Protein AF-A0A1E7FBY0-F1 (afdb_monomer)

Radius of gyration: 27.23 Å; Cα contacts (8 Å, |Δi|>4): 1113; chains: 1; bounding box: 69×57×82 Å

Organism: NCBI:txid635003

Structure (mmCIF, N/CA/C/O backbone):
data_AF-A0A1E7FBY0-F1
#
_entry.id   AF-A0A1E7FBY0-F1
#
loop_
_atom_site.group_PDB
_atom_site.id
_atom_site.type_symbol
_atom_site.label_atom_id
_atom_site.label_alt_id
_atom_site.label_comp_id
_atom_site.label_asym_id
_atom_site.label_entity_id
_atom_site.label_seq_id
_atom_site.pdbx_PDB_ins_code
_atom_site.Cartn_x
_atom_site.Cartn_y
_atom_site.Cartn_z
_atom_site.occupancy
_atom_site.B_iso_or_equiv
_atom_site.auth_seq_id
_atom_site.auth_comp_id
_atom_site.auth_asym_id
_atom_site.auth_atom_id
_atom_site.pdbx_PDB_model_num
ATOM 1 N N . MET A 1 1 ? 18.277 -23.303 -40.771 1.00 68.00 1 MET A N 1
ATOM 2 C CA . MET A 1 1 ? 18.518 -21.872 -40.485 1.00 68.00 1 MET A CA 1
ATOM 3 C C . MET A 1 1 ? 17.589 -21.496 -39.351 1.00 68.00 1 MET A C 1
ATOM 5 O O . MET A 1 1 ? 16.384 -21.648 -39.502 1.00 68.00 1 MET A O 1
ATOM 9 N N . MET A 1 2 ? 18.149 -21.139 -38.202 1.00 76.75 2 MET A N 1
ATOM 10 C CA . MET A 1 2 ? 17.393 -20.658 -37.049 1.00 76.75 2 MET A CA 1
ATOM 11 C C . MET A 1 2 ? 17.204 -19.148 -37.177 1.00 76.75 2 MET A C 1
ATOM 13 O O . MET A 1 2 ? 18.049 -18.468 -37.759 1.00 76.75 2 MET A O 1
ATOM 17 N N . GLN A 1 3 ? 16.096 -18.635 -36.656 1.00 84.62 3 GLN A N 1
ATOM 18 C CA . GLN A 1 3 ? 15.785 -17.212 -36.656 1.00 84.62 3 GLN A CA 1
ATOM 19 C C . GLN A 1 3 ? 15.184 -16.835 -35.306 1.00 84.62 3 GLN A C 1
ATOM 21 O O . GLN A 1 3 ? 14.419 -17.610 -34.732 1.00 84.62 3 GLN A O 1
ATOM 26 N N . VAL A 1 4 ? 15.517 -15.642 -34.819 1.00 88.88 4 VAL A N 1
ATOM 27 C CA . VAL A 1 4 ? 14.882 -15.046 -33.646 1.00 88.88 4 VAL A CA 1
ATOM 28 C C . VAL A 1 4 ? 14.447 -13.623 -33.942 1.00 88.88 4 VAL A C 1
ATOM 30 O O . VAL A 1 4 ? 15.115 -12.881 -34.668 1.00 88.88 4 VAL A O 1
ATOM 33 N N . VAL A 1 5 ? 13.324 -13.255 -33.344 1.00 92.56 5 VAL A N 1
ATOM 34 C CA . VAL A 1 5 ? 12.799 -11.899 -33.328 1.00 92.56 5 VAL A CA 1
ATOM 35 C C . VAL A 1 5 ? 13.314 -11.158 -32.094 1.00 92.56 5 VAL A C 1
ATOM 37 O O . VAL A 1 5 ? 13.128 -11.615 -30.966 1.00 92.56 5 VAL A O 1
ATOM 40 N N . VAL A 1 6 ? 13.935 -10.001 -32.315 1.00 93.38 6 VAL A N 1
ATOM 41 C CA . VAL A 1 6 ? 14.406 -9.077 -31.272 1.00 93.38 6 VAL A CA 1
ATOM 42 C C . VAL A 1 6 ? 13.765 -7.703 -31.457 1.00 93.38 6 VAL A C 1
ATOM 44 O O . VAL A 1 6 ? 13.324 -7.356 -32.558 1.00 93.38 6 VAL A O 1
ATOM 47 N N . VAL A 1 7 ? 13.734 -6.896 -30.395 1.00 95.06 7 VAL A N 1
ATOM 48 C CA . VAL A 1 7 ? 13.158 -5.542 -30.440 1.00 95.06 7 VAL A CA 1
ATOM 49 C C . VAL A 1 7 ? 14.224 -4.497 -30.170 1.00 95.06 7 VAL A C 1
ATOM 51 O O . VAL A 1 7 ? 14.852 -4.497 -29.117 1.00 95.06 7 VAL A O 1
ATOM 54 N N . LEU A 1 8 ? 14.392 -3.564 -31.101 1.00 95.00 8 LEU A N 1
ATOM 55 C CA . LEU A 1 8 ? 15.186 -2.360 -30.911 1.00 95.00 8 LEU A CA 1
ATOM 56 C C . LEU A 1 8 ? 14.310 -1.262 -30.306 1.00 95.00 8 LEU A C 1
ATOM 58 O O . LEU A 1 8 ? 13.244 -0.930 -30.835 1.00 95.00 8 LEU A O 1
ATOM 62 N N . ILE A 1 9 ? 14.793 -0.678 -29.215 1.00 95.00 9 ILE A N 1
ATOM 63 C CA . ILE A 1 9 ? 14.247 0.497 -28.546 1.00 95.00 9 ILE A CA 1
ATOM 64 C C . ILE A 1 9 ? 15.180 1.675 -28.851 1.00 95.00 9 ILE A C 1
ATOM 66 O O . ILE A 1 9 ? 16.194 1.835 -28.164 1.00 95.00 9 ILE A O 1
ATOM 70 N N . PRO A 1 10 ? 14.856 2.530 -29.837 1.00 92.00 10 PRO A N 1
ATOM 71 C CA . PRO A 1 10 ? 15.676 3.698 -30.127 1.00 92.00 10 PRO A CA 1
ATOM 72 C C . PRO A 1 10 ? 15.662 4.694 -28.963 1.00 92.00 10 PRO A C 1
ATOM 74 O O . PRO A 1 10 ? 14.613 4.909 -28.339 1.00 92.00 10 PRO A O 1
ATOM 77 N N . SER A 1 11 ? 16.798 5.338 -28.705 1.00 89.94 11 SER A N 1
ATOM 78 C CA . SER A 1 11 ? 16.910 6.448 -27.748 1.00 89.94 11 SER A CA 1
ATOM 79 C C . SER A 1 11 ? 16.122 7.686 -28.181 1.00 89.94 11 SER A C 1
ATOM 81 O O . SER A 1 11 ? 15.582 8.408 -27.343 1.00 89.94 11 SER A O 1
ATOM 83 N N . ASP A 1 12 ? 15.996 7.895 -29.491 1.00 88.31 12 ASP A N 1
ATOM 84 C CA . ASP A 1 12 ? 15.176 8.949 -30.080 1.00 88.31 12 ASP A CA 1
ATOM 85 C C . ASP A 1 12 ? 13.685 8.613 -29.930 1.00 88.31 12 ASP A C 1
ATOM 87 O O . ASP A 1 12 ? 13.162 7.684 -30.555 1.00 88.31 12 ASP A O 1
ATOM 91 N N . LEU A 1 13 ? 12.994 9.391 -29.093 1.00 84.31 13 LEU A N 1
ATOM 92 C CA . LEU A 1 13 ? 11.571 9.219 -28.805 1.00 84.31 13 LEU A CA 1
ATOM 93 C C . LEU A 1 13 ? 10.668 9.437 -30.027 1.00 84.31 13 LEU A C 1
ATOM 95 O O . LEU A 1 13 ? 9.531 8.971 -30.001 1.00 84.31 13 LEU A O 1
ATOM 99 N N . SER A 1 14 ? 11.148 10.109 -31.079 1.00 85.31 14 SER A N 1
ATOM 100 C CA . SER A 1 14 ? 10.395 10.282 -32.326 1.00 85.31 14 SER A CA 1
ATOM 101 C C . SER A 1 14 ? 10.368 9.014 -33.188 1.00 85.31 14 SER A C 1
ATOM 103 O O . SER A 1 14 ? 9.459 8.836 -33.999 1.00 85.31 14 SER A O 1
ATOM 105 N N . LYS A 1 15 ? 11.327 8.097 -32.998 1.00 88.62 15 LYS A N 1
ATOM 106 C CA . LYS A 1 15 ? 11.403 6.833 -33.742 1.00 88.62 15 LYS A CA 1
ATOM 107 C C . LYS A 1 15 ? 10.571 5.753 -33.037 1.00 88.62 15 LYS A C 1
ATOM 109 O O . LYS A 1 15 ? 10.692 5.611 -31.817 1.00 88.62 15 LYS A O 1
ATOM 114 N N . PRO A 1 16 ? 9.759 4.950 -33.745 1.00 90.44 16 PRO A N 1
ATOM 115 C CA . PRO A 1 16 ? 9.016 3.846 -33.135 1.00 90.44 16 PRO A CA 1
ATOM 116 C C . PRO A 1 16 ? 9.949 2.707 -32.693 1.00 90.44 16 PRO A C 1
ATOM 118 O O . PRO A 1 16 ? 11.108 2.641 -33.107 1.00 90.44 16 PRO A O 1
ATOM 121 N N . LEU A 1 17 ? 9.431 1.799 -31.860 1.00 91.19 17 LEU A N 1
ATOM 122 C CA . LEU A 1 17 ? 10.088 0.513 -31.601 1.00 91.19 17 LEU A CA 1
ATOM 123 C C . LEU A 1 17 ? 10.200 -0.267 -32.919 1.00 91.19 17 LEU A C 1
ATOM 125 O O . LEU A 1 17 ? 9.294 -0.189 -33.750 1.00 91.19 17 LEU A O 1
ATOM 129 N N . LYS A 1 18 ? 11.296 -1.004 -33.121 1.00 93.62 18 LYS A N 1
ATOM 130 C CA . LYS A 1 18 ? 11.523 -1.765 -34.359 1.00 93.62 18 LYS A CA 1
ATOM 131 C C . LYS A 1 18 ? 11.737 -3.239 -34.071 1.00 93.62 18 LYS A C 1
ATOM 133 O O . LYS A 1 18 ? 12.527 -3.602 -33.205 1.00 93.62 18 LYS A O 1
ATOM 138 N N . THR A 1 19 ? 11.074 -4.079 -34.847 1.00 94.25 19 THR A N 1
ATOM 139 C CA . THR A 1 19 ? 11.307 -5.520 -34.859 1.00 94.25 19 THR A CA 1
ATOM 140 C C . THR A 1 19 ? 12.441 -5.847 -35.823 1.00 94.25 19 THR A C 1
ATOM 142 O O . THR A 1 19 ? 12.429 -5.390 -36.964 1.00 94.25 19 THR A O 1
ATOM 145 N N . HIS A 1 20 ? 13.398 -6.659 -35.381 1.00 92.88 20 HIS A N 1
ATOM 146 C CA . HIS A 1 20 ? 14.480 -7.170 -36.216 1.00 92.88 20 HIS A CA 1
ATOM 147 C C . HIS A 1 20 ? 14.535 -8.695 -36.151 1.00 92.88 20 HIS A C 1
ATOM 149 O O . HIS A 1 20 ? 14.199 -9.303 -35.136 1.00 92.88 20 HIS A O 1
ATOM 155 N N . TYR A 1 21 ? 14.990 -9.299 -37.245 1.00 90.81 21 TYR A N 1
ATOM 156 C CA . TYR A 1 21 ? 15.163 -10.738 -37.368 1.00 90.81 21 TYR A CA 1
ATOM 157 C C . TYR A 1 21 ? 16.650 -11.049 -37.461 1.00 90.81 21 TYR A C 1
ATOM 159 O O . TYR A 1 21 ? 17.318 -10.595 -38.389 1.00 90.81 21 TYR A O 1
ATOM 167 N N . ILE A 1 22 ? 17.164 -11.839 -36.524 1.00 86.81 22 ILE A N 1
ATOM 168 C CA . ILE A 1 22 ? 18.542 -12.329 -36.572 1.00 86.81 22 ILE A CA 1
ATOM 169 C C . ILE A 1 22 ? 18.488 -13.798 -36.971 1.00 86.81 22 ILE A C 1
ATOM 171 O O . ILE A 1 22 ? 17.788 -14.581 -36.332 1.00 86.81 22 ILE A O 1
ATOM 175 N N . SER A 1 23 ? 19.192 -14.165 -38.044 1.00 83.31 23 SER A N 1
ATOM 176 C CA . SER A 1 23 ? 19.196 -15.530 -38.589 1.00 83.31 23 SER A CA 1
ATOM 177 C C . SER A 1 23 ? 20.597 -16.137 -38.516 1.00 83.31 23 SER A C 1
ATOM 179 O O . SER A 1 23 ? 21.577 -15.446 -38.786 1.00 83.31 23 SER A O 1
ATOM 181 N N . TRP A 1 24 ? 20.704 -17.422 -38.169 1.00 78.69 24 TRP A N 1
ATOM 182 C CA . TRP A 1 24 ? 21.981 -18.143 -38.072 1.00 78.69 24 TRP A CA 1
ATOM 183 C C . TRP A 1 24 ? 21.859 -19.625 -38.477 1.00 78.69 24 TRP A C 1
ATOM 185 O O . TRP A 1 24 ? 20.762 -20.173 -38.629 1.00 78.69 24 TRP A O 1
ATOM 195 N N . ASP A 1 25 ? 22.996 -20.282 -38.713 1.00 70.88 25 ASP A N 1
ATOM 196 C CA . ASP A 1 25 ? 23.092 -21.721 -38.988 1.00 70.88 25 ASP A CA 1
ATOM 197 C C . ASP A 1 25 ? 23.389 -22.525 -37.709 1.00 70.88 25 ASP A C 1
ATOM 199 O O . ASP A 1 25 ? 23.883 -21.990 -36.721 1.00 70.88 25 ASP A O 1
ATOM 203 N N . GLU A 1 26 ? 23.073 -23.826 -37.706 1.00 60.53 26 GLU A N 1
ATOM 204 C CA . GLU A 1 26 ? 23.160 -24.702 -36.516 1.00 60.53 26 GLU A CA 1
ATOM 205 C C . GLU A 1 26 ? 24.579 -24.824 -35.922 1.00 60.53 26 GLU A C 1
ATOM 207 O O . GLU A 1 26 ? 24.754 -25.331 -34.816 1.00 60.53 26 GLU A O 1
ATOM 212 N N . THR A 1 27 ? 25.595 -24.331 -36.631 1.00 58.91 27 THR A N 1
ATOM 213 C CA . THR A 1 27 ? 27.014 -24.475 -36.303 1.00 58.91 27 THR A CA 1
ATOM 214 C C . THR A 1 27 ? 27.627 -23.335 -35.478 1.00 58.91 27 THR A C 1
ATOM 216 O O . THR A 1 27 ? 28.800 -23.452 -35.135 1.00 58.91 27 THR A O 1
ATOM 219 N N . GLY A 1 28 ? 26.918 -22.250 -35.122 1.00 54.56 28 GLY A N 1
ATOM 220 C CA . GLY A 1 28 ? 27.578 -21.138 -34.411 1.00 54.56 28 GLY A CA 1
ATOM 221 C C . GLY A 1 28 ? 26.699 -20.237 -33.541 1.00 54.56 28 GLY A C 1
ATOM 222 O O . GLY A 1 28 ? 25.905 -19.453 -34.052 1.00 54.56 28 GLY A O 1
ATOM 223 N N . SER A 1 29 ? 26.948 -20.246 -32.225 1.00 54.53 29 SER A N 1
ATOM 224 C CA . SER A 1 29 ? 26.500 -19.199 -31.291 1.00 54.53 29 SER A CA 1
ATOM 225 C C . SER A 1 29 ? 27.133 -17.834 -31.571 1.00 54.53 29 SER A C 1
ATOM 227 O O . SER A 1 29 ? 26.513 -16.820 -31.292 1.00 54.53 29 SER A O 1
ATOM 229 N N . ALA A 1 30 ? 28.314 -17.795 -32.195 1.00 55.22 30 ALA A N 1
ATOM 230 C CA . ALA A 1 30 ? 29.021 -16.555 -32.519 1.00 55.22 30 ALA A CA 1
ATOM 231 C C . ALA A 1 30 ? 28.233 -15.615 -33.463 1.00 55.22 30 ALA A C 1
ATOM 233 O O . ALA A 1 30 ? 28.427 -14.407 -33.436 1.00 55.22 30 ALA A O 1
ATOM 234 N N . LYS A 1 31 ? 27.288 -16.120 -34.274 1.00 68.44 31 LYS A N 1
ATOM 235 C CA . LYS A 1 31 ? 26.586 -15.301 -35.286 1.00 68.44 31 LYS A CA 1
ATOM 236 C C . LYS A 1 31 ? 25.440 -14.439 -34.745 1.00 68.44 31 LYS A C 1
ATOM 238 O O . LYS A 1 31 ? 25.159 -13.396 -35.331 1.00 68.44 31 LYS A O 1
ATOM 243 N N . ILE A 1 32 ? 24.779 -14.831 -33.652 1.00 73.06 32 ILE A N 1
ATOM 244 C CA . ILE A 1 32 ? 23.711 -14.000 -33.070 1.00 73.06 32 ILE A CA 1
ATOM 245 C C . ILE A 1 32 ? 24.280 -12.798 -32.322 1.00 73.06 32 ILE A C 1
ATOM 247 O O . ILE A 1 32 ? 23.740 -11.704 -32.450 1.00 73.06 32 ILE A O 1
ATOM 251 N N . ASP A 1 33 ? 25.407 -12.975 -31.630 1.00 76.62 33 ASP A N 1
ATOM 252 C CA . ASP A 1 33 ? 26.128 -11.884 -30.978 1.00 76.62 33 ASP A CA 1
ATOM 253 C C . ASP A 1 33 ? 26.602 -10.848 -32.004 1.00 76.62 33 ASP A C 1
ATOM 255 O O . ASP A 1 33 ? 26.377 -9.655 -31.806 1.00 76.62 33 ASP A O 1
ATOM 259 N N . HIS A 1 34 ? 27.114 -11.288 -33.162 1.00 77.88 34 HIS A N 1
ATOM 260 C CA . HIS A 1 34 ? 27.390 -10.391 -34.291 1.00 77.88 34 HIS A CA 1
ATOM 261 C C . HIS A 1 34 ? 26.134 -9.679 -34.807 1.00 77.88 34 HIS A C 1
ATOM 263 O O . HIS A 1 34 ? 26.184 -8.487 -35.099 1.00 77.88 34 HIS A O 1
ATOM 269 N N . GLY A 1 35 ? 24.997 -10.376 -34.900 1.00 81.75 35 GLY A N 1
ATOM 270 C CA . GLY A 1 35 ? 23.722 -9.760 -35.277 1.00 81.75 35 GLY A CA 1
ATOM 271 C C . GLY A 1 35 ? 23.287 -8.670 -34.293 1.00 81.75 35 GLY A C 1
ATOM 272 O O . GLY A 1 35 ? 22.881 -7.589 -34.712 1.00 81.75 35 GLY A O 1
ATOM 273 N N . ILE A 1 36 ? 23.428 -8.919 -32.989 1.00 84.81 36 ILE A N 1
ATOM 274 C CA . ILE A 1 36 ? 23.151 -7.936 -31.935 1.00 84.81 36 ILE A CA 1
ATOM 275 C C . ILE A 1 36 ? 24.104 -6.741 -32.057 1.00 84.81 36 ILE A C 1
ATOM 277 O O . ILE A 1 36 ? 23.649 -5.599 -32.057 1.00 84.81 36 ILE A O 1
ATOM 281 N N . LEU A 1 37 ? 25.408 -6.987 -32.201 1.00 83.38 37 LEU A N 1
ATOM 282 C CA . LEU A 1 37 ? 26.419 -5.938 -32.339 1.00 83.38 37 LEU A CA 1
ATOM 283 C C . LEU A 1 37 ? 26.190 -5.078 -33.582 1.00 83.38 37 LEU A C 1
ATOM 285 O O . LEU A 1 37 ? 26.212 -3.854 -33.477 1.00 83.38 37 LEU A O 1
ATOM 289 N N . SER A 1 38 ? 25.899 -5.693 -34.729 1.00 83.56 38 SER A N 1
ATOM 290 C CA . SER A 1 38 ? 25.576 -4.987 -35.972 1.00 83.56 38 SER A CA 1
ATOM 291 C C . SER A 1 38 ? 24.349 -4.086 -35.808 1.00 83.56 38 SER A C 1
ATOM 293 O O . SER A 1 38 ? 24.368 -2.931 -36.228 1.00 83.56 38 SER A O 1
ATOM 295 N N . LEU A 1 39 ? 23.305 -4.564 -35.122 1.00 87.19 39 LEU A N 1
ATOM 296 C CA . LEU A 1 39 ? 22.112 -3.761 -34.846 1.00 87.19 39 LEU A CA 1
ATOM 297 C C . LEU A 1 39 ? 22.362 -2.608 -33.867 1.00 87.19 39 LEU A C 1
ATOM 299 O O . LEU A 1 39 ? 21.642 -1.615 -33.933 1.00 87.19 39 LEU A O 1
ATOM 303 N N . LEU A 1 40 ? 23.340 -2.718 -32.969 1.00 85.56 40 LEU A N 1
ATOM 304 C CA . LEU A 1 40 ? 23.722 -1.637 -32.054 1.00 85.56 40 LEU A CA 1
ATOM 305 C C . LEU A 1 40 ? 24.647 -0.595 -32.713 1.00 85.56 40 LEU A C 1
ATOM 307 O O . LEU A 1 40 ? 24.696 0.547 -32.257 1.00 85.56 40 LEU A O 1
ATOM 311 N N . HIS A 1 41 ? 25.347 -0.971 -33.786 1.00 79.56 41 HIS A N 1
ATOM 312 C CA . HIS A 1 41 ? 26.302 -0.135 -34.522 1.00 79.56 41 HIS A CA 1
ATOM 313 C C . HIS A 1 41 ? 25.753 0.390 -35.861 1.00 79.56 41 HIS A C 1
ATOM 315 O O . HIS A 1 41 ? 26.543 0.756 -36.718 1.00 79.56 41 HIS A O 1
ATOM 321 N N . GLN A 1 42 ? 24.425 0.458 -36.050 1.00 67.75 42 GLN A N 1
ATOM 322 C CA . GLN A 1 42 ? 23.734 0.788 -37.320 1.00 67.75 42 GLN A CA 1
ATOM 323 C C . GLN A 1 42 ? 24.247 2.015 -38.114 1.00 67.75 42 GLN A C 1
ATOM 325 O O . GLN A 1 42 ? 23.898 2.134 -39.285 1.00 67.75 42 GLN A O 1
ATOM 330 N N . ASP A 1 43 ? 25.056 2.893 -37.512 1.00 54.34 43 ASP A N 1
ATOM 331 C CA . ASP A 1 43 ? 25.627 4.107 -38.115 1.00 54.34 43 ASP A CA 1
ATOM 332 C C . ASP A 1 43 ? 27.146 4.017 -38.425 1.00 54.34 43 ASP A C 1
ATOM 334 O O . ASP A 1 43 ? 27.735 4.991 -38.892 1.00 54.34 43 ASP A O 1
ATOM 338 N N . GLU A 1 44 ? 27.804 2.880 -38.172 1.00 56.09 44 GLU A N 1
ATOM 339 C CA . GLU A 1 44 ? 29.239 2.668 -38.413 1.00 56.09 44 GLU A CA 1
ATOM 340 C C . GLU A 1 44 ? 29.437 1.500 -39.403 1.00 56.09 44 GLU A C 1
ATOM 342 O O . GLU A 1 44 ? 29.031 0.369 -39.130 1.00 56.09 44 GLU A O 1
ATOM 347 N N . ASP A 1 45 ? 30.067 1.755 -40.559 1.00 48.53 45 ASP A N 1
ATOM 348 C CA . ASP A 1 45 ? 30.475 0.716 -41.521 1.00 48.53 45 ASP A CA 1
ATOM 349 C C . ASP A 1 45 ? 31.596 -0.147 -40.907 1.00 48.53 45 ASP A C 1
ATOM 351 O O . ASP A 1 45 ? 32.786 0.085 -41.128 1.00 48.53 45 ASP A O 1
ATOM 355 N N . ILE A 1 46 ? 31.229 -1.123 -40.074 1.00 54.38 46 ILE A N 1
ATOM 356 C CA . ILE A 1 46 ? 32.178 -2.018 -39.400 1.00 54.38 46 ILE A CA 1
ATOM 357 C C . ILE A 1 46 ? 32.333 -3.306 -40.215 1.00 54.38 46 ILE A C 1
ATOM 359 O O . ILE A 1 46 ? 31.388 -4.080 -40.382 1.00 54.38 46 ILE A O 1
ATOM 363 N N . GLU A 1 47 ? 33.549 -3.564 -40.705 1.00 55.66 47 GLU A N 1
ATOM 364 C CA . GLU A 1 47 ? 33.900 -4.834 -41.347 1.00 55.66 47 GLU A CA 1
ATOM 365 C C . GLU A 1 47 ? 33.785 -6.013 -40.363 1.00 55.66 47 GLU A C 1
ATOM 367 O O . GLU A 1 47 ? 34.264 -5.957 -39.227 1.00 55.66 47 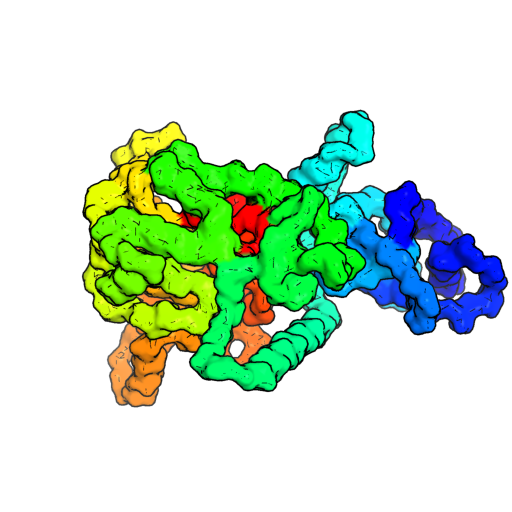GLU A O 1
ATOM 372 N N . ILE A 1 48 ? 33.195 -7.123 -40.830 1.00 54.31 48 ILE A N 1
ATOM 373 C CA . ILE A 1 48 ? 32.857 -8.317 -40.030 1.00 54.31 48 ILE A CA 1
ATOM 374 C C . ILE A 1 48 ? 34.070 -8.909 -39.279 1.00 54.31 48 ILE A C 1
ATOM 376 O O . ILE A 1 48 ? 33.911 -9.506 -38.217 1.00 54.31 48 ILE A O 1
ATOM 380 N N . SER A 1 49 ? 35.291 -8.707 -39.781 1.00 54.34 49 SER A N 1
ATOM 381 C CA . SER A 1 49 ? 36.535 -9.203 -39.179 1.00 54.34 49 SER A CA 1
ATOM 382 C C . SER A 1 49 ? 36.984 -8.478 -37.901 1.00 54.34 49 SER A C 1
ATOM 384 O O . SER A 1 49 ? 37.922 -8.951 -37.266 1.00 54.34 49 SER A O 1
ATOM 386 N N . ASN A 1 50 ? 36.341 -7.370 -37.503 1.00 57.25 50 ASN A N 1
ATOM 387 C CA . ASN A 1 50 ? 36.745 -6.559 -36.341 1.00 57.25 50 ASN A CA 1
ATOM 388 C C . ASN A 1 50 ? 35.807 -6.660 -35.118 1.00 57.25 50 ASN A C 1
ATOM 390 O O . ASN A 1 50 ? 36.117 -6.075 -34.081 1.00 57.25 50 ASN A O 1
ATOM 394 N N . PHE A 1 51 ? 34.688 -7.396 -35.195 1.00 60.09 51 PHE A N 1
ATOM 395 C CA . PHE A 1 51 ? 33.670 -7.408 -34.127 1.00 60.09 51 PHE A CA 1
ATOM 396 C C . PHE A 1 51 ? 34.160 -7.983 -32.789 1.00 60.09 51 PHE A C 1
ATOM 398 O O . PHE A 1 51 ? 33.858 -7.403 -31.750 1.00 60.09 51 PHE A O 1
ATOM 405 N N . ASP A 1 52 ? 34.955 -9.058 -32.786 1.00 57.47 52 ASP A N 1
ATOM 406 C CA . ASP A 1 52 ? 35.437 -9.678 -31.536 1.00 57.47 52 ASP A CA 1
ATOM 407 C C . ASP A 1 52 ? 36.421 -8.778 -30.763 1.00 57.47 52 ASP A C 1
ATOM 409 O O . ASP A 1 52 ? 36.548 -8.884 -29.545 1.00 57.47 52 ASP A O 1
ATOM 413 N N . ALA A 1 53 ? 37.102 -7.858 -31.454 1.00 59.09 53 ALA A N 1
ATOM 414 C CA . ALA A 1 53 ? 37.992 -6.870 -30.842 1.00 59.09 53 ALA A CA 1
ATOM 415 C C . ALA A 1 53 ? 37.254 -5.595 -30.374 1.00 59.09 53 ALA A C 1
ATOM 417 O O . ALA A 1 53 ? 37.854 -4.762 -29.693 1.00 59.09 53 ALA A O 1
ATOM 418 N N . MET A 1 54 ? 35.974 -5.439 -30.741 1.00 64.38 54 MET A N 1
ATOM 419 C CA . MET A 1 54 ? 35.144 -4.245 -30.528 1.00 64.38 54 MET A CA 1
ATOM 420 C C . MET A 1 54 ? 33.835 -4.523 -29.768 1.00 64.38 54 MET A C 1
ATOM 422 O O . MET A 1 54 ? 32.969 -3.651 -29.758 1.00 64.38 54 MET A O 1
ATOM 426 N N . ASP A 1 55 ? 33.663 -5.687 -29.125 1.00 72.94 55 ASP A N 1
ATOM 427 C CA . ASP A 1 55 ? 32.463 -5.972 -28.318 1.00 72.94 55 ASP A CA 1
ATOM 428 C C . ASP A 1 55 ? 32.401 -5.042 -27.085 1.00 72.94 55 ASP A C 1
ATOM 430 O O . ASP A 1 55 ? 32.895 -5.343 -25.997 1.00 72.94 55 ASP A O 1
ATOM 434 N N . ASP A 1 56 ? 31.815 -3.859 -27.286 1.00 79.06 56 ASP A N 1
ATOM 435 C CA . ASP A 1 56 ? 31.529 -2.839 -26.280 1.00 79.06 56 ASP A CA 1
ATOM 436 C C . ASP A 1 56 ? 30.155 -3.045 -25.628 1.00 79.06 56 ASP A C 1
ATOM 438 O O . ASP A 1 56 ? 29.699 -2.209 -24.842 1.00 79.06 56 ASP A O 1
ATOM 442 N N . ARG A 1 57 ? 29.469 -4.143 -25.949 1.00 86.38 57 ARG A N 1
ATOM 443 C CA . ARG A 1 57 ? 28.104 -4.402 -25.517 1.00 86.38 57 ARG A CA 1
ATOM 444 C C . ARG A 1 57 ? 28.061 -4.687 -24.027 1.00 86.38 57 ARG A C 1
ATOM 446 O O . ARG A 1 57 ? 28.800 -5.499 -23.476 1.00 86.38 57 ARG A O 1
ATOM 453 N N . ILE A 1 58 ? 27.092 -4.072 -23.376 1.00 86.81 58 ILE A N 1
ATOM 454 C CA . ILE A 1 58 ? 26.702 -4.390 -22.015 1.00 86.81 58 ILE A CA 1
ATOM 455 C C . ILE A 1 58 ? 25.400 -5.173 -22.081 1.00 86.81 58 ILE A C 1
ATOM 457 O O . ILE A 1 58 ? 24.405 -4.709 -22.639 1.00 86.81 58 ILE A O 1
ATOM 461 N N . GLU A 1 59 ? 25.413 -6.355 -21.477 1.00 88.81 59 GLU A N 1
ATOM 462 C CA . GLU A 1 59 ? 24.232 -7.181 -21.263 1.00 88.81 59 GLU A CA 1
ATOM 463 C C . GLU A 1 59 ? 23.679 -6.944 -19.856 1.00 88.81 59 GLU A C 1
ATOM 465 O O . GLU A 1 59 ? 24.390 -7.053 -18.850 1.00 88.81 59 GLU A O 1
ATOM 470 N N . VAL A 1 60 ? 22.384 -6.641 -19.771 1.00 89.50 60 VAL A N 1
ATOM 471 C CA . VAL A 1 60 ? 21.680 -6.493 -18.499 1.00 89.50 60 VAL A CA 1
ATOM 472 C C . VAL A 1 60 ? 20.467 -7.414 -18.460 1.00 89.50 60 VAL A C 1
ATOM 474 O O . VAL A 1 60 ? 19.553 -7.241 -19.269 1.00 89.50 60 VAL A O 1
ATOM 477 N N . PRO A 1 61 ? 20.402 -8.362 -17.508 1.00 89.19 61 PRO A N 1
ATOM 478 C CA . PRO A 1 61 ? 19.208 -9.172 -17.324 1.00 89.19 61 PRO A CA 1
ATOM 479 C C . PRO A 1 61 ? 18.069 -8.291 -16.800 1.00 89.19 61 PRO A C 1
ATOM 481 O O . PRO A 1 61 ? 18.171 -7.716 -15.717 1.00 89.19 61 PRO A O 1
ATOM 484 N N . LEU A 1 62 ? 16.987 -8.199 -17.571 1.00 90.56 62 LEU A N 1
ATOM 485 C CA . LEU A 1 62 ? 15.712 -7.606 -17.154 1.00 90.56 62 LEU A CA 1
ATOM 486 C C . LEU A 1 62 ? 14.837 -8.631 -16.429 1.00 90.56 62 LEU A C 1
ATOM 488 O O . LEU A 1 62 ? 14.135 -8.302 -15.476 1.00 90.56 62 LEU A O 1
ATOM 492 N N . LEU A 1 63 ? 14.901 -9.881 -16.882 1.00 88.75 63 LEU A N 1
ATOM 493 C CA . LEU A 1 63 ? 14.300 -11.041 -16.243 1.00 88.75 63 LEU A CA 1
ATOM 494 C C . LEU A 1 63 ? 15.311 -12.175 -16.327 1.00 88.75 63 LEU A C 1
ATOM 496 O O . LEU A 1 63 ? 15.662 -12.604 -17.425 1.00 88.75 63 LEU A O 1
ATOM 500 N N . ARG A 1 64 ? 15.775 -12.684 -15.190 1.00 82.88 64 ARG A N 1
ATOM 501 C CA . ARG A 1 64 ? 16.640 -13.862 -15.210 1.00 82.88 64 ARG A CA 1
ATOM 502 C C . ARG A 1 64 ? 15.832 -15.132 -15.515 1.00 82.88 64 ARG A C 1
ATOM 504 O O . ARG A 1 64 ? 14.661 -15.220 -15.131 1.00 82.88 64 ARG A O 1
ATOM 511 N N . PRO A 1 65 ? 16.443 -16.109 -16.200 1.00 75.56 65 PRO A N 1
ATOM 512 C CA . PRO A 1 65 ? 15.853 -17.431 -16.384 1.00 75.56 65 PRO A CA 1
ATOM 513 C C . PRO A 1 65 ? 15.567 -18.070 -15.018 1.00 75.56 65 PRO A C 1
ATOM 515 O O . PRO A 1 65 ? 16.322 -17.875 -14.066 1.00 75.56 65 PRO A O 1
ATOM 518 N N . GLY A 1 66 ? 14.450 -18.792 -14.906 1.00 67.00 66 GLY A N 1
ATOM 519 C CA . GLY A 1 66 ? 14.096 -19.497 -13.670 1.00 67.00 66 GLY A CA 1
ATOM 520 C C . GLY A 1 66 ? 14.996 -20.710 -13.409 1.00 67.00 66 GLY A C 1
ATOM 521 O O . GLY A 1 66 ? 15.784 -21.104 -14.264 1.00 67.00 66 GLY A O 1
ATOM 522 N N . ASN A 1 67 ? 14.819 -21.356 -12.252 1.00 60.94 67 ASN A N 1
ATOM 523 C CA . ASN A 1 67 ? 15.539 -22.592 -11.903 1.00 60.94 67 ASN A CA 1
ATOM 524 C C . ASN A 1 67 ? 15.240 -23.759 -12.871 1.00 60.94 67 ASN A C 1
ATOM 526 O O . ASN A 1 67 ? 16.009 -24.713 -12.947 1.00 60.94 67 ASN A O 1
ATOM 530 N N . SER A 1 68 ? 14.138 -23.689 -13.628 1.00 60.31 68 SER A N 1
ATOM 531 C CA . SER A 1 68 ? 13.846 -24.604 -14.734 1.00 60.31 68 SER A CA 1
ATOM 532 C C . SER A 1 68 ? 14.667 -24.239 -15.975 1.00 60.31 68 SER A C 1
ATOM 534 O O . SER A 1 68 ? 14.602 -23.101 -16.445 1.00 60.31 68 SER A O 1
ATOM 536 N N . THR A 1 69 ? 15.334 -25.217 -16.585 1.00 55.38 69 THR A N 1
ATOM 537 C CA . THR A 1 69 ? 16.183 -25.043 -17.781 1.00 55.38 69 THR A CA 1
ATOM 538 C C . THR A 1 69 ? 15.457 -24.501 -19.025 1.00 55.38 69 THR A C 1
ATOM 540 O O . THR A 1 69 ? 16.110 -24.030 -19.958 1.00 55.38 69 THR A O 1
ATOM 543 N N . ASP A 1 70 ? 14.120 -24.514 -19.036 1.00 61.25 70 ASP A N 1
ATOM 544 C CA . ASP A 1 70 ? 13.291 -24.162 -20.197 1.00 61.25 70 ASP A CA 1
ATOM 545 C C . ASP A 1 70 ? 12.676 -22.752 -20.173 1.00 61.25 70 ASP A C 1
ATOM 547 O O . ASP A 1 70 ? 12.017 -22.369 -21.135 1.00 61.25 70 ASP A O 1
ATOM 551 N N . SER A 1 71 ? 12.911 -21.933 -19.142 1.00 71.06 71 SER A N 1
ATOM 552 C CA . SER A 1 71 ? 12.429 -20.540 -19.139 1.00 71.06 71 SER A CA 1
ATOM 553 C C . SER A 1 71 ? 13.522 -19.574 -19.615 1.00 71.06 71 SER A C 1
ATOM 555 O O . SER A 1 71 ? 14.461 -19.337 -18.852 1.00 71.06 71 SER A O 1
ATOM 557 N N . PRO A 1 72 ? 13.430 -18.980 -20.821 1.00 79.88 72 PRO A N 1
ATOM 558 C CA . PRO A 1 72 ? 14.403 -17.992 -21.279 1.00 79.88 72 PRO A CA 1
ATOM 559 C C . PRO A 1 72 ? 14.371 -16.737 -20.401 1.00 79.88 72 PRO A C 1
ATOM 561 O O . PRO A 1 72 ? 13.301 -16.227 -20.055 1.00 79.88 72 PRO A O 1
ATOM 564 N N . GLY A 1 73 ? 15.550 -16.201 -20.092 1.00 86.31 73 GLY A N 1
ATOM 565 C CA . GLY A 1 73 ? 15.676 -14.857 -19.545 1.00 86.31 73 GLY A CA 1
ATOM 566 C C . GLY A 1 73 ? 15.392 -13.799 -20.609 1.00 86.31 73 GLY A C 1
ATOM 567 O O . GLY A 1 73 ? 15.389 -14.087 -21.805 1.00 86.31 73 GLY A O 1
ATOM 568 N N . LEU A 1 74 ? 15.167 -12.565 -20.172 1.00 90.19 74 LEU A N 1
ATOM 569 C CA . LEU A 1 74 ? 15.073 -11.391 -21.029 1.00 90.19 74 LEU A CA 1
ATOM 570 C C . LEU A 1 74 ? 16.218 -10.442 -20.710 1.00 90.19 74 LEU A C 1
ATOM 572 O O . LEU A 1 74 ? 16.438 -10.097 -19.547 1.00 90.19 74 LEU A O 1
ATOM 576 N N . TYR A 1 75 ? 16.894 -9.985 -21.751 1.00 91.88 75 TYR A N 1
ATOM 577 C CA . TYR A 1 75 ? 18.113 -9.208 -21.639 1.00 91.88 75 TYR A CA 1
ATOM 578 C C . TYR A 1 75 ? 18.011 -7.939 -22.471 1.00 91.88 75 TYR A C 1
ATOM 580 O O . TYR A 1 75 ? 17.466 -7.941 -23.576 1.00 91.88 75 TYR A O 1
ATOM 588 N N . ALA A 1 76 ? 18.541 -6.858 -21.909 1.00 94.12 76 ALA A N 1
ATOM 589 C CA . ALA A 1 76 ? 18.791 -5.614 -22.606 1.00 94.12 76 ALA A CA 1
ATOM 590 C C . ALA A 1 76 ? 20.270 -5.537 -22.981 1.00 94.12 76 ALA A C 1
ATOM 592 O O . ALA A 1 76 ? 21.138 -5.670 -22.118 1.00 94.12 76 ALA A O 1
ATOM 593 N N . TYR A 1 77 ? 20.534 -5.284 -24.254 1.00 92.88 77 TYR A N 1
ATOM 594 C CA . TYR A 1 77 ? 21.858 -5.100 -24.824 1.00 92.88 77 TYR A CA 1
ATOM 595 C C . TYR A 1 77 ? 22.003 -3.655 -25.286 1.00 92.88 77 TYR A C 1
ATOM 597 O O . TYR A 1 77 ? 21.121 -3.130 -25.965 1.00 92.88 77 TYR A O 1
ATOM 605 N N . TYR A 1 78 ? 23.098 -3.001 -24.917 1.00 91.50 78 TYR A N 1
ATOM 606 C CA . TYR A 1 78 ? 23.390 -1.626 -25.326 1.00 91.50 78 TYR A CA 1
ATOM 607 C C . TYR A 1 78 ? 24.899 -1.382 -25.351 1.00 91.50 78 TYR A C 1
ATOM 609 O O . TYR A 1 78 ? 25.654 -2.155 -24.768 1.00 91.50 78 TYR A O 1
ATOM 617 N N . ARG A 1 79 ? 25.350 -0.315 -26.015 1.00 87.44 79 ARG A N 1
ATOM 618 C CA . ARG A 1 79 ? 26.782 0.001 -26.141 1.00 87.44 79 ARG A CA 1
ATOM 619 C C . ARG A 1 79 ? 27.353 0.652 -24.882 1.00 87.44 79 ARG A C 1
ATOM 621 O O . ARG A 1 79 ? 26.725 1.512 -24.256 1.00 87.44 79 ARG A O 1
ATOM 628 N N . SER A 1 80 ? 28.583 0.291 -24.538 1.00 80.81 80 SER A N 1
ATOM 629 C CA . SER A 1 80 ? 29.385 0.980 -23.533 1.00 80.81 80 SER A CA 1
ATOM 630 C C . SER A 1 80 ? 30.019 2.224 -24.142 1.00 80.81 80 SER A C 1
ATOM 632 O O . SER A 1 80 ? 31.037 2.173 -24.821 1.00 80.81 80 SER A O 1
ATOM 634 N N . TYR A 1 81 ? 29.456 3.388 -23.839 1.00 69.88 81 TYR A N 1
ATOM 635 C CA . TYR A 1 81 ? 29.940 4.660 -24.384 1.00 69.88 81 TYR A CA 1
ATOM 636 C C . TYR A 1 81 ? 31.214 5.217 -23.706 1.00 69.88 81 TYR A C 1
ATOM 638 O O . TYR A 1 81 ? 31.595 6.357 -23.964 1.00 69.88 81 TYR A O 1
ATOM 646 N N . GLY A 1 82 ? 31.900 4.451 -22.845 1.00 61.66 82 GLY A N 1
ATOM 647 C CA . GLY A 1 82 ? 33.170 4.853 -22.216 1.00 61.66 82 GLY A CA 1
ATOM 648 C C . GLY A 1 82 ? 33.192 6.289 -21.647 1.00 61.66 82 GLY A C 1
ATOM 649 O O . GLY A 1 82 ? 32.178 6.823 -21.203 1.00 61.66 82 GLY A O 1
ATOM 650 N N . ARG A 1 83 ? 34.363 6.948 -21.663 1.00 50.28 83 ARG A N 1
ATOM 651 C CA . ARG A 1 83 ? 34.495 8.407 -21.437 1.00 50.28 83 ARG A CA 1
ATOM 652 C C . ARG A 1 83 ? 34.422 9.176 -22.767 1.00 50.28 83 ARG A C 1
ATOM 654 O O . ARG A 1 83 ? 35.335 9.938 -23.086 1.00 50.28 83 ARG A O 1
ATOM 661 N N . LEU A 1 84 ? 33.394 8.950 -23.585 1.00 55.81 84 LEU A N 1
ATOM 662 C CA . LEU A 1 84 ? 33.191 9.758 -24.793 1.00 55.81 84 LEU A CA 1
ATOM 663 C C . LEU A 1 84 ? 32.904 11.230 -24.432 1.00 55.81 84 LEU A C 1
ATOM 665 O O . LEU A 1 84 ? 32.318 11.535 -23.393 1.00 55.81 84 LEU A O 1
ATOM 669 N N . LYS A 1 85 ? 33.346 12.163 -25.292 1.00 48.59 85 LYS A N 1
ATOM 670 C CA . LYS A 1 85 ? 33.197 13.621 -25.086 1.00 48.59 85 LYS A CA 1
ATOM 671 C C . LYS A 1 85 ? 31.741 14.103 -25.166 1.00 48.59 85 LYS A C 1
ATOM 673 O O . LYS A 1 85 ? 31.425 15.138 -24.588 1.00 48.59 85 LYS A O 1
ATOM 678 N N . SER A 1 86 ? 30.870 13.375 -25.864 1.00 59.28 86 SER A N 1
ATOM 679 C CA . SER A 1 86 ? 29.426 13.620 -25.921 1.00 59.28 86 SER A CA 1
ATOM 680 C C . SER A 1 86 ? 28.701 12.572 -25.085 1.00 59.28 86 SER A C 1
ATOM 682 O O . SER A 1 86 ? 28.871 11.377 -25.325 1.00 59.28 86 SER A O 1
ATOM 684 N N . GLN A 1 87 ? 27.891 13.001 -24.114 1.00 60.19 87 GLN A N 1
ATOM 685 C CA . GLN A 1 87 ? 27.046 12.063 -23.379 1.00 60.19 87 GLN A CA 1
ATOM 686 C C . GLN A 1 87 ? 26.015 11.444 -24.339 1.00 60.19 87 GLN A C 1
ATOM 688 O O . GLN A 1 87 ? 25.345 12.195 -25.053 1.00 60.19 87 GLN A O 1
ATOM 693 N N . PRO A 1 88 ? 25.888 10.107 -24.385 1.00 72.62 88 PRO A N 1
ATOM 694 C CA . PRO A 1 88 ? 24.894 9.442 -25.221 1.00 72.62 88 PRO A CA 1
ATOM 695 C C . PRO A 1 88 ? 23.474 9.840 -24.800 1.00 72.62 88 PRO A C 1
ATOM 697 O O . PRO A 1 88 ? 23.200 10.067 -23.619 1.00 72.62 88 PRO A O 1
ATOM 700 N N . THR A 1 89 ? 22.559 9.913 -25.767 1.00 85.44 89 THR A N 1
ATOM 701 C CA . THR A 1 89 ? 21.162 10.296 -25.531 1.00 85.44 89 THR A CA 1
ATOM 702 C C . THR A 1 89 ? 20.490 9.321 -24.553 1.00 85.44 89 THR A C 1
ATOM 704 O O . THR A 1 89 ? 20.544 8.110 -24.780 1.00 85.44 89 THR A O 1
ATOM 707 N N . PRO A 1 90 ? 19.842 9.796 -23.472 1.00 88.25 90 PRO A N 1
ATOM 708 C CA . PRO A 1 90 ? 19.122 8.925 -22.547 1.00 88.25 90 PRO A CA 1
ATOM 709 C C . PRO A 1 90 ? 17.995 8.152 -23.236 1.00 88.25 90 PRO A C 1
ATOM 711 O O . PRO A 1 90 ? 17.186 8.728 -23.962 1.00 88.25 90 PRO A O 1
ATOM 714 N N . ASN A 1 91 ? 17.883 6.855 -22.954 1.00 91.69 91 ASN A N 1
ATOM 715 C CA . ASN A 1 91 ? 16.811 6.016 -23.479 1.00 91.69 91 ASN A CA 1
ATOM 716 C C . ASN A 1 91 ? 15.688 5.872 -22.444 1.00 91.69 91 ASN A C 1
ATOM 718 O O . ASN A 1 91 ? 15.698 4.984 -21.584 1.00 91.69 91 ASN A O 1
ATOM 722 N N . ILE A 1 92 ? 14.707 6.775 -22.517 1.00 90.25 92 ILE A N 1
ATOM 723 C CA . ILE A 1 92 ? 13.581 6.824 -21.572 1.00 90.25 92 ILE A CA 1
ATOM 724 C C . ILE A 1 92 ? 12.727 5.551 -21.646 1.00 90.25 92 ILE A C 1
ATOM 726 O O . ILE A 1 92 ? 12.333 5.027 -20.608 1.00 90.25 92 ILE A O 1
ATOM 730 N N . ARG A 1 93 ? 12.462 5.020 -22.847 1.00 91.88 93 ARG A N 1
ATOM 731 C CA . ARG A 1 93 ? 11.596 3.841 -23.037 1.00 91.88 93 ARG A CA 1
ATOM 732 C C . ARG A 1 93 ? 12.205 2.570 -22.453 1.00 91.88 93 ARG A C 1
ATOM 734 O O . ARG A 1 93 ? 11.517 1.852 -21.733 1.00 91.88 93 ARG A O 1
ATOM 741 N N . ALA A 1 94 ? 13.488 2.322 -22.710 1.00 93.81 94 ALA A N 1
ATOM 742 C CA . ALA A 1 94 ? 14.192 1.180 -22.130 1.00 93.81 94 ALA A CA 1
ATOM 743 C C . ALA A 1 94 ? 14.335 1.325 -20.606 1.00 93.81 94 ALA A C 1
ATOM 745 O O . ALA A 1 94 ? 14.239 0.350 -19.865 1.00 93.81 94 ALA A O 1
ATOM 746 N N . THR A 1 95 ? 14.513 2.555 -20.115 1.00 93.06 95 THR A N 1
ATOM 747 C CA . THR A 1 95 ? 14.591 2.822 -18.671 1.00 93.06 95 THR A CA 1
ATOM 748 C C . THR A 1 95 ? 13.249 2.585 -17.978 1.00 93.06 95 THR A C 1
ATOM 750 O O . THR A 1 95 ? 13.220 1.965 -16.919 1.00 93.06 95 THR A O 1
ATOM 753 N N . ARG A 1 96 ? 12.127 2.994 -18.586 1.00 92.19 96 ARG A N 1
ATOM 754 C CA . ARG A 1 96 ? 10.782 2.658 -18.087 1.00 92.19 96 ARG A CA 1
ATOM 755 C C . ARG A 1 96 ? 10.546 1.150 -18.051 1.00 92.19 96 ARG A C 1
ATOM 757 O O . ARG A 1 96 ? 10.049 0.659 -17.044 1.00 92.19 96 ARG A O 1
ATOM 764 N N . LEU A 1 97 ? 10.986 0.425 -19.083 1.00 92.94 97 LEU A N 1
ATOM 765 C CA . LEU A 1 97 ? 10.934 -1.038 -19.106 1.00 92.94 97 LEU A CA 1
ATOM 766 C C . LEU A 1 97 ? 11.702 -1.651 -17.925 1.00 92.94 97 LEU A C 1
ATOM 768 O O . LEU A 1 97 ? 11.158 -2.505 -17.232 1.00 92.94 97 LEU A O 1
ATOM 772 N N . ALA A 1 98 ? 12.925 -1.189 -17.648 1.00 92.50 98 ALA A N 1
ATOM 773 C CA . ALA A 1 98 ? 13.685 -1.632 -16.477 1.00 92.50 98 ALA A CA 1
ATOM 774 C C . ALA A 1 98 ? 12.966 -1.343 -15.153 1.00 92.50 98 ALA A C 1
ATOM 776 O O . ALA A 1 98 ? 12.895 -2.206 -14.279 1.00 92.50 98 ALA A O 1
ATOM 777 N N . MET A 1 99 ? 12.400 -0.148 -15.004 1.00 90.31 99 MET A N 1
ATOM 778 C CA . MET A 1 99 ? 11.640 0.211 -13.808 1.00 90.31 99 MET A CA 1
ATOM 779 C C . MET A 1 99 ? 10.397 -0.673 -13.630 1.00 90.31 99 MET A C 1
ATOM 781 O O . MET A 1 99 ? 10.141 -1.139 -12.524 1.00 90.31 99 MET A O 1
ATOM 785 N N . ALA A 1 100 ? 9.675 -0.974 -14.713 1.00 90.12 100 ALA A N 1
ATOM 786 C CA . ALA A 1 100 ? 8.482 -1.824 -14.693 1.00 90.12 100 ALA A CA 1
ATOM 787 C C . ALA A 1 100 ? 8.754 -3.263 -14.214 1.00 90.12 100 ALA A C 1
ATOM 789 O O . ALA A 1 100 ? 7.850 -3.929 -13.694 1.00 90.12 100 ALA A O 1
ATOM 790 N N . VAL A 1 101 ? 9.998 -3.729 -14.375 1.00 90.88 101 VAL A N 1
ATOM 791 C CA . VAL A 1 101 ? 10.490 -5.029 -13.895 1.00 90.88 101 VAL A CA 1
ATOM 792 C C . VAL A 1 101 ? 11.242 -4.929 -12.560 1.00 90.88 101 VAL A C 1
ATOM 794 O O . VAL A 1 101 ? 11.954 -5.853 -12.185 1.00 90.88 101 VAL A O 1
ATOM 797 N N . GLY A 1 102 ? 11.111 -3.822 -11.823 1.00 87.06 102 GLY A N 1
ATOM 798 C CA . GLY A 1 102 ? 11.696 -3.653 -10.487 1.00 87.06 102 GLY A CA 1
ATOM 799 C C . GLY A 1 102 ? 13.158 -3.187 -10.461 1.00 87.06 102 GLY A C 1
ATOM 800 O O . GLY A 1 102 ? 13.735 -3.043 -9.386 1.00 87.06 102 GLY A O 1
ATOM 801 N N . LEU A 1 103 ? 13.776 -2.890 -11.609 1.00 87.50 103 LEU A N 1
ATOM 802 C CA . LEU A 1 103 ? 15.162 -2.410 -11.702 1.00 87.50 103 LEU A CA 1
ATOM 803 C C . LEU A 1 103 ? 15.219 -0.873 -11.647 1.00 87.50 103 LEU A C 1
ATOM 805 O O . LEU A 1 103 ? 15.662 -0.202 -12.579 1.00 87.50 103 LEU A O 1
ATOM 809 N N . MET A 1 104 ? 14.768 -0.301 -10.525 1.00 81.75 104 MET A N 1
ATOM 810 C CA . MET A 1 104 ? 14.512 1.142 -10.356 1.00 81.75 104 MET A CA 1
ATOM 811 C C . MET A 1 104 ? 15.735 2.057 -10.506 1.00 81.75 104 MET A C 1
ATOM 813 O O . MET A 1 104 ? 15.585 3.247 -10.800 1.00 81.75 104 MET A O 1
ATOM 817 N N . SER A 1 105 ? 16.947 1.533 -10.319 1.00 81.38 105 SER A N 1
ATOM 818 C CA . SER A 1 105 ? 18.211 2.272 -10.457 1.00 81.38 105 SER A CA 1
ATOM 819 C C . SER A 1 105 ? 18.857 2.122 -11.835 1.00 81.38 105 SER A C 1
ATOM 821 O O . SER A 1 105 ? 19.786 2.862 -12.154 1.00 81.38 105 SER A O 1
ATOM 823 N N . LEU A 1 106 ? 18.373 1.191 -12.665 1.00 86.50 106 LEU A N 1
ATOM 824 C CA . LEU A 1 106 ? 18.957 0.915 -13.970 1.00 86.50 106 LEU A CA 1
ATOM 825 C C . LEU A 1 106 ? 18.594 2.010 -14.970 1.00 86.50 106 LEU A C 1
ATOM 827 O O . LEU A 1 106 ? 17.493 2.560 -14.958 1.00 86.50 106 LEU A O 1
ATOM 831 N N . ARG A 1 107 ? 19.561 2.358 -15.810 1.00 87.81 107 ARG A N 1
ATOM 832 C CA . ARG A 1 107 ? 19.580 3.570 -16.615 1.00 87.81 107 ARG A CA 1
ATOM 833 C C . ARG A 1 107 ? 20.237 3.264 -17.954 1.00 87.81 107 ARG A C 1
ATOM 835 O O . ARG A 1 107 ? 21.412 2.906 -17.982 1.00 87.81 107 ARG A O 1
ATOM 842 N N . PHE A 1 108 ? 19.492 3.413 -19.046 1.00 90.69 108 PHE A N 1
ATOM 843 C CA . PHE A 1 108 ? 19.986 3.119 -20.393 1.00 90.69 108 PHE A CA 1
ATOM 844 C C . PHE A 1 108 ? 20.264 4.376 -21.216 1.00 90.69 108 PHE A C 1
ATOM 846 O O . PHE A 1 108 ? 19.504 5.339 -21.172 1.00 90.69 108 PHE A O 1
ATOM 853 N N . HIS A 1 109 ? 21.314 4.337 -22.028 1.00 89.25 109 HIS A N 1
ATOM 854 C CA . HIS A 1 109 ? 21.638 5.391 -22.985 1.00 89.25 109 HIS A CA 1
ATOM 855 C C . HIS A 1 109 ? 21.870 4.781 -24.361 1.00 89.25 109 HIS A C 1
ATOM 857 O O . HIS A 1 109 ? 22.278 3.624 -24.454 1.00 89.25 109 HIS A O 1
ATOM 863 N N . GLY A 1 110 ? 21.633 5.571 -25.405 1.00 89.81 110 GLY A N 1
ATOM 864 C CA . GLY A 1 110 ? 21.684 5.096 -26.779 1.00 89.81 110 GLY A CA 1
ATOM 865 C C . GLY A 1 110 ? 20.594 4.072 -27.081 1.00 89.81 110 GLY A C 1
ATOM 866 O O . GLY A 1 110 ? 19.644 3.882 -26.313 1.00 89.81 110 GLY A O 1
ATOM 867 N N . ASP A 1 111 ? 20.702 3.443 -28.239 1.00 92.25 111 ASP A N 1
ATOM 868 C CA . ASP A 1 111 ? 19.748 2.428 -28.660 1.00 92.25 111 ASP A CA 1
ATOM 869 C C . ASP A 1 111 ? 19.938 1.147 -27.840 1.00 92.25 111 ASP A C 1
ATOM 871 O O . ASP A 1 111 ? 21.056 0.747 -27.514 1.00 92.25 111 ASP A O 1
ATOM 875 N N . VAL A 1 112 ? 18.820 0.529 -27.459 1.00 95.00 112 VAL A N 1
ATOM 876 C CA . VAL A 1 112 ? 18.803 -0.669 -26.613 1.00 95.00 112 VAL A CA 1
ATOM 877 C C . VAL A 1 112 ? 18.099 -1.782 -27.364 1.00 95.00 112 VAL A C 1
ATOM 879 O O . VAL A 1 112 ? 16.966 -1.609 -27.805 1.00 95.00 112 VAL A O 1
ATOM 882 N N . LEU A 1 113 ? 18.744 -2.934 -27.480 1.00 95.31 113 LEU A N 1
ATOM 883 C CA . LEU A 1 113 ? 18.166 -4.126 -28.080 1.00 95.31 113 LEU A CA 1
ATOM 884 C C . LEU A 1 113 ? 17.677 -5.077 -26.987 1.00 95.31 113 LEU A C 1
ATOM 886 O O . LEU A 1 113 ? 18.406 -5.374 -26.045 1.00 95.31 113 LEU A O 1
ATOM 890 N N . ILE A 1 114 ? 16.453 -5.572 -27.116 1.00 94.62 114 ILE A N 1
ATOM 891 C CA . ILE A 1 114 ? 15.852 -6.537 -26.200 1.00 94.62 114 ILE A CA 1
ATOM 892 C C . ILE A 1 114 ? 15.762 -7.899 -26.882 1.00 94.62 114 ILE A C 1
ATOM 894 O O . ILE A 1 114 ? 15.208 -8.014 -27.979 1.00 94.62 114 ILE A O 1
ATOM 898 N N . ALA A 1 115 ? 16.268 -8.933 -26.212 1.00 91.44 115 ALA A N 1
ATOM 899 C CA . ALA A 1 115 ? 16.215 -10.307 -26.699 1.00 91.44 115 ALA A CA 1
ATOM 900 C C . ALA A 1 115 ? 16.037 -11.312 -25.553 1.00 91.44 115 ALA A C 1
ATOM 902 O O . ALA A 1 115 ? 16.389 -11.036 -24.401 1.00 91.44 115 ALA A O 1
ATOM 903 N N . ARG A 1 116 ? 15.485 -12.491 -25.868 1.00 88.12 116 ARG A N 1
ATOM 904 C CA . ARG A 1 116 ? 15.349 -13.599 -24.915 1.00 88.12 116 ARG A CA 1
ATOM 905 C C . ARG A 1 116 ? 16.389 -14.680 -25.154 1.00 88.12 116 ARG A C 1
ATOM 907 O O . ARG A 1 116 ? 16.451 -15.224 -26.254 1.00 88.12 116 ARG A O 1
ATOM 914 N N . SER A 1 117 ? 17.112 -15.050 -24.101 1.00 82.56 117 SER A N 1
ATOM 915 C CA . SER A 1 117 ? 18.201 -16.032 -24.147 1.00 82.56 117 SER A CA 1
ATOM 916 C C . SER A 1 117 ? 18.133 -17.016 -22.974 1.00 82.56 117 SER A C 1
ATOM 918 O O . SER A 1 117 ? 17.686 -16.661 -21.880 1.00 82.56 117 SER A O 1
ATOM 920 N N . HIS A 1 118 ? 18.557 -18.264 -23.187 1.00 75.38 118 HIS A N 1
ATOM 921 C CA . HIS A 1 118 ? 18.698 -19.271 -22.130 1.00 75.38 118 HIS A CA 1
ATOM 922 C C . HIS A 1 118 ? 20.131 -19.290 -21.563 1.00 75.38 118 HIS A C 1
ATOM 924 O O . HIS A 1 118 ? 21.096 -19.174 -22.315 1.00 75.38 118 HIS A O 1
ATOM 930 N N . PRO A 1 119 ? 20.303 -19.540 -20.254 1.00 58.91 119 PRO A N 1
ATOM 931 C CA . PRO A 1 119 ? 21.611 -19.509 -19.593 1.00 58.91 119 PRO A CA 1
ATOM 932 C C . PRO A 1 119 ? 22.488 -20.741 -19.896 1.00 58.91 119 PRO A C 1
ATOM 934 O O . PRO A 1 119 ? 23.665 -20.770 -19.544 1.00 58.91 119 PRO A O 1
ATOM 937 N N . SER A 1 120 ? 21.942 -21.792 -20.517 1.00 54.78 120 SER A N 1
ATOM 938 C CA . SER A 1 120 ? 22.563 -23.119 -20.569 1.00 54.78 120 SER A CA 1
ATOM 939 C C . SER A 1 120 ? 23.532 -23.315 -21.742 1.00 54.78 120 SER A C 1
ATOM 941 O O . SER A 1 120 ? 23.268 -24.174 -22.576 1.00 54.78 120 SER A O 1
ATOM 943 N N . GLY A 1 121 ? 24.625 -22.544 -21.838 1.00 50.50 121 GLY A N 1
ATOM 944 C CA . GLY A 1 121 ? 25.838 -22.852 -22.639 1.00 50.50 121 GLY A CA 1
ATOM 945 C C . GLY A 1 121 ? 25.678 -23.195 -24.138 1.00 50.50 121 GLY A C 1
ATOM 946 O O . GLY A 1 121 ? 26.654 -23.515 -24.811 1.00 50.50 121 GLY A O 1
ATOM 947 N N . ARG A 1 122 ? 24.456 -23.148 -24.669 1.00 56.06 122 ARG A N 1
ATOM 948 C CA . ARG A 1 122 ? 24.044 -23.321 -26.056 1.00 56.06 122 ARG A CA 1
ATOM 949 C C . ARG A 1 122 ? 22.928 -22.301 -26.302 1.00 56.06 122 ARG A C 1
ATOM 951 O O . ARG A 1 122 ? 21.994 -22.240 -25.501 1.00 56.06 122 ARG A O 1
ATOM 958 N N . PRO A 1 123 ? 23.002 -21.518 -27.385 1.00 56.06 123 PRO A N 1
ATOM 959 C CA . PRO A 1 123 ? 22.085 -20.419 -27.671 1.00 56.06 123 PRO A CA 1
ATOM 960 C C . PRO A 1 123 ? 20.684 -20.950 -28.008 1.00 56.06 123 PRO A C 1
ATOM 962 O O . PRO A 1 123 ? 20.359 -21.178 -29.171 1.00 56.06 123 PRO A O 1
ATOM 965 N N . ARG A 1 124 ? 19.833 -21.161 -27.000 1.00 72.38 124 ARG A N 1
ATOM 966 C CA . ARG A 1 124 ? 18.384 -21.187 -27.217 1.00 72.38 124 ARG A CA 1
ATOM 967 C C . ARG A 1 124 ? 17.902 -19.753 -27.074 1.00 72.38 124 ARG A C 1
ATOM 969 O O . ARG A 1 124 ? 18.094 -19.138 -26.028 1.00 72.38 124 ARG A O 1
ATOM 976 N N . TRP A 1 125 ? 17.320 -19.230 -28.140 1.00 81.00 125 TRP A N 1
ATOM 977 C CA . TRP A 1 125 ? 16.734 -17.899 -28.174 1.00 81.00 125 TRP A CA 1
ATOM 978 C C . TRP A 1 125 ? 15.243 -18.026 -28.431 1.00 81.00 125 TRP A C 1
ATOM 980 O O . TRP A 1 125 ? 14.797 -18.978 -29.071 1.00 81.00 125 TRP A O 1
ATOM 990 N N . SER A 1 126 ? 14.474 -17.072 -27.924 1.00 86.75 126 SER A N 1
ATOM 991 C CA . SER A 1 126 ? 13.037 -16.996 -28.189 1.00 86.75 126 SER A CA 1
ATOM 992 C C . SER A 1 126 ? 12.649 -15.597 -28.635 1.00 86.75 126 SER A C 1
ATOM 994 O O . SER A 1 126 ? 13.362 -14.622 -28.396 1.00 86.75 126 SER A O 1
ATOM 996 N N . ASN A 1 127 ? 11.527 -15.519 -29.339 1.00 90.50 127 ASN A N 1
ATOM 997 C CA . ASN A 1 127 ? 11.055 -14.275 -29.919 1.00 90.50 127 ASN A CA 1
ATOM 998 C C . ASN A 1 127 ? 10.638 -13.283 -28.826 1.00 90.50 127 ASN A C 1
ATOM 1000 O O . ASN A 1 127 ? 10.015 -13.656 -27.831 1.00 90.50 127 ASN A O 1
ATOM 1004 N N . VAL A 1 128 ? 10.966 -12.012 -29.048 1.00 90.56 128 VAL A N 1
ATOM 1005 C CA . VAL A 1 128 ? 10.404 -10.867 -28.329 1.00 90.56 128 VAL A CA 1
ATOM 1006 C C . VAL A 1 128 ? 9.667 -10.012 -29.339 1.00 90.56 128 VAL A C 1
ATOM 1008 O O . VAL A 1 128 ? 10.221 -9.648 -30.375 1.00 90.56 128 VAL A O 1
ATOM 1011 N N . THR A 1 129 ? 8.420 -9.686 -29.043 1.00 91.38 129 THR A N 1
ATOM 1012 C CA . THR A 1 129 ? 7.598 -8.814 -29.878 1.00 91.38 129 THR A CA 1
ATOM 1013 C C . THR A 1 129 ? 7.562 -7.400 -29.307 1.00 91.38 129 THR A C 1
ATOM 1015 O O . THR A 1 129 ? 7.884 -7.161 -28.145 1.00 91.38 129 THR A O 1
ATOM 1018 N N . ILE A 1 130 ? 7.173 -6.422 -30.126 1.00 89.62 130 ILE A N 1
ATOM 1019 C CA . ILE A 1 130 ? 6.935 -5.058 -29.633 1.00 89.62 130 ILE A CA 1
ATOM 1020 C C . ILE A 1 130 ? 5.802 -5.054 -28.600 1.00 89.62 130 ILE A C 1
ATOM 1022 O O . ILE A 1 130 ? 5.878 -4.306 -27.625 1.00 89.62 130 ILE A O 1
ATOM 1026 N N . GLU A 1 131 ? 4.792 -5.904 -28.790 1.00 85.50 131 GLU A N 1
ATOM 1027 C CA . GLU A 1 131 ? 3.659 -6.009 -27.872 1.00 85.50 131 GLU A CA 1
ATOM 1028 C C . GLU A 1 131 ? 4.089 -6.484 -26.489 1.00 85.50 131 GLU A C 1
ATOM 1030 O O . GLU A 1 131 ? 3.649 -5.928 -25.485 1.00 85.50 131 GLU A O 1
ATOM 1035 N N . ASP A 1 132 ? 5.086 -7.375 -26.436 1.00 87.25 132 ASP A N 1
ATOM 1036 C CA . ASP A 1 132 ? 5.673 -7.807 -25.173 1.00 87.25 132 ASP A CA 1
ATOM 1037 C C . ASP A 1 132 ? 6.204 -6.647 -24.326 1.00 87.25 132 ASP A C 1
ATOM 1039 O O . ASP A 1 132 ? 6.317 -6.805 -23.119 1.00 87.25 132 ASP A O 1
ATOM 1043 N N . LEU A 1 133 ? 6.582 -5.514 -24.929 1.00 88.94 133 LEU A N 1
ATOM 1044 C CA . LEU A 1 133 ? 7.284 -4.411 -24.261 1.00 88.94 133 LEU A CA 1
ATOM 1045 C C . LEU A 1 133 ? 6.469 -3.115 -24.202 1.00 88.94 133 LEU A C 1
ATOM 1047 O O . LEU A 1 133 ? 6.794 -2.223 -23.411 1.00 88.94 133 LEU A O 1
ATOM 1051 N N . ARG A 1 134 ? 5.431 -2.989 -25.039 1.00 83.19 134 ARG A N 1
ATOM 1052 C CA . ARG A 1 134 ? 4.728 -1.729 -25.314 1.00 83.19 134 ARG A CA 1
ATOM 1053 C C . ARG A 1 134 ? 4.255 -1.043 -24.033 1.00 83.19 134 ARG A C 1
ATOM 1055 O O . ARG A 1 134 ? 4.629 0.107 -23.793 1.00 83.19 134 ARG A O 1
ATOM 1062 N N . GLY A 1 135 ? 3.508 -1.760 -23.190 1.00 79.56 135 GLY A N 1
ATOM 1063 C CA . GLY A 1 135 ? 2.956 -1.225 -21.940 1.00 79.56 135 GLY A CA 1
ATOM 1064 C C . GLY A 1 135 ? 4.029 -0.674 -20.994 1.00 79.56 135 GLY A C 1
ATOM 1065 O O . GLY A 1 135 ? 3.912 0.446 -20.496 1.00 79.56 135 GLY A O 1
ATOM 1066 N N . ALA A 1 136 ? 5.129 -1.411 -20.826 1.00 85.88 136 ALA A N 1
ATOM 1067 C CA . ALA A 1 136 ? 6.236 -1.034 -19.946 1.00 85.88 136 ALA A CA 1
ATOM 1068 C C . ALA A 1 136 ? 7.070 0.147 -20.475 1.00 85.88 136 ALA A C 1
ATOM 1070 O O . ALA A 1 136 ? 7.662 0.897 -19.701 1.00 85.88 136 ALA A O 1
ATOM 1071 N N . CYS A 1 137 ? 7.123 0.348 -21.795 1.00 86.38 137 CYS A N 1
ATOM 1072 C CA . CYS A 1 137 ? 7.793 1.504 -22.395 1.00 86.38 137 CYS A CA 1
ATOM 1073 C C . CYS A 1 137 ? 6.970 2.805 -22.286 1.00 86.38 137 CYS A C 1
ATOM 1075 O O . CYS A 1 137 ? 7.546 3.901 -22.334 1.00 86.38 137 CYS A O 1
ATOM 1077 N N . ILE A 1 138 ? 5.644 2.711 -22.135 1.00 82.12 138 ILE A N 1
ATOM 1078 C CA . ILE A 1 138 ? 4.751 3.865 -21.935 1.00 82.12 138 ILE A CA 1
ATOM 1079 C C . ILE A 1 138 ? 4.843 4.348 -20.491 1.00 82.12 138 ILE A C 1
ATOM 1081 O O . ILE A 1 138 ? 5.109 5.530 -20.250 1.00 82.12 138 ILE A O 1
ATOM 1085 N N . SER A 1 139 ? 4.673 3.428 -19.544 1.00 86.56 139 SER A N 1
ATOM 1086 C CA . SER A 1 139 ? 4.687 3.708 -18.117 1.00 86.56 139 SER A CA 1
ATOM 1087 C C . SER A 1 139 ? 5.418 2.607 -17.352 1.00 86.56 139 SER A C 1
ATOM 1089 O O . SER A 1 139 ? 5.261 1.433 -17.680 1.00 86.56 139 SER A O 1
ATOM 1091 N N . PRO A 1 140 ? 6.187 2.965 -16.306 1.00 85.94 140 PRO A N 1
ATOM 1092 C CA . PRO A 1 140 ? 6.692 1.970 -15.369 1.00 85.94 140 PRO A CA 1
ATOM 1093 C C . PRO A 1 140 ? 5.570 1.313 -14.539 1.00 85.94 140 PRO A C 1
ATOM 1095 O O . PRO A 1 140 ? 5.795 0.253 -13.961 1.00 85.94 140 PRO A O 1
ATOM 1098 N N . ASP A 1 141 ? 4.374 1.914 -14.486 1.00 85.62 141 ASP A N 1
ATOM 1099 C CA . ASP A 1 141 ? 3.176 1.283 -13.938 1.00 85.62 141 ASP A CA 1
ATOM 1100 C C . ASP A 1 141 ? 2.502 0.416 -15.016 1.00 85.62 141 ASP A C 1
ATOM 1102 O O . ASP A 1 141 ? 2.129 0.888 -16.090 1.00 85.62 141 ASP A O 1
ATOM 1106 N N . LEU A 1 142 ? 2.375 -0.875 -14.724 1.00 82.81 142 LEU A N 1
ATOM 1107 C CA . LEU A 1 142 ? 1.763 -1.884 -15.587 1.00 82.81 142 LEU A CA 1
ATOM 1108 C C . LEU A 1 142 ? 0.299 -2.183 -15.266 1.00 82.81 142 LEU A C 1
ATOM 1110 O O . LEU A 1 142 ? -0.231 -3.156 -15.802 1.00 82.81 142 LEU A O 1
ATOM 1114 N N . ARG A 1 143 ? -0.356 -1.412 -14.394 1.00 82.38 143 ARG A N 1
ATOM 1115 C CA . ARG A 1 143 ? -1.800 -1.563 -14.195 1.00 82.38 143 ARG A CA 1
ATOM 1116 C C . ARG A 1 143 ? -2.519 -1.121 -15.454 1.00 82.38 143 ARG A C 1
ATOM 1118 O O . ARG A 1 143 ? -2.357 0.015 -15.906 1.00 82.38 143 ARG A O 1
ATOM 1125 N N . SER A 1 144 ? -3.352 -2.007 -15.989 1.00 75.31 144 SER A N 1
ATOM 1126 C CA . SER A 1 144 ? -4.076 -1.779 -17.241 1.00 75.31 144 SER A CA 1
ATOM 1127 C C . SER A 1 144 ? -4.891 -0.481 -17.209 1.00 75.31 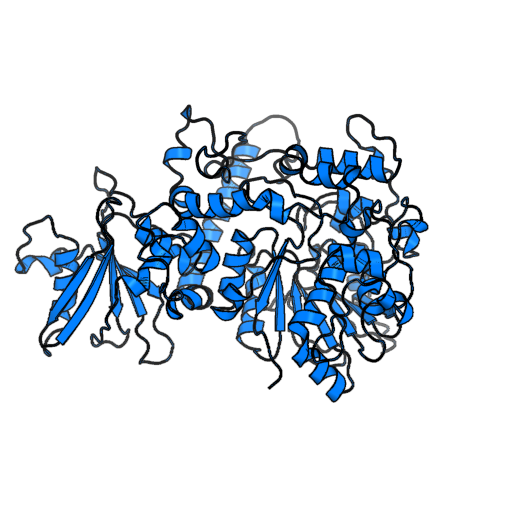144 SER A C 1
ATOM 1129 O O . SER A 1 144 ? -4.867 0.274 -18.176 1.00 75.31 144 SER A O 1
ATOM 1131 N N . LYS A 1 145 ? -5.514 -0.146 -16.067 1.00 75.81 145 LYS A N 1
ATOM 1132 C CA . LYS A 1 145 ? -6.237 1.126 -15.881 1.00 75.81 145 LYS A CA 1
ATOM 1133 C C . LYS A 1 145 ? -5.354 2.349 -16.172 1.00 75.81 145 LYS A C 1
ATOM 1135 O O . LYS A 1 145 ? -5.728 3.198 -16.976 1.00 75.81 145 LYS A O 1
ATOM 1140 N N . ASN A 1 146 ? -4.159 2.403 -15.585 1.00 77.62 146 ASN A N 1
ATOM 1141 C CA . ASN A 1 146 ? -3.237 3.523 -15.768 1.00 77.62 146 ASN A CA 1
ATOM 1142 C C . ASN A 1 146 ? -2.614 3.539 -17.167 1.00 77.62 146 ASN A C 1
ATOM 1144 O O . ASN A 1 146 ? -2.403 4.608 -17.735 1.00 77.62 146 ASN A O 1
ATOM 1148 N N . GLN A 1 147 ? -2.343 2.374 -17.758 1.00 76.00 147 GLN A N 1
ATOM 1149 C CA . GLN A 1 147 ? -1.888 2.298 -19.148 1.00 76.00 147 GLN A CA 1
ATOM 1150 C C . GLN A 1 147 ? -2.930 2.889 -20.106 1.00 76.00 147 GLN A C 1
ATOM 1152 O O . GLN A 1 147 ? -2.572 3.690 -20.968 1.00 76.00 147 GLN A O 1
ATOM 1157 N N . ASN A 1 148 ? -4.211 2.571 -19.905 1.00 73.56 148 ASN A N 1
ATOM 1158 C CA . ASN A 1 148 ? -5.312 3.090 -20.717 1.00 73.56 148 ASN A CA 1
ATOM 1159 C C . ASN A 1 148 ? -5.474 4.613 -20.568 1.00 73.56 148 ASN A C 1
ATOM 1161 O O . ASN A 1 148 ? -5.607 5.325 -21.567 1.00 73.56 148 ASN A O 1
ATOM 1165 N N . GLU A 1 149 ? -5.404 5.134 -19.339 1.00 75.00 149 GLU A N 1
ATOM 1166 C CA . GLU A 1 149 ? -5.473 6.578 -19.063 1.00 75.00 149 GLU A CA 1
ATOM 1167 C C . GLU A 1 149 ? -4.315 7.349 -19.712 1.00 75.00 149 GLU A C 1
ATOM 1169 O O . GLU A 1 149 ? -4.524 8.377 -20.353 1.00 75.00 149 GLU A O 1
ATOM 1174 N N . LEU A 1 150 ? -3.084 6.842 -19.603 1.00 73.94 150 LEU A N 1
ATOM 1175 C CA . LEU A 1 150 ? -1.893 7.514 -20.137 1.00 73.94 150 LEU A CA 1
ATOM 1176 C C . LEU A 1 150 ? -1.811 7.505 -21.668 1.00 73.94 150 LEU A C 1
ATOM 1178 O O . LEU A 1 150 ? -1.041 8.280 -22.244 1.00 73.94 150 LEU A O 1
ATOM 1182 N N . MET A 1 151 ? -2.579 6.631 -22.315 1.00 63.84 151 MET A N 1
ATOM 1183 C CA . MET A 1 151 ? -2.689 6.545 -23.769 1.00 63.84 151 MET A CA 1
ATOM 1184 C C . MET A 1 151 ? -3.813 7.421 -24.332 1.00 63.84 151 MET A C 1
ATOM 1186 O O . MET A 1 151 ? -3.757 7.767 -25.516 1.00 63.84 151 MET A O 1
ATOM 1190 N N . CYS A 1 152 ? -4.770 7.856 -23.497 1.00 50.84 152 CYS A N 1
ATOM 1191 C CA . CYS A 1 152 ? -5.751 8.878 -23.860 1.00 50.84 152 CYS A CA 1
ATOM 1192 C C . CYS A 1 152 ? -5.019 10.201 -24.154 1.00 50.84 152 CYS A C 1
ATOM 1194 O O . CYS A 1 152 ? -4.676 10.965 -23.255 1.00 50.84 152 CYS A O 1
ATOM 1196 N N . GLY A 1 153 ? -4.724 10.439 -25.436 1.00 46.47 153 GLY A N 1
ATOM 1197 C CA . GLY A 1 153 ? -3.986 11.609 -25.925 1.00 46.47 153 GLY A CA 1
ATOM 1198 C C . GLY A 1 153 ? -2.766 11.314 -26.809 1.00 46.47 153 GLY A C 1
ATOM 1199 O O . GLY A 1 153 ? -2.067 12.260 -27.170 1.00 46.47 153 GLY A O 1
ATOM 1200 N N . ILE A 1 154 ? -2.475 10.048 -27.155 1.00 44.91 154 ILE A N 1
ATOM 1201 C CA . ILE A 1 154 ? -1.299 9.672 -27.979 1.00 44.91 154 ILE A CA 1
ATOM 1202 C C . ILE A 1 154 ? -1.656 9.186 -29.404 1.00 44.91 154 ILE A C 1
ATOM 1204 O O . ILE A 1 154 ? -0.762 9.074 -30.238 1.00 44.91 154 ILE A O 1
ATOM 1208 N N . GLY A 1 155 ? -2.925 8.976 -29.761 1.00 44.41 155 GLY A N 1
ATOM 1209 C CA . GLY A 1 155 ? -3.287 8.587 -31.131 1.00 44.41 155 GLY A CA 1
ATOM 1210 C C . GLY A 1 155 ? -4.717 8.077 -31.281 1.00 44.41 155 GLY A C 1
ATOM 1211 O O . GLY A 1 155 ? -5.419 7.945 -30.286 1.00 44.41 155 GLY A O 1
ATOM 1212 N N . ASP A 1 156 ? -5.093 7.848 -32.543 1.00 40.75 156 ASP A N 1
ATOM 1213 C CA . ASP A 1 156 ? -6.433 7.570 -33.082 1.00 40.75 156 ASP A CA 1
ATOM 1214 C C . ASP A 1 156 ? -7.268 6.556 -32.275 1.00 40.75 156 ASP A C 1
ATOM 1216 O O . ASP A 1 156 ? -6.774 5.511 -31.846 1.00 40.75 156 ASP A O 1
ATOM 1220 N N . ASP A 1 157 ? -8.557 6.864 -32.107 1.00 45.66 157 ASP A N 1
ATOM 1221 C CA . ASP A 1 157 ? -9.512 6.144 -31.250 1.00 45.66 157 ASP A CA 1
ATOM 1222 C C . ASP A 1 157 ? -9.789 4.691 -31.705 1.00 45.66 157 ASP A C 1
ATOM 1224 O O . ASP A 1 157 ? -10.452 3.931 -30.999 1.00 45.66 157 ASP A O 1
ATOM 1228 N N . SER A 1 158 ? -9.257 4.284 -32.859 1.00 45.38 158 SER A N 1
ATOM 1229 C CA . SER A 1 158 ? -9.463 2.989 -33.518 1.00 45.38 158 SER A CA 1
ATOM 1230 C C . SER A 1 158 ? -8.626 1.823 -32.959 1.00 45.38 158 SER A C 1
ATOM 1232 O O . SER A 1 158 ? -8.863 0.679 -33.335 1.00 45.38 158 SER A O 1
ATOM 1234 N N . VAL A 1 159 ? -7.677 2.070 -32.042 1.00 48.31 159 VAL A N 1
ATOM 1235 C CA . VAL A 1 159 ? -6.816 1.030 -31.413 1.00 48.31 159 VAL A CA 1
ATOM 1236 C C . VAL A 1 159 ? -7.310 0.638 -30.002 1.00 48.31 159 VAL A C 1
ATOM 1238 O O . VAL A 1 159 ? -6.628 -0.066 -29.263 1.00 48.31 159 VAL A O 1
ATOM 1241 N N . ARG A 1 160 ? -8.485 1.129 -29.585 1.00 50.19 160 ARG A N 1
ATOM 1242 C CA . ARG A 1 160 ? -8.938 1.105 -28.181 1.00 50.19 160 ARG A CA 1
ATOM 1243 C C . ARG A 1 160 ? -9.498 -0.229 -27.679 1.00 50.19 160 ARG A C 1
ATOM 1245 O O . ARG A 1 160 ? -9.463 -0.438 -26.471 1.00 50.19 160 ARG A O 1
ATOM 1252 N N . GLU A 1 161 ? -10.043 -1.084 -28.543 1.00 44.75 161 GLU A N 1
ATOM 1253 C CA . GLU A 1 161 ? -10.913 -2.185 -28.085 1.00 44.75 161 GLU A CA 1
ATOM 1254 C C . GLU A 1 161 ? -10.182 -3.487 -27.710 1.00 44.75 161 GLU A C 1
ATOM 1256 O O . GLU A 1 161 ? -10.700 -4.228 -26.883 1.00 44.75 161 GLU A O 1
ATOM 1261 N N . ASP A 1 162 ? -8.948 -3.715 -28.179 1.00 45.03 162 ASP A N 1
ATOM 1262 C CA . ASP A 1 162 ? -8.255 -5.011 -28.026 1.00 45.03 162 ASP A CA 1
ATOM 1263 C C . ASP A 1 162 ? -6.844 -4.896 -27.415 1.00 45.03 162 ASP A C 1
ATOM 1265 O O . ASP A 1 162 ? -5.910 -5.579 -27.842 1.00 45.03 162 ASP A O 1
ATOM 1269 N N . MET A 1 163 ? -6.619 -4.002 -26.445 1.00 52.47 163 MET A N 1
ATOM 1270 C CA . MET A 1 163 ? -5.280 -3.903 -25.850 1.00 52.47 163 MET A CA 1
ATOM 1271 C C . MET A 1 163 ? -5.056 -4.983 -24.784 1.00 52.47 163 MET A C 1
ATOM 1273 O O . MET A 1 163 ? -5.657 -4.960 -23.707 1.00 52.47 163 MET A O 1
ATOM 1277 N N . GLU A 1 164 ? -4.167 -5.927 -25.106 1.00 55.06 164 GLU A N 1
ATOM 1278 C CA . GLU A 1 164 ? -3.774 -7.031 -24.235 1.00 55.06 164 GLU A CA 1
ATOM 1279 C C . GLU A 1 164 ? -3.154 -6.535 -22.922 1.00 55.06 164 GLU A C 1
ATOM 1281 O O . GLU A 1 164 ? -2.328 -5.620 -22.855 1.00 55.06 164 GLU A O 1
ATOM 1286 N N . VAL A 1 165 ? -3.557 -7.207 -21.847 1.00 64.31 165 VAL A N 1
ATOM 1287 C CA . VAL A 1 165 ? -2.970 -7.114 -20.515 1.00 64.31 165 VAL A CA 1
ATOM 1288 C C . VAL A 1 165 ? -1.449 -7.275 -20.618 1.00 64.31 165 VAL A C 1
ATOM 1290 O O . VAL A 1 165 ? -0.982 -8.233 -21.231 1.00 64.31 165 VAL A O 1
ATOM 1293 N N . ALA A 1 166 ? -0.673 -6.377 -19.986 1.00 74.62 166 ALA A N 1
ATOM 1294 C CA . ALA A 1 166 ? 0.790 -6.474 -19.980 1.00 74.62 166 ALA A CA 1
ATOM 1295 C C . ALA A 1 166 ? 1.233 -7.922 -19.683 1.00 74.62 166 ALA A C 1
ATOM 1297 O O . ALA A 1 166 ? 0.733 -8.504 -18.711 1.00 74.62 166 ALA A O 1
ATOM 1298 N N . PRO A 1 167 ? 2.151 -8.510 -20.475 1.00 82.75 167 PRO A N 1
ATOM 1299 C CA . PRO A 1 167 ? 2.456 -9.925 -20.364 1.00 82.75 167 PRO A CA 1
ATOM 1300 C C . PRO A 1 167 ? 2.811 -10.335 -18.937 1.00 82.75 167 PRO A C 1
ATOM 1302 O O . PRO A 1 167 ? 3.549 -9.634 -18.232 1.00 82.75 167 PRO A O 1
ATOM 1305 N N . LEU A 1 168 ? 2.347 -11.521 -18.535 1.00 85.31 168 LEU A N 1
ATOM 1306 C CA . LEU A 1 168 ? 2.524 -12.047 -17.180 1.00 85.31 168 LEU A CA 1
ATOM 1307 C C . LEU A 1 168 ? 3.994 -12.034 -16.727 1.00 85.31 168 LEU A C 1
ATOM 1309 O O . LEU A 1 168 ? 4.291 -11.819 -15.551 1.00 85.31 168 LEU A O 1
ATOM 1313 N N . TRP A 1 169 ? 4.934 -12.211 -17.660 1.00 86.50 169 TRP A N 1
ATOM 1314 C CA . TRP A 1 169 ? 6.359 -12.161 -17.349 1.00 86.50 169 TRP A CA 1
ATOM 1315 C C . TRP A 1 169 ? 6.809 -10.782 -16.843 1.00 86.50 169 TRP A C 1
ATOM 1317 O O . TRP A 1 169 ? 7.601 -10.754 -15.906 1.00 86.50 169 TRP A O 1
ATOM 1327 N N . ILE A 1 170 ? 6.310 -9.660 -17.391 1.00 87.88 170 ILE A N 1
ATOM 1328 C CA . ILE A 1 170 ? 6.681 -8.314 -16.906 1.00 87.88 170 ILE A CA 1
ATOM 1329 C C . ILE A 1 170 ? 6.096 -8.102 -15.519 1.00 87.88 170 ILE A C 1
ATOM 1331 O O . ILE A 1 170 ? 6.780 -7.635 -14.604 1.00 87.88 170 ILE A O 1
ATOM 1335 N N . LYS A 1 171 ? 4.833 -8.506 -15.352 1.00 86.81 171 LYS A N 1
ATOM 1336 C CA . LYS A 1 171 ? 4.126 -8.396 -14.079 1.00 86.81 171 LYS A CA 1
ATOM 1337 C C . LYS A 1 171 ? 4.840 -9.174 -12.962 1.00 86.81 171 LYS A C 1
ATOM 1339 O O . LYS A 1 171 ? 4.953 -8.660 -11.853 1.00 86.81 171 LYS A O 1
ATOM 1344 N N . ASN A 1 172 ? 5.427 -10.330 -13.275 1.00 89.25 172 ASN A N 1
ATOM 1345 C CA . ASN A 1 172 ? 6.178 -11.161 -12.324 1.00 89.25 172 ASN A CA 1
ATOM 1346 C C . ASN A 1 172 ? 7.680 -10.847 -12.216 1.00 89.25 172 ASN A C 1
ATOM 1348 O O . ASN A 1 172 ? 8.347 -11.356 -11.314 1.00 89.25 172 ASN A O 1
ATOM 1352 N N . ALA A 1 173 ? 8.250 -10.051 -13.123 1.00 89.81 173 ALA A N 1
ATOM 1353 C CA . ALA A 1 173 ? 9.694 -9.825 -13.145 1.00 89.81 173 ALA A CA 1
ATOM 1354 C C . ALA A 1 173 ? 10.197 -9.070 -11.905 1.00 89.81 173 ALA A C 1
ATOM 1356 O O . ALA A 1 173 ? 11.284 -9.371 -11.421 1.00 89.81 173 ALA A O 1
ATOM 1357 N N . ALA A 1 174 ? 9.398 -8.148 -11.358 1.00 88.56 174 ALA A N 1
ATOM 1358 C CA . ALA A 1 174 ? 9.762 -7.376 -10.168 1.00 88.56 174 ALA A CA 1
ATOM 1359 C C . ALA A 1 174 ? 9.969 -8.261 -8.927 1.00 88.56 174 ALA A C 1
ATOM 1361 O O . ALA A 1 174 ? 11.034 -8.196 -8.317 1.00 88.56 174 ALA A O 1
ATOM 1362 N N . GLN A 1 175 ? 9.019 -9.152 -8.620 1.00 88.56 175 GLN A N 1
ATOM 1363 C CA . GLN A 1 175 ? 9.162 -10.156 -7.560 1.00 88.56 175 GLN A CA 1
ATOM 1364 C C . GLN A 1 175 ? 10.426 -11.000 -7.760 1.00 88.56 175 GLN A C 1
ATOM 1366 O O . GLN A 1 175 ? 11.242 -11.132 -6.852 1.00 88.56 175 GLN A O 1
ATOM 1371 N N . LYS A 1 176 ? 10.645 -11.526 -8.972 1.00 87.38 176 LYS A N 1
ATOM 1372 C CA . LYS A 1 176 ? 11.834 -12.343 -9.270 1.00 87.38 176 LYS A CA 1
ATOM 1373 C C . LYS A 1 176 ? 13.139 -11.574 -9.072 1.00 87.38 176 LYS A C 1
ATOM 1375 O O . LYS A 1 176 ? 14.077 -12.109 -8.493 1.00 87.38 176 LYS A O 1
ATOM 1380 N N . ASN A 1 177 ? 13.193 -10.322 -9.519 1.00 86.69 177 ASN A N 1
ATOM 1381 C CA . ASN A 1 177 ? 14.363 -9.468 -9.344 1.00 86.69 177 ASN A CA 1
ATOM 1382 C C . ASN A 1 177 ? 14.590 -9.086 -7.872 1.00 86.69 177 ASN A C 1
ATOM 1384 O O . ASN A 1 177 ? 15.734 -8.862 -7.489 1.00 86.69 177 ASN A O 1
ATOM 1388 N N . TYR A 1 178 ? 13.549 -9.050 -7.035 1.00 82.81 178 TYR A N 1
ATOM 1389 C CA . TYR A 1 178 ? 13.700 -8.835 -5.594 1.00 82.81 178 TYR A CA 1
ATOM 1390 C C . TYR A 1 178 ? 14.325 -10.038 -4.874 1.00 82.81 178 TYR A C 1
ATOM 1392 O O . TYR A 1 178 ? 15.192 -9.852 -4.022 1.00 82.81 178 TYR A O 1
ATOM 1400 N N . HIS A 1 179 ? 13.941 -11.265 -5.244 1.00 77.12 179 HIS A N 1
ATOM 1401 C CA . HIS A 1 179 ? 14.495 -12.499 -4.667 1.00 77.12 179 HIS A CA 1
ATOM 1402 C C . HIS A 1 179 ? 15.836 -12.938 -5.296 1.00 77.12 179 HIS A C 1
ATOM 1404 O O . HIS A 1 179 ? 16.461 -13.887 -4.826 1.00 77.12 179 HIS A O 1
ATOM 1410 N N . ASP A 1 180 ? 16.324 -12.258 -6.338 1.00 75.31 180 ASP A N 1
ATOM 1411 C CA . ASP A 1 180 ? 17.578 -12.611 -7.014 1.00 75.31 180 ASP A CA 1
ATOM 1412 C C . ASP A 1 180 ? 18.823 -12.169 -6.228 1.00 75.31 180 ASP A C 1
ATOM 1414 O O . ASP A 1 180 ? 19.089 -10.977 -6.079 1.00 75.31 180 ASP A O 1
ATOM 1418 N N . ALA A 1 181 ? 19.645 -13.119 -5.774 1.00 64.50 181 ALA A N 1
ATOM 1419 C CA . ALA A 1 181 ? 20.822 -12.848 -4.939 1.00 64.50 181 ALA A CA 1
ATOM 1420 C C . ALA A 1 181 ? 21.806 -11.823 -5.547 1.00 64.50 181 ALA A C 1
ATOM 1422 O O . ALA A 1 181 ? 22.426 -11.039 -4.823 1.00 64.50 181 ALA A O 1
ATOM 1423 N N . VAL A 1 182 ? 21.938 -11.775 -6.878 1.00 65.12 182 VAL A N 1
ATOM 1424 C CA . VAL A 1 182 ? 22.819 -10.813 -7.561 1.00 65.12 182 VAL A CA 1
ATOM 1425 C C . VAL A 1 182 ? 22.194 -9.417 -7.604 1.00 65.12 182 VAL A C 1
ATOM 1427 O O . VAL A 1 182 ? 22.891 -8.425 -7.373 1.00 65.12 182 VAL A O 1
ATOM 1430 N N . ALA A 1 183 ? 20.897 -9.314 -7.894 1.00 63.38 183 ALA A N 1
ATOM 1431 C CA . ALA A 1 183 ? 20.148 -8.064 -7.809 1.00 63.38 183 ALA A CA 1
ATOM 1432 C C . ALA A 1 183 ? 20.156 -7.518 -6.375 1.00 63.38 183 ALA A C 1
ATOM 1434 O O . ALA A 1 183 ? 20.401 -6.331 -6.175 1.00 63.38 183 ALA A O 1
ATOM 1435 N N . ILE A 1 184 ? 20.024 -8.399 -5.386 1.00 62.91 184 ILE A N 1
ATOM 1436 C CA . ILE A 1 184 ? 20.113 -8.099 -3.956 1.00 62.91 184 ILE A CA 1
ATOM 1437 C C . ILE A 1 184 ? 21.487 -7.539 -3.587 1.00 62.91 184 ILE A C 1
ATOM 1439 O O . ILE A 1 184 ? 21.570 -6.473 -2.981 1.00 62.91 184 ILE A O 1
ATOM 1443 N N . ALA A 1 185 ? 22.576 -8.202 -3.987 1.00 63.31 185 ALA A N 1
ATOM 1444 C CA . ALA A 1 185 ? 23.929 -7.716 -3.714 1.00 63.31 185 ALA A CA 1
ATOM 1445 C C . ALA A 1 185 ? 24.176 -6.325 -4.328 1.00 63.31 185 ALA A C 1
ATOM 1447 O O . ALA A 1 185 ? 24.847 -5.475 -3.736 1.00 63.31 185 ALA A O 1
ATOM 1448 N N . ARG A 1 186 ? 23.600 -6.060 -5.510 1.00 63.81 186 ARG A N 1
ATOM 1449 C CA . ARG A 1 186 ? 23.649 -4.739 -6.153 1.00 63.81 186 ARG A CA 1
ATOM 1450 C C . ARG A 1 186 ? 22.805 -3.705 -5.409 1.00 63.81 186 ARG A C 1
ATOM 1452 O O . ARG A 1 186 ? 23.292 -2.595 -5.206 1.00 63.81 186 ARG A O 1
ATOM 1459 N N . LEU A 1 187 ? 21.586 -4.052 -4.997 1.00 55.97 187 LEU A N 1
ATOM 1460 C CA . LEU A 1 187 ? 20.697 -3.169 -4.239 1.00 55.97 187 LEU A CA 1
ATOM 1461 C C . LEU A 1 187 ? 21.334 -2.773 -2.902 1.00 55.97 187 LEU A C 1
ATOM 1463 O O . LEU A 1 187 ? 21.432 -1.582 -2.615 1.00 55.97 187 LEU A O 1
ATOM 1467 N N . ARG A 1 188 ? 21.882 -3.744 -2.160 1.00 56.09 188 ARG A N 1
ATOM 1468 C CA . ARG A 1 188 ? 22.632 -3.513 -0.916 1.00 56.09 188 ARG A CA 1
ATOM 1469 C C . ARG A 1 188 ? 23.761 -2.501 -1.121 1.00 56.09 188 ARG A C 1
ATOM 1471 O O . ARG A 1 188 ? 23.849 -1.517 -0.395 1.00 56.09 188 ARG A O 1
ATOM 1478 N N . LYS A 1 189 ? 24.562 -2.665 -2.180 1.00 60.69 189 LYS A N 1
ATOM 1479 C CA . LYS A 1 189 ? 25.643 -1.725 -2.527 1.00 60.69 189 LYS A CA 1
ATOM 1480 C C . LYS A 1 189 ? 25.134 -0.308 -2.830 1.00 60.69 189 LYS A C 1
ATOM 1482 O O . LYS A 1 189 ? 25.806 0.667 -2.497 1.00 60.69 189 LYS A O 1
ATOM 1487 N N . VAL A 1 190 ? 23.975 -0.171 -3.479 1.00 53.38 190 VAL A N 1
ATOM 1488 C CA . VAL A 1 190 ? 23.351 1.138 -3.745 1.00 53.38 190 VAL A CA 1
ATOM 1489 C C . VAL A 1 190 ? 22.868 1.778 -2.444 1.00 53.38 190 VAL A C 1
ATOM 1491 O O . VAL A 1 190 ? 23.200 2.933 -2.192 1.00 53.38 190 VAL A O 1
ATOM 1494 N N . MET A 1 191 ? 22.173 1.025 -1.590 1.00 50.50 191 MET A N 1
ATOM 1495 C CA . MET A 1 191 ? 21.683 1.513 -0.296 1.00 50.50 191 MET A CA 1
ATOM 1496 C C . MET A 1 191 ? 22.827 1.900 0.651 1.00 50.50 191 MET A C 1
ATOM 1498 O O . MET A 1 191 ? 22.748 2.913 1.341 1.00 50.50 191 MET A O 1
ATOM 1502 N N . GLU A 1 192 ? 23.937 1.158 0.653 1.00 53.53 192 GLU A N 1
ATOM 1503 C CA . GLU A 1 192 ? 25.155 1.531 1.386 1.00 53.53 192 GLU A CA 1
ATOM 1504 C C . GLU A 1 192 ? 25.755 2.850 0.884 1.00 53.53 192 GLU A C 1
ATOM 1506 O O . GLU A 1 192 ? 26.242 3.660 1.676 1.00 53.53 192 GLU A O 1
ATOM 1511 N N . ASN A 1 193 ? 25.721 3.088 -0.429 1.00 49.91 193 ASN A N 1
ATOM 1512 C CA . ASN A 1 193 ? 26.187 4.341 -1.015 1.00 49.91 193 ASN A CA 1
ATOM 1513 C C . ASN A 1 193 ? 25.246 5.508 -0.692 1.00 49.91 193 ASN A C 1
ATOM 1515 O O . ASN A 1 193 ? 25.736 6.605 -0.433 1.00 49.91 193 ASN A O 1
ATOM 1519 N N . GLU A 1 194 ? 23.930 5.285 -0.654 1.00 50.16 194 GLU A N 1
ATOM 1520 C CA . GLU A 1 194 ? 22.959 6.289 -0.207 1.00 50.16 194 GLU A CA 1
ATOM 1521 C C . GLU A 1 194 ? 23.115 6.606 1.280 1.00 50.16 194 GLU A C 1
ATOM 1523 O O . GLU A 1 194 ? 23.174 7.781 1.629 1.00 50.16 194 GLU A O 1
ATOM 1528 N N . LYS A 1 195 ? 23.307 5.603 2.149 1.00 46.66 195 LYS A N 1
ATOM 1529 C CA . LYS A 1 195 ? 23.641 5.821 3.569 1.00 46.66 195 LYS A CA 1
ATOM 1530 C C . LYS A 1 195 ? 24.917 6.647 3.724 1.00 46.66 195 LYS A C 1
ATOM 1532 O O . LYS A 1 195 ? 24.935 7.600 4.494 1.00 46.66 195 LYS A O 1
ATOM 1537 N N . LYS A 1 196 ? 25.971 6.342 2.957 1.00 47.53 196 LYS A N 1
ATOM 1538 C CA . LYS A 1 196 ? 27.211 7.143 2.939 1.00 47.53 196 LYS A CA 1
ATOM 1539 C C . LYS A 1 196 ? 26.976 8.560 2.418 1.00 47.53 196 LYS A C 1
ATOM 1541 O O . LYS A 1 196 ? 27.593 9.499 2.913 1.00 47.53 196 LYS A O 1
ATOM 1546 N N . HIS A 1 197 ? 26.113 8.728 1.418 1.00 42.94 197 HIS A N 1
ATOM 1547 C CA . HIS A 1 197 ? 25.769 10.040 0.881 1.00 42.94 197 HIS A CA 1
ATOM 1548 C C . HIS A 1 197 ? 24.984 10.867 1.901 1.00 42.94 197 HIS A C 1
ATOM 1550 O O . HIS A 1 197 ? 25.353 12.011 2.137 1.00 42.94 197 HIS A O 1
ATOM 1556 N N . GLN A 1 198 ? 23.992 10.270 2.563 1.00 41.12 198 GLN A N 1
ATOM 1557 C CA . GLN A 1 198 ? 23.225 10.891 3.638 1.00 41.12 198 GLN A CA 1
ATOM 1558 C C . GLN A 1 198 ? 24.141 11.278 4.805 1.00 41.12 198 GLN A C 1
ATOM 1560 O O . GLN A 1 198 ? 24.192 12.445 5.161 1.00 41.12 198 GLN A O 1
ATOM 1565 N N . GLN A 1 199 ? 24.997 10.367 5.279 1.00 44.97 199 GLN A N 1
ATOM 1566 C CA . GLN A 1 199 ? 25.994 10.662 6.318 1.00 44.97 199 GLN A CA 1
ATOM 1567 C C . GLN A 1 199 ? 26.967 11.781 5.921 1.00 44.97 199 GLN A C 1
ATOM 1569 O O . GLN A 1 199 ? 27.410 12.555 6.767 1.00 44.97 199 GLN A O 1
ATOM 1574 N N . ASN A 1 200 ? 27.336 11.874 4.642 1.00 41.12 200 ASN A N 1
ATOM 1575 C CA . ASN A 1 200 ? 28.171 12.966 4.149 1.00 41.12 200 ASN A CA 1
ATOM 1576 C C . ASN A 1 200 ? 27.402 14.288 4.079 1.00 41.12 200 ASN A C 1
ATOM 1578 O O . ASN A 1 200 ? 27.977 15.323 4.401 1.00 41.12 200 ASN A O 1
ATOM 1582 N N . VAL A 1 201 ? 26.125 14.272 3.692 1.00 45.97 201 VAL A N 1
ATOM 1583 C CA . VAL A 1 201 ? 25.244 15.445 3.756 1.00 45.97 201 VAL A CA 1
ATOM 1584 C C . VAL A 1 201 ? 25.101 15.908 5.206 1.00 45.97 201 VAL A C 1
ATOM 1586 O O . VAL A 1 201 ? 25.318 17.085 5.480 1.00 45.97 201 VAL A O 1
ATOM 1589 N N . ASP A 1 202 ? 24.874 14.984 6.138 1.00 40.91 202 ASP A N 1
ATOM 1590 C CA . ASP A 1 202 ? 24.762 15.263 7.570 1.00 40.91 202 ASP A CA 1
ATOM 1591 C C . ASP A 1 202 ? 26.079 15.834 8.133 1.00 40.91 202 ASP A C 1
ATOM 1593 O O . ASP A 1 202 ? 26.065 16.807 8.882 1.00 40.91 202 ASP A O 1
ATOM 1597 N N . LYS A 1 203 ? 27.244 15.320 7.705 1.00 42.75 203 LYS A N 1
ATOM 1598 C CA . LYS A 1 203 ? 28.568 15.876 8.060 1.00 42.75 203 LYS A CA 1
ATOM 1599 C C . LYS A 1 203 ? 28.825 17.265 7.475 1.00 42.75 203 LYS A C 1
ATOM 1601 O O . LYS A 1 203 ? 29.444 18.099 8.130 1.00 42.75 203 LYS A O 1
ATOM 1606 N N . ILE A 1 204 ? 28.392 17.521 6.241 1.00 47.34 204 ILE A N 1
ATOM 1607 C CA . ILE A 1 204 ? 28.521 18.840 5.601 1.00 47.34 204 ILE A CA 1
ATOM 1608 C C . ILE A 1 204 ? 27.646 19.865 6.333 1.00 47.34 204 ILE A C 1
ATOM 1610 O O . ILE A 1 204 ? 28.082 20.997 6.528 1.00 47.34 204 ILE A O 1
ATOM 1614 N N . LEU A 1 205 ? 26.454 19.460 6.779 1.00 41.34 205 LEU A N 1
ATOM 1615 C CA . LEU A 1 205 ? 25.545 20.285 7.577 1.00 41.34 205 LEU A CA 1
ATOM 1616 C C . LEU A 1 205 ? 26.052 20.486 9.016 1.00 41.34 205 LEU A C 1
ATOM 1618 O O . LEU A 1 205 ? 25.910 21.575 9.560 1.00 41.34 205 LEU A O 1
ATOM 1622 N N . ALA A 1 206 ? 26.723 19.495 9.607 1.00 40.06 206 ALA A N 1
ATOM 1623 C CA . ALA A 1 206 ? 27.348 19.620 10.928 1.00 40.06 206 ALA A CA 1
ATOM 1624 C C . ALA A 1 206 ? 28.562 20.573 10.948 1.00 40.06 206 ALA A C 1
ATOM 1626 O O . ALA A 1 206 ? 28.882 21.145 11.986 1.00 40.06 206 ALA A O 1
ATOM 1627 N N . ASN A 1 207 ? 29.231 20.771 9.806 1.00 40.69 207 ASN A N 1
ATOM 1628 C CA . ASN A 1 207 ? 30.389 21.663 9.684 1.00 40.69 207 ASN A CA 1
ATOM 1629 C C . ASN A 1 207 ? 30.024 23.130 9.383 1.00 40.69 207 ASN A C 1
ATOM 1631 O O . ASN A 1 207 ? 30.916 23.982 9.380 1.00 40.69 207 ASN A O 1
ATOM 1635 N N . SER A 1 208 ? 28.749 23.464 9.137 1.00 40.09 208 SER A N 1
ATOM 1636 C CA . SER A 1 208 ? 28.307 24.863 9.118 1.00 40.09 208 SER A CA 1
ATOM 1637 C C . SER A 1 208 ? 28.053 25.334 10.548 1.00 40.09 208 SER A C 1
ATOM 1639 O O . SER A 1 208 ? 27.022 25.045 11.144 1.00 40.09 208 SER A O 1
ATOM 1641 N N . SER A 1 209 ? 29.028 26.042 11.111 1.00 38.56 209 SER A N 1
ATOM 1642 C CA . SER A 1 209 ? 28.992 26.594 12.462 1.00 38.56 209 SER A CA 1
ATOM 1643 C C . SER A 1 209 ? 27.923 27.687 12.611 1.00 38.56 209 SER A C 1
ATOM 1645 O O . SER A 1 209 ? 28.183 28.855 12.319 1.00 38.56 209 SER A O 1
ATOM 1647 N N . SER A 1 210 ? 26.744 27.328 13.112 1.00 34.44 210 SER A N 1
ATOM 1648 C CA . SER A 1 210 ? 25.858 28.242 13.841 1.00 34.44 210 SER A CA 1
ATOM 1649 C C . SER A 1 210 ? 24.870 27.435 14.681 1.00 34.44 210 SER A C 1
ATOM 1651 O O . SER A 1 210 ? 24.056 26.728 14.101 1.00 34.44 210 SER A O 1
ATOM 1653 N N . SER A 1 211 ? 24.991 27.568 16.009 1.00 32.03 211 SER A N 1
ATOM 1654 C CA . SER A 1 211 ? 24.044 27.214 17.088 1.00 32.03 211 SER A CA 1
ATOM 1655 C C . SER A 1 211 ? 23.319 25.861 17.021 1.00 32.03 211 SER A C 1
ATOM 1657 O O . SER A 1 211 ? 22.600 25.558 16.080 1.00 32.03 211 SER A O 1
ATOM 1659 N N . GLU A 1 212 ? 23.463 25.097 18.103 1.00 34.34 212 GLU A N 1
ATOM 1660 C CA . GLU 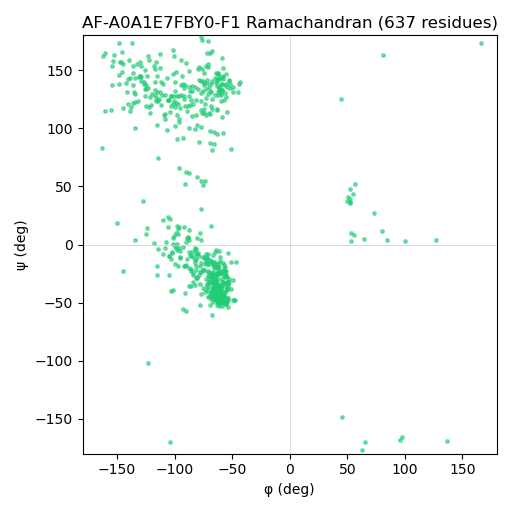A 1 212 ? 22.808 23.821 18.408 1.00 34.34 212 GLU A CA 1
ATOM 1661 C C . GLU A 1 212 ? 21.273 23.849 18.249 1.00 34.34 212 GLU A C 1
ATOM 1663 O O . GLU A 1 212 ? 20.527 23.940 19.216 1.00 34.34 212 GLU A O 1
ATOM 1668 N N . GLU A 1 213 ? 20.783 23.684 17.026 1.00 31.28 213 GLU A N 1
ATOM 1669 C CA . GLU A 1 213 ? 19.495 23.053 16.756 1.00 31.28 213 GLU A CA 1
ATOM 1670 C C . GLU A 1 213 ? 19.802 21.695 16.125 1.00 31.28 213 GLU A C 1
ATOM 1672 O O . GLU A 1 213 ? 20.310 21.608 15.005 1.00 31.28 213 GLU A O 1
ATOM 1677 N N . LYS A 1 214 ? 19.522 20.604 16.850 1.00 29.12 214 LYS A N 1
ATOM 1678 C CA . LYS A 1 214 ? 19.421 19.273 16.242 1.00 29.12 214 LYS A CA 1
ATOM 1679 C C . LYS A 1 214 ? 18.331 19.355 15.168 1.00 29.12 214 LYS A C 1
ATOM 1681 O O . LYS A 1 214 ? 17.151 19.254 15.488 1.00 29.12 214 LYS A O 1
ATOM 1686 N N . PHE A 1 215 ? 18.715 19.573 13.912 1.00 32.56 215 PHE A N 1
ATOM 1687 C CA . PHE A 1 215 ? 17.791 19.535 12.784 1.00 32.56 215 PHE A CA 1
ATOM 1688 C C . PHE A 1 215 ? 17.157 18.144 12.738 1.00 32.56 215 PHE A C 1
ATOM 1690 O O . PHE A 1 215 ? 17.836 17.158 12.444 1.00 32.56 215 PHE A O 1
ATOM 1697 N N . SER A 1 216 ? 15.864 18.052 13.057 1.00 33.47 216 SER A N 1
ATOM 1698 C CA . SER A 1 216 ? 15.109 16.829 12.819 1.00 33.47 216 SER A CA 1
ATOM 1699 C C . SER A 1 216 ? 15.108 16.554 11.312 1.00 33.47 216 SER A C 1
ATOM 1701 O O . SER A 1 216 ? 14.912 17.455 10.494 1.00 33.47 216 SER A O 1
ATOM 1703 N N . LEU A 1 217 ? 15.343 15.298 10.931 1.00 35.84 217 LEU A N 1
ATOM 1704 C CA . LEU A 1 217 ? 15.324 14.827 9.537 1.00 35.84 217 LEU A CA 1
ATOM 1705 C C . LEU A 1 217 ? 13.950 14.993 8.852 1.00 35.84 217 LEU A C 1
ATOM 1707 O O . LEU A 1 217 ? 13.822 14.795 7.645 1.00 35.84 217 LEU A O 1
ATOM 1711 N N . THR A 1 218 ? 12.926 15.412 9.593 1.00 46.94 218 THR A N 1
ATOM 1712 C CA . THR A 1 218 ? 11.632 15.865 9.087 1.00 46.94 218 THR A CA 1
ATOM 1713 C C . THR A 1 218 ? 11.736 17.300 8.577 1.00 46.94 218 THR A C 1
ATOM 1715 O O . THR A 1 218 ? 11.510 18.273 9.295 1.00 46.94 218 THR A O 1
ATOM 1718 N N . ALA A 1 219 ? 12.086 17.459 7.300 1.00 50.84 219 ALA A N 1
ATOM 1719 C CA . ALA A 1 219 ? 12.012 18.761 6.652 1.00 50.84 219 ALA A CA 1
ATOM 1720 C C . ALA A 1 219 ? 10.592 19.336 6.793 1.00 50.84 219 ALA A C 1
ATOM 1722 O O . ALA A 1 219 ? 9.671 18.826 6.179 1.00 50.84 219 ALA A O 1
ATOM 1723 N N . LYS A 1 220 ? 10.397 20.444 7.518 1.00 64.19 220 LYS A N 1
ATOM 1724 C CA . LYS A 1 220 ? 9.088 21.131 7.654 1.00 64.19 220 LYS A CA 1
ATOM 1725 C C . LYS A 1 220 ? 8.592 21.805 6.356 1.00 64.19 220 LYS A C 1
ATOM 1727 O O . LYS A 1 220 ? 7.771 22.715 6.383 1.00 64.19 220 LYS A O 1
ATOM 1732 N N . SER A 1 221 ? 9.169 21.452 5.208 1.00 73.25 221 SER A N 1
ATOM 1733 C CA . SER A 1 221 ? 8.833 22.025 3.906 1.00 73.25 221 SER A CA 1
ATOM 1734 C C . SER A 1 221 ? 9.166 21.048 2.775 1.00 73.25 221 SER A C 1
ATOM 1736 O O . SER A 1 221 ? 10.085 20.238 2.930 1.00 73.25 221 SER A O 1
ATOM 1738 N N . PRO A 1 222 ? 8.479 21.125 1.618 1.00 84.06 222 PRO A N 1
ATOM 1739 C CA . PRO A 1 222 ? 8.778 20.247 0.495 1.00 84.06 222 PRO A CA 1
ATOM 1740 C C . PRO A 1 222 ? 10.199 20.443 -0.035 1.00 84.06 222 PRO A C 1
ATOM 1742 O O . PRO A 1 222 ? 10.745 21.549 -0.044 1.00 84.06 222 PRO A O 1
ATOM 1745 N N . LEU A 1 223 ? 10.795 19.361 -0.523 1.00 86.25 223 LEU A N 1
ATOM 1746 C CA . LEU A 1 223 ? 12.174 19.288 -0.980 1.00 86.25 223 LEU A CA 1
ATOM 1747 C C . LEU A 1 223 ? 12.235 19.005 -2.476 1.00 86.25 223 LEU A C 1
ATOM 1749 O O . LEU A 1 223 ? 11.459 18.228 -3.025 1.00 86.25 223 LEU A O 1
ATOM 1753 N N . CYS A 1 224 ? 13.227 19.591 -3.140 1.00 86.38 224 CYS A N 1
ATOM 1754 C CA . CYS A 1 224 ? 13.585 19.249 -4.508 1.00 86.38 224 CYS A CA 1
ATOM 1755 C C . CYS A 1 224 ? 13.873 17.745 -4.624 1.00 86.38 224 CYS A C 1
ATOM 1757 O O . CYS A 1 224 ? 14.759 17.238 -3.936 1.00 86.38 224 CYS A O 1
ATOM 1759 N N . LEU A 1 225 ? 13.208 17.071 -5.566 1.00 84.62 225 LEU A N 1
ATOM 1760 C CA . LEU A 1 225 ? 13.353 15.638 -5.830 1.00 84.62 225 LEU A CA 1
ATOM 1761 C C . LEU A 1 225 ? 14.814 15.221 -6.066 1.00 84.62 225 LEU A C 1
ATOM 1763 O O . LEU A 1 225 ? 15.213 14.127 -5.687 1.00 84.62 225 LEU A O 1
ATOM 1767 N N . HIS A 1 226 ? 15.613 16.097 -6.683 1.00 82.38 226 HIS A N 1
ATOM 1768 C CA . HIS A 1 226 ? 16.997 15.794 -7.046 1.00 82.38 226 HIS A CA 1
ATOM 1769 C C . HIS A 1 226 ? 18.012 16.216 -5.977 1.00 82.38 226 HIS A C 1
ATOM 1771 O O . HIS A 1 226 ? 18.831 15.418 -5.545 1.00 82.38 226 HIS A O 1
ATOM 1777 N N . CYS A 1 227 ? 18.011 17.490 -5.567 1.00 83.69 227 CYS A N 1
ATOM 1778 C CA . CYS A 1 227 ? 19.051 18.023 -4.674 1.00 83.69 227 CYS A CA 1
ATOM 1779 C C . CYS A 1 227 ? 18.651 18.064 -3.197 1.00 83.69 227 CYS A C 1
ATOM 1781 O O . CYS A 1 227 ? 19.425 18.579 -2.396 1.00 83.69 227 CYS A O 1
ATOM 1783 N N . ARG A 1 228 ? 17.434 17.612 -2.857 1.00 84.44 228 ARG A N 1
ATOM 1784 C CA . ARG A 1 228 ? 16.866 17.573 -1.498 1.00 84.44 228 ARG A CA 1
ATOM 1785 C C . ARG A 1 228 ? 16.839 18.912 -0.746 1.00 84.44 228 ARG A C 1
ATOM 1787 O O . ARG A 1 228 ? 16.486 18.950 0.420 1.00 84.44 228 ARG A O 1
ATOM 1794 N N . ARG A 1 229 ? 17.153 20.036 -1.400 1.00 83.81 229 ARG A N 1
ATOM 1795 C CA . ARG A 1 229 ? 16.998 21.383 -0.825 1.00 83.81 229 ARG A CA 1
ATOM 1796 C C . ARG A 1 229 ? 15.525 21.801 -0.823 1.00 83.81 229 ARG A C 1
ATOM 1798 O O . ARG A 1 229 ? 14.824 21.411 -1.760 1.00 83.81 229 ARG A O 1
ATOM 1805 N N . PRO A 1 230 ? 15.086 22.656 0.118 1.00 86.19 230 PRO A N 1
ATOM 1806 C CA . PRO A 1 230 ? 13.726 23.185 0.132 1.00 86.19 230 PRO A CA 1
ATOM 1807 C C . PRO A 1 230 ? 13.294 23.737 -1.230 1.00 86.19 230 PRO A C 1
ATOM 1809 O O . PRO A 1 230 ? 14.052 24.435 -1.915 1.00 86.19 230 PRO A O 1
ATOM 1812 N N . SER A 1 231 ? 12.076 23.400 -1.642 1.00 84.88 231 SER A N 1
ATOM 1813 C CA . SER A 1 231 ? 11.473 23.865 -2.882 1.00 84.88 231 SER A CA 1
ATOM 1814 C C . SER A 1 231 ? 9.959 24.005 -2.765 1.00 84.88 231 SER A C 1
ATOM 1816 O O . SER A 1 231 ? 9.284 23.207 -2.134 1.00 84.88 231 SER A O 1
ATOM 1818 N N . LYS A 1 232 ? 9.419 25.007 -3.462 1.00 84.69 232 LYS A N 1
ATOM 1819 C CA . LYS A 1 232 ? 7.977 25.206 -3.657 1.00 84.69 232 LYS A CA 1
ATOM 1820 C C . LYS A 1 232 ? 7.553 25.051 -5.121 1.00 84.69 232 LYS A C 1
ATOM 1822 O O . LYS A 1 232 ? 6.370 25.127 -5.428 1.00 84.69 232 LYS A O 1
ATOM 1827 N N . ASN A 1 233 ? 8.505 24.850 -6.037 1.00 86.44 233 ASN A N 1
ATOM 1828 C CA . ASN A 1 233 ? 8.209 24.817 -7.467 1.00 86.44 233 ASN A CA 1
ATOM 1829 C C . ASN A 1 233 ? 7.854 23.400 -7.892 1.00 86.44 233 ASN A C 1
ATOM 1831 O O . ASN A 1 233 ? 8.710 22.514 -7.878 1.00 86.44 233 ASN A O 1
ATOM 1835 N N . LEU A 1 234 ? 6.611 23.210 -8.314 1.00 88.69 234 LEU A N 1
ATOM 1836 C CA . LEU A 1 234 ? 6.166 21.963 -8.911 1.00 88.69 234 LEU A CA 1
ATOM 1837 C C . LEU A 1 234 ? 6.587 21.863 -10.378 1.00 88.69 234 LEU A C 1
ATOM 1839 O O . LEU A 1 234 ? 6.710 22.860 -11.097 1.00 88.69 234 LEU A O 1
ATOM 1843 N N . CYS A 1 235 ? 6.777 20.633 -10.843 1.00 88.94 235 CYS A N 1
ATOM 1844 C CA . CYS A 1 235 ? 6.840 20.353 -12.266 1.00 88.94 235 CYS A CA 1
ATOM 1845 C C . CYS A 1 235 ? 5.556 20.840 -12.943 1.00 88.94 235 CYS A C 1
ATOM 1847 O O . CYS A 1 235 ? 4.467 20.400 -12.590 1.00 88.94 235 CYS A O 1
ATOM 1849 N N . LYS A 1 236 ? 5.693 21.698 -13.960 1.00 87.69 236 LYS A N 1
ATOM 1850 C CA . LYS A 1 236 ? 4.555 22.271 -14.699 1.00 87.69 236 LYS A CA 1
ATOM 1851 C C . LYS A 1 236 ? 3.703 21.236 -15.441 1.00 87.69 236 LYS A C 1
ATOM 1853 O O . LYS A 1 236 ? 2.598 21.563 -15.842 1.00 87.69 236 LYS A O 1
ATOM 1858 N N . SER A 1 237 ? 4.247 20.044 -15.684 1.00 88.44 237 SER A N 1
ATOM 1859 C CA . SER A 1 237 ? 3.568 18.994 -16.445 1.00 88.44 237 SER A CA 1
ATOM 1860 C C . SER A 1 237 ? 2.755 18.086 -15.532 1.00 88.44 237 SER A C 1
ATOM 1862 O O . SER A 1 237 ? 1.555 17.966 -15.713 1.00 88.44 237 SER A O 1
ATOM 1864 N N . CYS A 1 238 ? 3.392 17.466 -14.535 1.00 90.56 238 CYS A N 1
ATOM 1865 C CA . CYS A 1 238 ? 2.715 16.482 -13.692 1.00 90.56 238 CYS A CA 1
ATOM 1866 C C . CYS A 1 238 ? 2.185 17.033 -12.374 1.00 90.56 238 CYS A C 1
ATOM 1868 O O . CYS A 1 238 ? 1.403 16.359 -11.717 1.00 90.56 238 CYS A O 1
ATOM 1870 N N . SER A 1 239 ? 2.683 18.187 -11.921 1.00 91.12 239 SER A N 1
ATOM 1871 C CA . SER A 1 239 ? 2.445 18.710 -10.571 1.00 91.12 239 SER A CA 1
ATOM 1872 C C . SER A 1 239 ? 2.782 17.737 -9.428 1.00 91.12 239 SER A C 1
ATOM 1874 O O . SER A 1 239 ? 2.485 18.043 -8.280 1.00 91.12 239 SER A O 1
ATOM 1876 N N . GLY A 1 240 ? 3.434 16.601 -9.708 1.00 89.94 240 GLY A N 1
ATOM 1877 C CA . GLY A 1 240 ? 3.749 15.528 -8.757 1.00 89.94 240 GLY A CA 1
ATOM 1878 C C . GLY A 1 240 ? 5.174 15.569 -8.200 1.00 89.94 240 GLY A C 1
ATOM 1879 O O . GLY A 1 240 ? 5.524 14.768 -7.344 1.00 89.94 240 GLY A O 1
ATOM 1880 N N . ALA A 1 241 ? 6.013 16.499 -8.657 1.00 89.81 241 ALA A N 1
ATOM 1881 C CA . ALA A 1 241 ? 7.425 16.570 -8.283 1.00 89.81 241 ALA A CA 1
ATOM 1882 C C . ALA A 1 241 ? 7.850 18.000 -7.973 1.00 89.81 241 ALA A C 1
ATOM 1884 O O . ALA A 1 241 ? 7.529 18.910 -8.741 1.00 89.81 241 ALA A O 1
ATOM 1885 N N . TYR A 1 242 ? 8.625 18.190 -6.907 1.00 87.94 242 TYR A N 1
ATOM 1886 C CA . TYR A 1 242 ? 9.224 19.482 -6.585 1.00 87.94 242 TYR A CA 1
ATOM 1887 C C . TYR A 1 242 ? 10.627 19.597 -7.181 1.00 87.94 242 TYR A C 1
ATOM 1889 O O . TYR A 1 242 ? 11.438 18.677 -7.087 1.00 87.94 242 TYR A O 1
ATOM 1897 N N . PHE A 1 243 ? 10.956 20.758 -7.743 1.00 87.38 243 PHE A N 1
ATOM 1898 C CA . PHE A 1 243 ? 12.284 21.052 -8.279 1.00 87.38 243 PHE A CA 1
ATOM 1899 C C . PHE A 1 243 ? 12.822 22.368 -7.749 1.00 87.38 243 PHE A C 1
ATOM 1901 O O . PHE A 1 243 ? 12.087 23.330 -7.562 1.00 87.38 243 PHE A O 1
ATOM 1908 N N . CYS A 1 244 ? 14.129 22.434 -7.522 1.00 84.25 244 CYS A N 1
ATOM 1909 C CA . CYS A 1 244 ? 14.806 23.685 -7.205 1.00 84.25 244 CYS A CA 1
ATOM 1910 C C . CYS A 1 244 ? 14.599 24.722 -8.341 1.00 84.25 244 CYS A C 1
ATOM 1912 O O . CYS A 1 244 ? 14.250 24.343 -9.460 1.00 84.25 244 CYS A O 1
ATOM 1914 N N . SER A 1 245 ? 14.798 26.022 -8.063 1.00 74.75 245 SER A N 1
ATOM 1915 C CA . SER A 1 245 ? 14.652 27.105 -9.062 1.00 74.75 245 SER A CA 1
ATOM 1916 C C . SER A 1 245 ? 15.290 26.736 -10.420 1.00 74.75 245 SER A C 1
ATOM 1918 O O . SER A 1 245 ? 16.393 26.175 -10.416 1.00 74.75 245 SER A O 1
ATOM 1920 N N . PRO A 1 246 ? 14.660 27.075 -11.569 1.00 66.19 246 PRO A N 1
ATOM 1921 C CA . PRO A 1 246 ? 15.177 26.770 -12.909 1.00 66.19 246 PRO A CA 1
ATOM 1922 C C . PRO A 1 246 ? 16.648 27.152 -13.132 1.00 66.19 246 PRO A C 1
ATOM 1924 O O . PRO A 1 246 ? 17.356 26.450 -13.845 1.00 66.19 246 PRO A O 1
ATOM 1927 N N . GLN A 1 247 ? 17.132 28.201 -12.458 1.00 62.84 247 GLN A N 1
ATOM 1928 C CA . GLN A 1 247 ? 18.523 28.679 -12.503 1.00 62.84 247 GLN A CA 1
ATOM 1929 C C . GLN A 1 247 ? 19.567 27.621 -12.106 1.00 62.84 247 GLN A C 1
ATOM 1931 O O . GLN A 1 247 ? 20.738 27.756 -12.438 1.00 62.84 247 GLN A O 1
ATOM 1936 N N . ARG A 1 248 ? 19.168 26.578 -11.370 1.00 63.06 248 ARG A N 1
ATOM 1937 C CA . ARG A 1 248 ? 20.066 25.529 -10.863 1.00 63.06 248 ARG A CA 1
ATOM 1938 C C . ARG A 1 248 ? 20.046 24.248 -11.698 1.00 63.06 248 ARG A C 1
ATOM 1940 O O . ARG A 1 248 ? 20.716 23.291 -11.328 1.00 63.06 248 ARG A O 1
ATOM 1947 N N . GLY A 1 249 ? 19.239 24.179 -12.758 1.00 67.38 249 GLY A N 1
ATOM 1948 C CA . GLY A 1 249 ? 19.216 23.027 -13.664 1.00 67.38 249 GLY A CA 1
ATOM 1949 C C . GLY A 1 249 ? 18.754 21.694 -13.053 1.00 67.38 249 GLY A C 1
ATOM 1950 O O . GLY A 1 249 ? 18.752 20.702 -13.762 1.00 67.38 249 GLY A O 1
ATOM 1951 N N . CYS A 1 250 ? 18.301 21.609 -11.787 1.00 76.06 250 CYS A N 1
ATOM 1952 C CA . CYS A 1 250 ? 17.878 20.316 -11.200 1.00 76.06 250 CYS A CA 1
ATOM 1953 C C . CYS A 1 250 ? 16.807 19.607 -12.051 1.00 76.06 250 CYS A C 1
ATOM 1955 O O . CYS A 1 250 ? 16.760 18.382 -12.107 1.00 76.06 250 CYS A O 1
ATOM 1957 N N . ARG A 1 251 ? 15.943 20.386 -12.717 1.00 67.50 251 ARG A N 1
ATOM 1958 C CA . ARG A 1 251 ? 14.892 19.869 -13.598 1.00 67.50 251 ARG A CA 1
ATOM 1959 C C . ARG A 1 251 ? 15.447 19.178 -14.850 1.00 67.50 251 ARG A C 1
ATOM 1961 O O . ARG A 1 251 ? 14.806 18.258 -15.328 1.00 67.50 251 ARG A O 1
ATOM 1968 N N . SER A 1 252 ? 16.614 19.581 -15.359 1.00 57.62 252 SER A N 1
ATOM 1969 C CA . SER A 1 252 ? 17.240 18.962 -16.539 1.00 57.62 252 SER A CA 1
ATOM 1970 C C . SER A 1 252 ? 18.075 17.720 -16.212 1.00 57.62 252 SER A C 1
ATOM 1972 O O . SER A 1 252 ? 18.554 17.064 -17.125 1.00 57.62 252 SER A O 1
ATOM 1974 N N . VAL A 1 253 ? 18.261 17.396 -14.926 1.00 58.31 253 VAL A N 1
ATOM 1975 C CA . VAL A 1 253 ? 19.031 16.221 -14.466 1.00 58.31 253 VAL A CA 1
ATOM 1976 C C . VAL A 1 253 ? 18.101 15.093 -13.973 1.00 58.31 253 VAL A C 1
ATOM 1978 O O . VAL A 1 253 ? 18.527 13.965 -13.747 1.00 58.31 253 VAL A O 1
ATOM 1981 N N . GLY A 1 254 ? 16.801 15.368 -13.820 1.00 62.41 254 GLY A N 1
ATOM 1982 C CA . GLY A 1 254 ? 15.809 14.485 -13.201 1.00 62.41 254 GLY A CA 1
ATOM 1983 C C . GLY A 1 254 ? 15.318 13.327 -14.074 1.00 62.41 254 GLY A C 1
ATOM 1984 O O . GLY A 1 254 ? 14.115 13.153 -14.223 1.00 62.41 254 GLY A O 1
ATOM 1985 N N . TRP A 1 255 ? 16.213 12.494 -14.596 1.00 71.44 255 TRP A N 1
ATOM 1986 C CA . TRP A 1 255 ? 15.860 11.387 -15.493 1.00 71.44 255 TRP A CA 1
ATOM 1987 C C . TRP A 1 255 ? 14.808 10.415 -14.913 1.00 71.44 255 TRP A C 1
ATOM 1989 O O . TRP A 1 255 ? 13.900 9.975 -15.621 1.00 71.44 255 TRP A O 1
ATOM 1999 N N . SER A 1 256 ? 14.853 10.138 -13.603 1.00 75.56 256 SER A N 1
ATOM 2000 C CA . SER A 1 256 ? 13.817 9.342 -12.918 1.00 75.56 256 SER A CA 1
ATOM 2001 C C . SER A 1 256 ? 12.429 9.982 -13.028 1.00 75.56 256 SER A C 1
ATOM 2003 O O . SER A 1 256 ? 11.442 9.280 -13.233 1.00 75.56 256 SER A O 1
ATOM 2005 N N . HIS A 1 257 ? 12.357 11.312 -12.926 1.00 85.94 257 HIS A N 1
ATOM 2006 C CA . HIS A 1 257 ? 11.114 12.051 -13.100 1.00 85.94 257 HIS A CA 1
ATOM 2007 C C . HIS A 1 257 ? 10.638 11.983 -14.548 1.00 85.94 257 HIS A C 1
ATOM 2009 O O . HIS A 1 257 ? 9.458 11.760 -14.751 1.00 85.94 257 HIS A O 1
ATOM 2015 N N . ASP A 1 258 ? 11.495 12.113 -15.561 1.00 84.06 258 ASP A N 1
ATOM 2016 C CA . ASP A 1 258 ? 11.037 12.077 -16.963 1.00 84.06 258 ASP A CA 1
ATOM 2017 C C . ASP A 1 258 ? 10.416 10.720 -17.336 1.00 84.06 258 ASP A C 1
ATOM 2019 O O . ASP A 1 258 ? 9.429 10.636 -18.079 1.00 84.06 258 ASP A O 1
ATOM 2023 N N . CYS A 1 259 ? 10.928 9.644 -16.733 1.00 87.12 259 CYS A N 1
ATOM 2024 C CA . CYS A 1 259 ? 10.337 8.314 -16.840 1.00 87.12 259 CYS A CA 1
ATOM 2025 C C . CYS A 1 259 ? 8.948 8.235 -16.182 1.00 87.12 259 CYS A C 1
ATOM 2027 O O . CYS A 1 259 ? 8.082 7.537 -16.703 1.00 87.12 259 CYS A O 1
ATOM 2029 N N . GLN A 1 260 ? 8.714 8.968 -15.091 1.00 88.38 260 GLN A N 1
ATOM 2030 C CA . GLN A 1 260 ? 7.504 8.876 -14.261 1.00 88.38 260 GLN A CA 1
ATOM 2031 C C . GLN A 1 260 ? 6.524 10.039 -14.444 1.00 88.38 260 GLN A C 1
ATOM 2033 O O . GLN A 1 260 ? 5.405 9.969 -13.956 1.00 88.38 260 GLN A O 1
ATOM 2038 N N . CYS A 1 261 ? 6.909 11.105 -15.147 1.00 88.12 261 CYS A N 1
ATOM 2039 C CA . CYS A 1 261 ? 6.201 12.384 -15.157 1.00 88.12 261 CYS A CA 1
ATOM 2040 C C . CYS A 1 261 ? 4.740 12.207 -15.576 1.00 88.12 261 CYS A C 1
ATOM 2042 O O . CYS A 1 261 ? 3.836 12.670 -14.889 1.00 88.12 261 CYS A O 1
ATOM 2044 N N . ARG A 1 262 ? 4.504 11.459 -16.659 1.00 86.19 262 ARG A N 1
ATOM 2045 C CA . ARG A 1 262 ? 3.148 11.150 -17.125 1.00 86.19 262 ARG A CA 1
ATOM 2046 C C . ARG A 1 262 ? 2.365 10.317 -16.108 1.00 86.19 262 ARG A C 1
ATOM 2048 O O . ARG A 1 262 ? 1.252 10.683 -15.768 1.00 86.19 262 ARG A O 1
ATOM 2055 N N . THR A 1 263 ? 2.968 9.268 -15.555 1.00 87.94 263 THR A N 1
ATOM 2056 C CA . THR A 1 263 ? 2.348 8.420 -14.522 1.00 87.94 263 THR A CA 1
ATOM 2057 C C . THR A 1 263 ? 1.957 9.216 -13.281 1.00 87.94 263 THR A C 1
ATOM 2059 O O . THR A 1 263 ? 0.837 9.108 -12.795 1.00 87.94 263 THR A O 1
ATOM 2062 N N . TRP A 1 264 ? 2.842 10.092 -12.811 1.00 90.88 264 TRP A N 1
ATOM 2063 C CA . TRP A 1 264 ? 2.560 10.992 -11.699 1.00 90.88 264 TRP A CA 1
ATOM 2064 C C . TRP A 1 264 ? 1.457 11.996 -12.019 1.00 90.88 264 TRP A C 1
ATOM 2066 O O . TRP A 1 264 ? 0.690 12.329 -11.126 1.00 90.88 264 TRP A O 1
ATOM 2076 N N . MET A 1 265 ? 1.335 12.447 -13.270 1.00 90.31 265 MET A N 1
ATOM 2077 C CA . MET A 1 265 ? 0.212 13.286 -13.692 1.00 90.31 265 MET A CA 1
ATOM 2078 C C . MET A 1 265 ? -1.128 12.552 -13.521 1.00 90.31 265 MET A C 1
ATOM 2080 O O . MET A 1 265 ? -2.044 13.139 -12.949 1.00 90.31 265 MET A O 1
ATOM 2084 N N . SER A 1 266 ? -1.218 11.275 -13.930 1.00 88.00 266 SER A N 1
ATOM 2085 C CA . SER A 1 266 ? -2.415 10.433 -13.710 1.00 88.00 266 SER A CA 1
ATOM 2086 C C . SER A 1 266 ? -2.768 10.370 -12.228 1.00 88.00 266 SER A C 1
ATOM 2088 O O . SER A 1 266 ? -3.884 10.705 -11.842 1.00 88.00 266 SER A O 1
ATOM 2090 N N . TYR A 1 267 ? -1.799 10.048 -11.367 1.00 90.56 267 TYR A N 1
ATOM 2091 C CA . TYR A 1 267 ? -2.048 9.985 -9.925 1.00 90.56 267 TYR A CA 1
ATOM 2092 C C . TYR A 1 267 ? -2.499 11.316 -9.338 1.00 90.56 267 TYR A C 1
ATOM 2094 O O . TYR A 1 267 ? -3.456 11.365 -8.572 1.00 90.56 267 TYR A O 1
ATOM 2102 N N . VAL A 1 268 ? -1.831 12.413 -9.701 1.00 90.94 268 VAL A N 1
ATOM 2103 C CA . VAL A 1 268 ? -2.180 13.747 -9.205 1.00 90.94 268 VAL A CA 1
ATOM 2104 C C . VAL A 1 268 ? -3.586 14.154 -9.639 1.00 90.94 268 VAL A C 1
ATOM 2106 O O . VAL A 1 268 ? -4.284 14.789 -8.851 1.00 90.94 268 VAL A O 1
ATOM 2109 N N . SER A 1 269 ? -4.026 13.759 -10.837 1.00 89.69 269 SER A N 1
ATOM 2110 C CA . SER A 1 269 ? -5.370 14.073 -11.338 1.00 89.69 269 SER A CA 1
ATOM 2111 C C . SER A 1 269 ? -6.492 13.454 -10.497 1.00 89.69 269 SER A C 1
ATOM 2113 O O . SER A 1 269 ? -7.567 14.034 -10.393 1.00 89.69 269 SER A O 1
ATOM 2115 N N . ARG A 1 270 ? -6.215 12.340 -9.808 1.00 88.62 270 ARG A N 1
ATOM 2116 C CA . ARG A 1 270 ? -7.172 11.632 -8.942 1.00 88.62 270 ARG A CA 1
ATOM 2117 C C . ARG A 1 270 ? -7.212 12.154 -7.511 1.00 88.62 270 ARG A C 1
ATOM 2119 O O . ARG A 1 270 ? -7.890 11.586 -6.663 1.00 88.62 270 ARG A O 1
ATOM 2126 N N . ARG A 1 271 ? -6.470 13.220 -7.195 1.00 87.38 271 ARG A N 1
ATOM 2127 C CA . ARG A 1 271 ? -6.374 13.740 -5.824 1.00 87.38 271 ARG A CA 1
ATOM 2128 C C . ARG A 1 271 ? -7.745 14.013 -5.211 1.00 87.38 271 ARG A C 1
ATOM 2130 O O . ARG A 1 271 ? -7.957 13.630 -4.067 1.00 87.38 271 ARG A O 1
ATOM 2137 N N . GLU A 1 272 ? -8.639 14.668 -5.945 1.00 85.19 272 GLU A N 1
ATOM 2138 C CA . GLU A 1 272 ? -9.971 15.030 -5.449 1.00 85.19 272 GLU A CA 1
ATOM 2139 C C . GLU A 1 272 ? -10.818 13.791 -5.128 1.00 85.19 272 GLU A C 1
ATOM 2141 O O . GLU A 1 272 ? -11.253 13.643 -3.988 1.00 85.19 272 GLU A O 1
ATOM 2146 N N . GLU A 1 273 ? -10.940 12.851 -6.073 1.00 88.00 273 GLU A N 1
ATOM 2147 C CA . GLU A 1 273 ? -11.580 11.533 -5.882 1.00 88.00 273 GLU A CA 1
ATOM 2148 C C . GLU A 1 273 ? -11.041 10.823 -4.630 1.00 88.00 273 GLU A C 1
ATOM 2150 O O . GLU A 1 273 ? -11.796 10.350 -3.786 1.00 88.00 273 GLU A O 1
ATOM 2155 N N . LEU A 1 274 ? -9.717 10.792 -4.471 1.00 88.62 274 LEU A N 1
ATOM 2156 C CA . LEU A 1 274 ? -9.062 10.083 -3.374 1.00 88.62 274 LEU A CA 1
ATOM 2157 C C . LEU A 1 274 ? -9.183 10.793 -2.021 1.00 88.62 274 LEU A C 1
ATOM 2159 O O . LEU A 1 274 ? -9.039 10.144 -0.986 1.00 88.62 274 LEU A O 1
ATOM 2163 N N . SER A 1 275 ? -9.429 12.100 -2.002 1.00 83.94 275 SER A N 1
ATOM 2164 C CA . SER A 1 275 ? -9.426 12.900 -0.770 1.00 83.94 275 SER A CA 1
ATOM 2165 C C . SER A 1 275 ? -10.836 13.237 -0.277 1.00 83.94 275 SER A C 1
ATOM 2167 O O . SER A 1 275 ? -10.992 13.714 0.846 1.00 83.94 275 SER A O 1
ATOM 2169 N N . THR A 1 276 ? -11.862 13.008 -1.099 1.00 85.12 276 THR A N 1
ATOM 2170 C CA . THR A 1 276 ? -13.249 13.380 -0.802 1.00 85.12 276 THR A CA 1
ATOM 2171 C C . THR A 1 276 ? -14.039 12.238 -0.175 1.00 85.12 276 THR A C 1
ATOM 2173 O O . THR A 1 276 ? -13.951 11.081 -0.579 1.00 85.12 276 THR A O 1
ATOM 2176 N N . PHE A 1 277 ? -14.821 12.586 0.847 1.00 92.19 277 PHE A N 1
ATOM 2177 C CA . PHE A 1 277 ? -15.716 11.676 1.555 1.00 92.19 277 PHE A CA 1
ATOM 2178 C C . PHE A 1 277 ? -17.060 12.380 1.718 1.00 92.19 277 PHE A C 1
ATOM 2180 O O . PHE A 1 277 ? -17.205 13.243 2.579 1.00 92.19 277 PHE A O 1
ATOM 2187 N N . GLY A 1 278 ? -18.029 12.039 0.866 1.00 89.31 278 GLY A N 1
ATOM 2188 C CA . GLY A 1 278 ? -19.289 12.787 0.758 1.00 89.31 278 GLY A CA 1
ATOM 2189 C C . GLY A 1 278 ? -20.190 12.740 1.996 1.00 89.31 278 GLY A C 1
ATOM 2190 O O . GLY A 1 278 ? -21.061 13.591 2.132 1.00 89.31 278 GLY A O 1
ATOM 2191 N N . TYR A 1 279 ? -19.988 11.768 2.891 1.00 93.31 279 TYR A N 1
ATOM 2192 C CA . TYR A 1 279 ? -20.794 11.620 4.104 1.00 93.31 279 TYR A CA 1
ATOM 2193 C C . TYR A 1 279 ? -20.330 12.501 5.266 1.00 93.31 279 TYR A C 1
ATOM 2195 O O . TYR A 1 279 ? -21.130 12.821 6.140 1.00 93.31 279 TYR A O 1
ATOM 2203 N N . PHE A 1 280 ? -19.049 12.875 5.310 1.00 94.69 280 PHE A N 1
ATOM 2204 C CA . PHE A 1 280 ? -18.531 13.694 6.401 1.00 94.69 280 PHE A CA 1
ATOM 2205 C C . PHE A 1 280 ? -19.043 15.123 6.328 1.00 94.69 280 PHE A C 1
ATOM 2207 O O . PHE A 1 280 ? -19.372 15.630 5.256 1.00 94.69 280 PHE A O 1
ATOM 2214 N N . ASP A 1 281 ? -19.073 15.780 7.487 1.00 91.19 281 ASP A N 1
ATOM 2215 C CA . ASP A 1 281 ? -19.419 17.191 7.543 1.00 91.19 281 ASP A CA 1
ATOM 2216 C C . ASP A 1 281 ? -18.418 18.015 6.696 1.00 91.19 281 ASP A C 1
ATOM 2218 O O . ASP A 1 281 ? -17.198 17.944 6.932 1.00 91.19 281 ASP A O 1
ATOM 2222 N N . PRO A 1 282 ? -18.902 18.791 5.704 1.00 88.88 282 PRO A N 1
ATOM 2223 C CA . PRO A 1 282 ? -18.043 19.592 4.839 1.00 88.88 282 PRO A CA 1
ATOM 2224 C C . PRO A 1 282 ? -17.144 20.571 5.604 1.00 88.88 282 PRO A C 1
ATOM 2226 O O . PRO A 1 282 ? -16.044 20.871 5.135 1.00 88.88 282 PRO A O 1
ATOM 2229 N N . ASP A 1 283 ? -17.564 21.039 6.785 1.00 86.19 283 ASP A N 1
ATOM 2230 C CA . ASP A 1 283 ? -16.843 22.049 7.562 1.00 86.19 283 ASP A CA 1
ATOM 2231 C C . ASP A 1 283 ? -15.470 21.571 8.034 1.00 86.19 283 ASP A C 1
ATOM 2233 O O . ASP A 1 283 ? -14.551 22.387 8.198 1.00 86.19 283 ASP A O 1
ATOM 2237 N N . TRP A 1 284 ? -15.307 20.270 8.286 1.00 87.62 284 TRP A N 1
ATOM 2238 C CA . TRP A 1 284 ? -14.017 19.703 8.669 1.00 87.62 284 TRP A CA 1
ATOM 2239 C C . TRP A 1 284 ? -13.336 18.975 7.515 1.00 87.62 284 TRP A C 1
ATOM 2241 O O . TRP A 1 284 ? -12.131 19.149 7.327 1.00 87.62 284 TRP A O 1
ATOM 2251 N N . GLN A 1 285 ? -14.082 18.229 6.697 1.00 88.69 285 GLN A N 1
ATOM 2252 C CA . GLN A 1 285 ? -13.499 17.437 5.615 1.00 88.69 285 GLN A CA 1
ATOM 2253 C C . GLN A 1 285 ? -12.811 18.325 4.565 1.00 88.69 285 GLN A C 1
ATOM 2255 O O . GLN A 1 285 ? -11.688 18.023 4.154 1.00 88.69 285 GLN A O 1
ATOM 2260 N N . ALA A 1 286 ? -13.414 19.463 4.199 1.00 85.12 286 ALA A N 1
ATOM 2261 C CA . ALA A 1 286 ? -12.841 20.367 3.200 1.00 85.12 286 ALA A CA 1
ATOM 2262 C C . ALA A 1 286 ? -11.507 20.988 3.654 1.00 85.12 286 ALA A C 1
ATOM 2264 O O . ALA A 1 286 ? -10.658 21.315 2.824 1.00 85.12 286 ALA A O 1
ATOM 2265 N N . LYS A 1 287 ? -11.290 21.121 4.971 1.00 87.06 287 LYS A N 1
ATOM 2266 C CA . LYS A 1 287 ? -10.032 21.635 5.531 1.00 87.06 287 LYS A CA 1
ATOM 2267 C C . LYS A 1 287 ? -8.907 20.618 5.358 1.00 87.06 287 LYS A C 1
ATOM 2269 O O . LYS A 1 287 ? -7.831 20.974 4.899 1.00 87.06 287 LYS A O 1
ATOM 2274 N N . LEU A 1 288 ? -9.168 19.343 5.644 1.00 87.69 288 LEU A N 1
ATOM 2275 C CA . LEU A 1 288 ? -8.145 18.287 5.661 1.00 87.69 288 LEU A CA 1
ATOM 2276 C C . LEU A 1 288 ? -7.565 17.918 4.290 1.00 87.69 288 LEU A C 1
ATOM 2278 O O . LEU A 1 288 ? -6.544 17.231 4.205 1.00 87.69 288 LEU A O 1
ATOM 2282 N N . VAL A 1 289 ? -8.208 18.371 3.216 1.00 83.88 289 VAL A N 1
ATOM 2283 C CA . VAL A 1 289 ? -7.736 18.196 1.836 1.00 83.88 289 VAL A CA 1
ATOM 2284 C C . VAL A 1 289 ? -6.996 19.430 1.308 1.00 83.88 289 VAL A C 1
ATOM 2286 O O . VAL A 1 289 ? -6.434 19.393 0.208 1.00 83.88 289 VAL A O 1
ATOM 2289 N N . GLY A 1 290 ? -6.971 20.506 2.103 1.00 83.62 290 GLY A N 1
ATOM 2290 C CA . GLY A 1 290 ? -6.350 21.785 1.794 1.00 83.62 290 GLY A CA 1
ATOM 2291 C C . GLY A 1 290 ? -4.862 21.665 1.478 1.00 83.62 290 GLY A C 1
ATOM 2292 O O . GLY A 1 290 ? -4.147 20.766 1.932 1.00 83.62 290 GLY A O 1
ATOM 2293 N N . ARG A 1 291 ? -4.365 22.598 0.663 1.00 82.31 291 ARG A N 1
ATOM 2294 C CA . ARG A 1 291 ? -2.971 22.582 0.207 1.00 82.31 291 ARG A CA 1
ATOM 2295 C C . ARG A 1 291 ? -1.996 22.775 1.366 1.00 82.31 291 ARG A C 1
ATOM 2297 O O . ARG A 1 291 ? -0.896 22.244 1.333 1.00 82.31 291 ARG A O 1
ATOM 2304 N N . GLU A 1 292 ? -2.390 23.525 2.376 1.00 83.31 292 GLU A N 1
ATOM 2305 C CA . GLU A 1 292 ? -1.632 23.801 3.586 1.00 83.31 292 GLU A CA 1
ATOM 2306 C C . GLU A 1 292 ? -1.354 22.533 4.410 1.00 83.31 292 GLU A C 1
ATOM 2308 O O . GLU A 1 292 ? -0.218 22.357 4.848 1.00 83.31 292 GLU A O 1
ATOM 2313 N N . PHE A 1 293 ? -2.313 21.602 4.505 1.00 81.88 293 PHE A N 1
ATOM 2314 C CA . PHE A 1 293 ? -2.140 20.295 5.166 1.00 81.88 293 PHE A CA 1
ATOM 2315 C C . PHE A 1 293 ? -1.145 19.396 4.416 1.00 81.88 293 PHE A C 1
ATOM 2317 O O . PHE A 1 293 ? -0.481 18.548 5.000 1.00 81.88 293 PHE A O 1
ATOM 2324 N N . GLN A 1 294 ? -0.972 19.628 3.112 1.00 78.88 294 GLN A N 1
ATOM 2325 C CA . GLN A 1 294 ? -0.002 18.907 2.281 1.00 78.88 294 GLN A CA 1
ATOM 2326 C C . GLN A 1 294 ? 1.428 19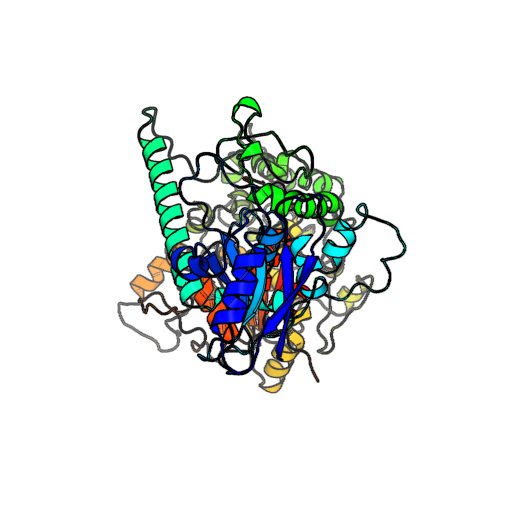.457 2.409 1.00 78.88 294 GLN A C 1
ATOM 2328 O O . GLN A 1 294 ? 2.352 18.884 1.828 1.00 78.88 294 GLN A O 1
ATOM 2333 N N . LEU A 1 295 ? 1.625 20.588 3.090 1.00 77.69 295 LEU A N 1
ATOM 2334 C CA . LEU A 1 295 ? 2.906 21.301 3.140 1.00 77.69 295 LEU A CA 1
ATOM 2335 C C . LEU A 1 295 ? 3.528 21.340 4.540 1.00 77.69 295 LEU A C 1
ATOM 2337 O O . LEU A 1 295 ? 4.747 21.485 4.630 1.00 77.69 295 LEU A O 1
ATOM 2341 N N . SER A 1 296 ? 2.715 21.245 5.593 1.00 76.88 296 SER A N 1
ATOM 2342 C CA . SER A 1 296 ? 3.133 21.261 6.999 1.00 76.88 296 SER A CA 1
ATOM 2343 C C . SER A 1 296 ? 2.114 20.512 7.865 1.00 76.88 296 SER A C 1
ATOM 2345 O O . SER A 1 296 ? 0.946 20.405 7.495 1.00 76.88 296 SER A O 1
ATOM 2347 N N . ASP A 1 297 ? 2.551 20.060 9.040 1.00 75.62 297 ASP A N 1
ATOM 2348 C CA . ASP A 1 297 ? 1.698 19.496 10.092 1.00 75.62 297 ASP A CA 1
ATOM 2349 C C . ASP A 1 297 ? 0.945 20.575 10.899 1.00 75.62 297 ASP A C 1
ATOM 2351 O O . ASP A 1 297 ? -0.052 20.280 11.560 1.00 75.62 297 ASP A O 1
ATOM 2355 N N . ASP A 1 298 ? 1.384 21.840 10.861 1.00 78.81 298 ASP A N 1
ATOM 2356 C CA . ASP A 1 298 ? 0.814 22.909 11.702 1.00 78.81 298 ASP A CA 1
ATOM 2357 C C . ASP A 1 298 ? -0.688 23.162 11.459 1.00 78.81 298 ASP A C 1
ATOM 2359 O O . ASP A 1 298 ? -1.430 23.335 12.434 1.00 78.81 298 ASP A O 1
ATOM 2363 N N . PRO A 1 299 ? -1.194 23.166 10.206 1.00 84.38 299 PRO A N 1
ATOM 2364 C CA . PRO A 1 299 ? -2.628 23.287 9.947 1.00 84.38 299 PRO A CA 1
ATOM 2365 C C . PRO A 1 299 ? -3.431 22.138 10.558 1.00 84.38 299 PRO A C 1
ATOM 2367 O O . PRO A 1 299 ? -4.526 22.365 11.071 1.00 84.38 299 PRO A O 1
ATOM 2370 N N . TYR A 1 300 ? -2.868 20.926 10.570 1.00 84.88 300 TYR A N 1
ATOM 2371 C CA . TYR A 1 300 ? -3.510 19.759 11.167 1.00 84.88 300 TYR A CA 1
ATOM 2372 C C . TYR A 1 300 ? -3.601 19.860 12.688 1.00 84.88 300 TYR A C 1
ATOM 2374 O O . TYR A 1 300 ? -4.664 19.621 13.261 1.00 84.88 300 TYR A O 1
ATOM 2382 N N . LYS A 1 301 ? -2.535 20.332 13.338 1.00 80.69 301 LYS A N 1
ATOM 2383 C CA . LYS A 1 301 ? -2.540 20.638 14.775 1.00 80.69 301 LYS A CA 1
ATOM 2384 C C . LYS A 1 301 ? -3.617 21.668 15.130 1.00 80.69 301 LYS A C 1
ATOM 2386 O O . LYS A 1 301 ? -4.448 21.419 16.003 1.00 80.69 301 LYS A O 1
ATOM 2391 N N . LYS A 1 302 ? -3.670 22.788 14.400 1.00 83.44 302 LYS A N 1
ATOM 2392 C CA . LYS A 1 302 ? -4.692 23.841 14.580 1.00 83.44 302 LYS A CA 1
ATOM 2393 C C . LYS A 1 302 ? -6.108 23.307 14.379 1.00 83.44 302 LYS A C 1
ATOM 2395 O O . LYS A 1 302 ? -7.010 23.616 15.159 1.00 83.44 302 LYS A O 1
ATOM 2400 N N . PHE A 1 303 ? -6.296 22.478 13.356 1.00 87.56 303 PHE A N 1
ATOM 2401 C CA . PHE A 1 303 ? -7.559 21.807 13.091 1.00 87.56 303 PHE A CA 1
ATOM 2402 C C . PHE A 1 303 ? -7.992 20.928 14.269 1.00 87.56 303 PHE A C 1
ATOM 2404 O O . PHE A 1 303 ? -9.094 21.109 14.786 1.00 87.56 303 PHE A O 1
ATOM 2411 N N . LEU A 1 304 ? -7.127 20.029 14.735 1.00 85.56 304 LEU A N 1
ATOM 2412 C CA . LEU A 1 304 ? -7.435 19.127 15.841 1.00 85.56 304 LEU A CA 1
ATOM 2413 C C . LEU A 1 304 ? -7.746 19.890 17.134 1.00 85.56 304 LEU A C 1
ATOM 2415 O O . LEU A 1 304 ? -8.742 19.589 17.791 1.00 85.56 304 LEU A O 1
ATOM 2419 N N . ALA A 1 305 ? -6.971 20.928 17.461 1.00 82.38 305 ALA A N 1
ATOM 2420 C CA . ALA A 1 305 ? -7.255 21.790 18.607 1.00 82.38 305 ALA A CA 1
ATOM 2421 C C . ALA A 1 305 ? -8.662 22.412 18.525 1.00 82.38 305 ALA A C 1
ATOM 2423 O O . ALA A 1 305 ? -9.386 22.419 19.520 1.00 82.38 305 ALA A O 1
ATOM 2424 N N . SER A 1 306 ? -9.088 22.848 17.331 1.00 84.88 306 SER A N 1
ATOM 2425 C CA . SER A 1 306 ? -10.442 23.378 17.119 1.00 84.88 306 SER A CA 1
ATOM 2426 C C . SER A 1 306 ? -11.538 22.328 17.337 1.00 84.88 306 SER A C 1
ATOM 2428 O O . SER A 1 306 ? -12.528 22.626 17.998 1.00 84.88 306 SER A O 1
ATOM 2430 N N . GLN A 1 307 ? -11.343 21.092 16.857 1.00 84.19 307 GLN A N 1
ATOM 2431 C CA . GLN A 1 307 ? -12.299 19.990 17.048 1.00 84.19 307 GLN A CA 1
ATOM 2432 C C . GLN A 1 307 ? -12.440 19.597 18.522 1.00 84.19 307 GLN A C 1
ATOM 2434 O O . GLN A 1 307 ? -13.505 19.189 18.970 1.00 84.19 307 GLN A O 1
ATOM 2439 N N . MET A 1 308 ? -11.363 19.756 19.286 1.00 83.25 308 MET A N 1
ATOM 2440 C CA . MET A 1 308 ? -11.307 19.456 20.714 1.00 83.25 308 MET A CA 1
ATOM 2441 C C . MET A 1 308 ? -11.690 20.645 21.611 1.00 83.25 308 MET A C 1
ATOM 2443 O O . MET A 1 308 ? -11.627 20.523 22.834 1.00 83.25 308 MET A O 1
ATOM 2447 N N . ASN A 1 309 ? -12.067 21.793 21.032 1.00 79.94 309 ASN A N 1
ATOM 2448 C CA . ASN A 1 309 ? -12.328 23.051 21.744 1.00 79.94 309 ASN A CA 1
ATOM 2449 C C . ASN A 1 309 ? -11.168 23.484 22.671 1.00 79.94 309 ASN A C 1
ATOM 2451 O O . ASN A 1 309 ? -11.368 24.018 23.766 1.00 79.94 309 ASN A O 1
ATOM 2455 N N . ILE A 1 310 ? -9.934 23.236 22.230 1.00 75.50 310 ILE A N 1
ATOM 2456 C CA . ILE A 1 310 ? -8.704 23.625 22.919 1.00 75.50 310 ILE A CA 1
ATOM 2457 C C . ILE A 1 310 ? -8.240 24.961 22.342 1.00 75.50 310 ILE A C 1
ATOM 2459 O O . ILE A 1 310 ? -8.105 25.119 21.128 1.00 75.50 310 ILE A O 1
ATOM 2463 N N . LYS A 1 311 ? -7.970 25.942 23.210 1.00 67.75 311 LYS A N 1
ATOM 2464 C CA . LYS A 1 311 ? -7.387 27.220 22.784 1.00 67.75 311 LYS A CA 1
ATOM 2465 C C . LYS A 1 311 ? -5.943 26.986 22.334 1.00 67.75 311 LYS A C 1
ATOM 2467 O O . LYS A 1 311 ? -5.112 26.692 23.179 1.00 67.75 311 LYS A O 1
ATOM 2472 N N . CYS A 1 312 ? -5.650 27.134 21.044 1.00 62.19 312 CYS A N 1
ATOM 2473 C CA . CYS A 1 312 ? -4.271 27.222 20.552 1.00 62.19 312 CYS A CA 1
ATOM 2474 C C . CYS A 1 312 ? -3.764 28.669 20.640 1.00 62.19 312 CYS A C 1
ATOM 2476 O O . CYS A 1 312 ? -4.466 29.601 20.246 1.00 62.19 312 CYS A O 1
ATOM 2478 N N . ASP A 1 313 ? -2.532 28.834 21.103 1.00 61.94 313 ASP A N 1
ATOM 2479 C CA . ASP A 1 313 ? -1.664 29.986 20.849 1.00 61.94 313 ASP A CA 1
ATOM 2480 C C . ASP A 1 313 ? -1.047 29.916 19.432 1.00 61.94 313 ASP A C 1
ATOM 2482 O O . ASP A 1 313 ? -1.341 28.996 18.662 1.00 61.94 313 ASP A O 1
ATOM 2486 N N . GLU A 1 314 ? -0.242 30.914 19.034 1.00 57.94 314 GLU A N 1
ATOM 2487 C CA . GLU A 1 314 ? 0.303 31.026 17.664 1.00 57.94 314 GLU A CA 1
ATOM 2488 C C . GLU A 1 314 ? 1.113 29.785 17.233 1.00 57.94 314 GLU A C 1
ATOM 2490 O O . GLU A 1 314 ? 1.017 29.374 16.065 1.00 57.94 314 GLU A O 1
ATOM 2495 N N . ASP A 1 315 ? 1.787 29.146 18.199 1.00 57.38 315 ASP A N 1
ATOM 2496 C CA . ASP A 1 315 ? 2.638 27.960 18.035 1.00 57.38 315 ASP A CA 1
ATOM 2497 C C . ASP A 1 315 ? 1.919 26.623 18.316 1.00 57.38 315 ASP A C 1
ATOM 2499 O O . ASP A 1 315 ? 2.477 25.553 18.068 1.00 57.38 315 ASP A O 1
ATOM 2503 N N . CYS A 1 316 ? 0.662 26.655 18.780 1.00 57.59 316 CYS A N 1
ATOM 2504 C CA . CYS A 1 316 ? -0.115 25.467 19.154 1.00 57.59 316 CYS A CA 1
ATOM 2505 C C . CYS A 1 316 ? 0.598 24.525 20.148 1.00 57.59 316 CYS A C 1
ATOM 2507 O O . CYS A 1 316 ? 0.403 23.304 20.106 1.00 57.59 316 CYS A O 1
ATOM 2509 N N . GLU A 1 317 ? 1.375 25.069 21.090 1.00 58.62 317 GLU A N 1
ATOM 2510 C CA . GLU A 1 317 ? 2.004 24.264 22.147 1.00 58.62 317 GLU A CA 1
ATOM 2511 C C . GLU A 1 317 ? 0.964 23.663 23.107 1.00 58.62 317 GLU A C 1
ATOM 2513 O O . GLU A 1 317 ? 1.224 22.664 23.778 1.00 58.62 317 GLU A O 1
ATOM 2518 N N . VAL A 1 318 ? -0.262 24.196 23.125 1.00 54.16 318 VAL A N 1
ATOM 2519 C CA . VAL A 1 318 ? -1.354 23.720 23.991 1.00 54.16 318 VAL A CA 1
ATOM 2520 C C . VAL A 1 318 ? -1.781 22.277 23.686 1.00 54.16 318 VAL A C 1
ATOM 2522 O O . VAL A 1 318 ? -2.316 21.599 24.554 1.00 54.16 318 VAL A O 1
ATOM 2525 N N . ILE A 1 319 ? -1.472 21.716 22.513 1.00 57.84 319 ILE A N 1
ATOM 2526 C CA . ILE A 1 319 ? -1.695 20.279 22.265 1.00 57.84 319 ILE A CA 1
ATOM 2527 C C . ILE A 1 319 ? -0.854 19.408 23.215 1.00 57.84 319 ILE A C 1
ATOM 2529 O O . ILE A 1 319 ? -1.316 18.349 23.642 1.00 57.84 319 ILE A O 1
ATOM 2533 N N . TYR A 1 320 ? 0.316 19.877 23.662 1.00 59.97 320 TYR A N 1
ATOM 2534 C CA . TYR A 1 320 ? 1.101 19.190 24.693 1.00 59.97 320 TYR A CA 1
ATOM 2535 C C . TYR A 1 320 ? 0.433 19.213 26.077 1.00 59.97 320 TYR A C 1
ATOM 2537 O O . TYR A 1 320 ? 0.813 18.423 26.947 1.00 59.97 320 TYR A O 1
ATOM 2545 N N . SER A 1 321 ? -0.587 20.059 26.284 1.00 60.00 321 SER A N 1
ATOM 2546 C CA . SER A 1 321 ? -1.425 20.040 27.486 1.00 60.00 321 SER A CA 1
ATOM 2547 C C . SER A 1 321 ? -2.480 18.932 27.459 1.00 60.00 321 SER A C 1
ATOM 2549 O O . SER A 1 321 ? -3.131 18.700 28.481 1.00 60.00 321 SER A O 1
ATOM 2551 N N . LEU A 1 322 ? -2.682 18.245 26.324 1.00 68.38 322 LEU A N 1
ATOM 2552 C CA . LEU A 1 322 ? -3.491 17.031 26.297 1.00 68.38 322 LEU A CA 1
ATOM 2553 C C . LEU A 1 322 ? -2.893 16.003 27.253 1.00 68.38 322 LEU A C 1
ATOM 2555 O O . LEU A 1 322 ? -1.676 15.781 27.306 1.00 68.38 322 LEU A O 1
ATOM 2559 N N . SER A 1 323 ? -3.785 15.342 27.990 1.00 67.25 323 SER A N 1
ATOM 2560 C CA . SER A 1 323 ? -3.411 14.230 28.853 1.00 67.25 323 SER A CA 1
ATOM 2561 C C . SER A 1 323 ? -2.613 13.201 28.057 1.00 67.25 323 SER A C 1
ATOM 2563 O O . SER A 1 323 ? -3.001 12.840 26.948 1.00 67.25 323 SER A O 1
ATOM 2565 N N . MET A 1 324 ? -1.544 12.666 28.652 1.00 66.50 324 MET A N 1
ATOM 2566 C CA . MET A 1 324 ? -0.744 11.582 28.062 1.00 66.50 324 MET A CA 1
ATOM 2567 C C . MET A 1 324 ? -1.575 10.327 27.748 1.00 66.50 324 MET A C 1
ATOM 2569 O O . MET A 1 324 ? -1.143 9.473 26.985 1.00 66.50 324 MET A O 1
ATOM 2573 N N . SER A 1 325 ? -2.777 10.224 28.323 1.00 67.88 325 SER A N 1
ATOM 2574 C CA . SER A 1 325 ? -3.725 9.140 28.051 1.00 67.88 325 SER A CA 1
ATOM 2575 C C . SER A 1 325 ? -4.571 9.323 26.779 1.00 67.88 325 SER A C 1
ATOM 2577 O O . SER A 1 325 ? -5.138 8.330 26.318 1.00 67.88 325 SER A O 1
ATOM 2579 N N . SER A 1 326 ? -4.630 10.535 26.205 1.00 79.69 326 SER A N 1
ATOM 2580 C CA . SER A 1 326 ? -5.415 10.855 25.003 1.00 79.69 326 SER A CA 1
ATOM 2581 C C . SER A 1 326 ? -4.709 10.407 23.720 1.00 79.69 326 SER A C 1
ATOM 2583 O O . SER A 1 326 ? -3.528 10.679 23.509 1.00 79.69 326 SER A O 1
ATOM 2585 N N . TRP A 1 327 ? -5.462 9.769 22.829 1.00 83.12 327 TRP A N 1
ATOM 2586 C CA . TRP A 1 327 ? -5.030 9.329 21.503 1.00 83.12 327 TRP A CA 1
ATOM 2587 C C . TRP A 1 327 ? -4.740 10.471 20.545 1.00 83.12 327 TRP A C 1
ATOM 2589 O O . TRP A 1 327 ? -3.876 10.345 19.678 1.00 83.12 327 TRP A O 1
ATOM 2599 N N . TRP A 1 328 ? -5.412 11.604 20.726 1.00 83.81 328 TRP A N 1
ATOM 2600 C CA . TRP A 1 328 ? -5.214 12.772 19.877 1.00 83.81 328 TRP A CA 1
ATOM 2601 C C . TRP A 1 328 ? -3.816 13.359 20.025 1.00 83.81 328 TRP A C 1
ATOM 2603 O O . TRP A 1 328 ? -3.275 13.867 19.050 1.00 83.81 328 TRP A O 1
ATOM 2613 N N . ARG A 1 329 ? -3.193 13.210 21.202 1.00 77.12 329 ARG A N 1
ATOM 2614 C CA . ARG A 1 329 ? -1.793 13.590 21.408 1.00 77.12 329 ARG A CA 1
ATOM 2615 C C . ARG A 1 329 ? -0.851 12.745 20.551 1.00 77.12 329 ARG A C 1
ATOM 2617 O O . ARG A 1 329 ? -0.016 13.287 19.835 1.00 77.12 329 ARG A O 1
ATOM 2624 N N . THR A 1 330 ? -1.036 11.424 20.570 1.00 77.44 330 THR A N 1
ATOM 2625 C CA . THR A 1 330 ? -0.264 10.512 19.716 1.00 77.44 330 THR A CA 1
ATOM 2626 C C . THR A 1 330 ? -0.439 10.848 18.238 1.00 77.44 330 THR A C 1
ATOM 2628 O O . THR A 1 330 ? 0.526 10.802 17.481 1.00 77.44 330 THR A O 1
ATOM 2631 N N . GLU A 1 331 ? -1.655 11.200 17.821 1.00 80.56 331 GLU A N 1
ATOM 2632 C CA . GLU A 1 331 ? -1.926 11.555 16.429 1.00 80.56 331 GLU A CA 1
ATOM 2633 C C . GLU A 1 331 ? -1.240 12.862 16.001 1.00 80.56 331 GLU A C 1
ATOM 2635 O O . GLU A 1 331 ? -0.721 12.952 14.890 1.00 80.56 331 GLU A O 1
ATOM 2640 N N . THR A 1 332 ? -1.168 13.861 16.886 1.00 72.00 332 THR A N 1
ATOM 2641 C CA . THR A 1 332 ? -0.570 15.174 16.585 1.00 72.00 332 THR A CA 1
ATOM 2642 C C . THR A 1 332 ? 0.950 15.201 16.546 1.00 72.00 332 THR A C 1
ATOM 2644 O O . THR A 1 332 ? 1.527 16.105 15.938 1.00 72.00 332 THR A O 1
ATOM 2647 N N . ASP A 1 333 ? 1.610 14.245 17.194 1.00 64.06 333 ASP A N 1
ATOM 2648 C CA . ASP A 1 333 ? 3.070 14.230 17.297 1.00 64.06 333 ASP A CA 1
ATOM 2649 C C . ASP A 1 333 ? 3.770 13.757 16.001 1.00 64.06 333 ASP A C 1
ATOM 2651 O O . ASP A 1 333 ? 4.999 13.685 15.939 1.00 64.06 333 ASP A O 1
ATOM 2655 N N . GLY A 1 334 ? 2.996 13.495 14.942 1.00 58.41 334 GLY A N 1
ATOM 2656 C CA . GLY A 1 334 ? 3.481 13.194 13.598 1.00 58.41 334 GLY A CA 1
ATOM 2657 C C . GLY A 1 334 ? 3.923 11.741 13.394 1.00 58.41 334 GLY A C 1
ATOM 2658 O O . GLY A 1 334 ? 4.168 10.983 14.331 1.00 58.41 334 GLY A O 1
ATOM 2659 N N . TRP A 1 335 ? 4.029 11.351 12.123 1.00 57.41 335 TRP A N 1
ATOM 2660 C CA . TRP A 1 335 ? 4.493 10.036 11.665 1.00 57.41 335 TRP A CA 1
ATOM 2661 C C . TRP A 1 335 ? 5.987 10.099 11.322 1.00 57.41 335 TRP A C 1
ATOM 2663 O O . TRP A 1 335 ? 6.369 10.035 10.156 1.00 57.41 335 TRP A O 1
ATOM 2673 N N . ALA A 1 336 ? 6.850 10.327 12.312 1.00 48.34 336 ALA A N 1
ATOM 2674 C CA . ALA A 1 336 ? 8.282 10.532 12.056 1.00 48.34 336 ALA A CA 1
ATOM 2675 C C . ALA A 1 336 ? 9.112 9.230 12.011 1.00 48.34 336 ALA A C 1
ATOM 2677 O O . ALA A 1 336 ? 10.341 9.297 12.016 1.00 48.34 336 ALA A O 1
ATOM 2678 N N . GLY A 1 337 ? 8.467 8.059 11.955 1.00 47.75 337 GLY A N 1
ATOM 2679 C CA . GLY A 1 337 ? 9.135 6.781 12.197 1.00 47.75 337 GLY A CA 1
ATOM 2680 C C . GLY A 1 337 ? 9.679 6.694 13.628 1.00 47.75 337 GLY A C 1
ATOM 2681 O O . GLY A 1 337 ? 9.513 7.609 14.435 1.00 47.75 337 GLY A O 1
ATOM 2682 N N . GLY A 1 338 ? 10.358 5.594 13.933 1.00 38.72 338 GLY A N 1
ATOM 2683 C CA . GLY A 1 338 ? 10.790 5.198 15.281 1.00 38.72 338 GLY A CA 1
ATOM 2684 C C . GLY A 1 338 ? 11.550 6.161 16.177 1.00 38.72 338 GLY A C 1
ATOM 2685 O O . GLY A 1 338 ? 11.631 5.938 17.383 1.00 38.72 338 GLY A O 1
ATOM 2686 N N . ASP A 1 339 ? 12.074 7.242 15.616 1.00 40.91 339 ASP A N 1
ATOM 2687 C CA . ASP A 1 339 ? 12.775 8.278 16.369 1.00 40.91 339 ASP A CA 1
ATOM 2688 C C . ASP A 1 339 ? 11.823 9.368 16.899 1.00 40.91 339 ASP A C 1
ATOM 2690 O O . ASP A 1 339 ? 12.277 10.376 17.450 1.00 40.91 339 ASP A O 1
ATOM 2694 N N . SER A 1 340 ? 10.501 9.215 16.734 1.00 52.53 340 SER A N 1
ATOM 2695 C CA . SER A 1 340 ? 9.544 10.190 17.252 1.00 52.53 340 SER A CA 1
ATOM 2696 C C . SER A 1 340 ? 9.523 10.171 18.785 1.00 52.53 340 SER A C 1
ATOM 2698 O O . SER A 1 340 ? 9.372 9.135 19.438 1.00 52.53 340 SER A O 1
ATOM 2700 N N . SER A 1 341 ? 9.616 11.356 19.395 1.00 51.84 341 SER A N 1
ATOM 2701 C CA . SER A 1 341 ? 9.474 11.521 20.849 1.00 51.84 341 SER A CA 1
ATOM 2702 C C . SER A 1 341 ? 8.136 10.984 21.370 1.00 51.84 341 SER A C 1
ATOM 2704 O O . SER A 1 341 ? 8.023 10.637 22.542 1.00 51.84 341 SER A O 1
ATOM 2706 N N . SER A 1 342 ? 7.127 10.889 20.505 1.00 51.84 342 SER A N 1
ATOM 2707 C CA . SER A 1 342 ? 5.791 10.393 20.824 1.00 51.84 342 SER A CA 1
ATOM 2708 C C . SER A 1 342 ? 5.672 8.882 20.911 1.00 51.84 342 SER A C 1
ATOM 2710 O O . SER A 1 342 ? 4.932 8.401 21.767 1.00 51.84 342 SER A O 1
ATOM 2712 N N . ALA A 1 343 ? 6.420 8.127 20.100 1.00 50.44 343 ALA A N 1
ATOM 2713 C CA . ALA A 1 343 ? 6.467 6.672 20.217 1.00 50.44 343 ALA A CA 1
ATOM 2714 C C . ALA A 1 343 ? 7.051 6.249 21.578 1.00 50.44 343 ALA A C 1
ATOM 2716 O O . ALA A 1 343 ? 6.586 5.293 22.188 1.00 50.44 343 ALA A O 1
ATOM 2717 N N . GLN A 1 344 ? 8.008 7.023 22.102 1.00 54.62 344 GLN A N 1
ATOM 2718 C CA . GLN A 1 344 ? 8.704 6.723 23.358 1.00 54.62 344 GLN A CA 1
ATOM 2719 C C . GLN A 1 344 ? 7.961 7.192 24.622 1.00 54.62 344 GLN A C 1
ATOM 2721 O O . GLN A 1 344 ? 8.199 6.661 25.708 1.00 54.62 344 GLN A O 1
ATOM 2726 N N . GLN A 1 345 ? 7.098 8.209 24.511 1.00 54.81 345 GLN A N 1
ATOM 2727 C CA . GLN A 1 345 ? 6.436 8.840 25.664 1.00 54.81 345 GLN A CA 1
ATOM 2728 C C . GLN A 1 345 ? 5.085 8.227 26.032 1.00 54.81 345 GLN A C 1
ATOM 2730 O O . GLN A 1 345 ? 4.599 8.453 27.142 1.00 54.81 345 GLN A O 1
ATOM 2735 N N . VAL A 1 346 ? 4.454 7.484 25.125 1.00 54.88 346 VAL A N 1
ATOM 2736 C CA . VAL A 1 346 ? 3.134 6.910 25.379 1.00 54.88 346 VAL A CA 1
ATOM 2737 C C . VAL A 1 346 ? 3.289 5.514 25.968 1.00 54.88 346 VAL A C 1
ATOM 2739 O O . VAL A 1 346 ? 4.005 4.666 25.450 1.00 54.88 346 VAL A O 1
ATOM 2742 N N . ASP A 1 347 ? 2.619 5.290 27.094 1.00 62.62 347 ASP A N 1
ATOM 2743 C CA . ASP A 1 347 ? 2.750 4.080 27.891 1.00 62.62 347 ASP A CA 1
ATOM 2744 C C . ASP A 1 347 ? 1.435 3.300 27.903 1.00 62.62 347 ASP A C 1
ATOM 2746 O O . ASP A 1 347 ? 0.494 3.636 28.635 1.00 62.62 347 ASP A O 1
ATOM 2750 N N . ILE A 1 348 ? 1.402 2.230 27.107 1.00 63.50 348 ILE A N 1
ATOM 2751 C CA . ILE A 1 348 ? 0.254 1.327 26.955 1.00 63.50 348 ILE A CA 1
ATOM 2752 C C . ILE A 1 348 ? -0.217 0.721 28.284 1.00 63.50 348 ILE A C 1
ATOM 2754 O O . ILE A 1 348 ? -1.387 0.374 28.410 1.00 63.50 348 ILE A O 1
ATOM 2758 N N . THR A 1 349 ? 0.657 0.648 29.295 1.00 62.12 349 THR A N 1
ATOM 2759 C CA . THR A 1 349 ? 0.351 0.059 30.609 1.00 62.12 349 THR A CA 1
ATOM 2760 C C . THR A 1 349 ? -0.385 1.018 31.549 1.00 62.12 349 THR A C 1
ATOM 2762 O O . THR A 1 349 ? -0.919 0.599 32.572 1.00 62.12 349 THR A O 1
ATOM 2765 N N . THR A 1 350 ? -0.437 2.316 31.224 1.00 61.03 350 THR A N 1
ATOM 2766 C CA . THR A 1 350 ? -0.994 3.354 32.119 1.00 61.03 350 THR A CA 1
ATOM 2767 C C . THR A 1 350 ? -2.396 3.829 31.754 1.00 61.03 350 THR A C 1
ATOM 2769 O O . THR A 1 350 ? -3.002 4.596 32.513 1.00 61.03 350 THR A O 1
ATOM 2772 N N . ARG A 1 351 ? -2.9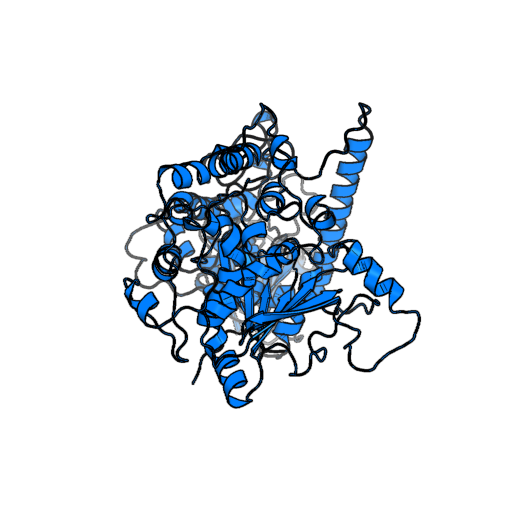39 3.403 30.609 1.00 67.88 351 ARG A N 1
ATOM 2773 C CA . ARG A 1 351 ? -4.269 3.836 30.165 1.00 67.88 351 ARG A CA 1
ATOM 2774 C C . ARG A 1 351 ? -5.370 3.151 30.977 1.00 67.88 351 ARG A C 1
ATOM 2776 O O . ARG A 1 351 ? -5.304 1.955 31.225 1.00 67.88 351 ARG A O 1
ATOM 2783 N N . LYS A 1 352 ? -6.403 3.915 31.369 1.00 62.25 352 LYS A N 1
ATOM 2784 C CA . LYS A 1 352 ? -7.490 3.408 32.228 1.00 62.25 352 LYS A CA 1
ATOM 2785 C C . LYS A 1 352 ? -8.814 3.126 31.501 1.00 62.25 352 LYS A C 1
ATOM 2787 O O . LYS A 1 352 ? -9.571 2.306 32.010 1.00 62.25 352 LYS A O 1
ATOM 2792 N N . SER A 1 353 ? -9.143 3.777 30.370 1.00 75.94 353 SER A N 1
ATOM 2793 C CA . SER A 1 353 ? -10.381 3.469 29.614 1.00 75.94 353 SER A CA 1
ATOM 2794 C C . SER A 1 353 ? -10.428 3.961 28.152 1.00 75.94 353 SER A C 1
ATOM 2796 O O . SER A 1 353 ? -9.713 4.885 27.766 1.00 75.94 353 SER A O 1
ATOM 2798 N N . TYR A 1 354 ? -11.351 3.382 27.365 1.00 82.31 354 TYR A N 1
ATOM 2799 C CA . TYR A 1 354 ? -11.680 3.750 25.973 1.00 82.31 354 TYR A CA 1
ATOM 2800 C C . TYR A 1 354 ? -12.102 5.226 25.829 1.00 82.31 354 TYR A C 1
ATOM 2802 O O . TYR A 1 354 ? -11.608 5.944 24.964 1.00 82.31 354 TYR A O 1
ATOM 2810 N N . LEU A 1 355 ? -12.951 5.716 26.743 1.00 85.06 355 LEU A N 1
ATOM 2811 C CA . LEU A 1 355 ? -13.401 7.116 26.768 1.00 85.06 355 LEU A CA 1
ATOM 2812 C C . LEU A 1 355 ? -12.254 8.098 27.051 1.00 85.06 355 LEU A C 1
ATOM 2814 O O . LEU A 1 355 ? -12.217 9.182 26.477 1.00 85.06 355 LEU A O 1
ATOM 2818 N N . GLN A 1 356 ? -11.298 7.726 27.911 1.00 83.19 356 GLN A N 1
ATOM 2819 C CA . GLN A 1 356 ? -10.120 8.563 28.171 1.00 83.19 356 GLN A CA 1
ATOM 2820 C C . GLN A 1 356 ? -9.213 8.682 26.944 1.00 83.19 356 GLN A C 1
ATOM 2822 O O . GLN A 1 356 ? -8.618 9.739 26.744 1.00 83.19 356 GLN A O 1
ATOM 2827 N N . GLY A 1 357 ? -9.142 7.635 26.114 1.00 84.81 357 GLY A N 1
ATOM 2828 C CA . GLY A 1 357 ? -8.415 7.669 24.846 1.00 84.81 357 GLY A CA 1
ATOM 2829 C C . GLY A 1 357 ? -8.957 8.742 23.900 1.00 84.81 357 GLY A C 1
ATOM 2830 O O . GLY A 1 357 ? -8.187 9.520 23.347 1.00 84.81 357 GLY A O 1
ATOM 2831 N N . PHE A 1 358 ? -10.278 8.852 23.768 1.00 87.62 358 PHE A N 1
ATOM 2832 C CA . PHE A 1 358 ? -10.906 9.840 22.885 1.00 87.62 358 PHE A CA 1
ATOM 2833 C C . PHE A 1 358 ? -11.081 11.241 23.484 1.00 87.62 358 PHE A C 1
ATOM 2835 O O . PHE A 1 358 ? -11.400 12.176 22.744 1.00 87.62 358 PHE A O 1
ATOM 2842 N N . ALA A 1 359 ? -10.873 11.416 24.790 1.00 85.56 359 ALA A N 1
ATOM 2843 C CA . ALA A 1 359 ? -11.007 12.716 25.434 1.00 85.56 359 ALA A CA 1
ATOM 2844 C C . ALA A 1 359 ? -10.112 13.771 24.745 1.00 85.56 359 ALA A C 1
ATOM 2846 O O . ALA A 1 359 ? -8.958 13.469 24.415 1.00 85.56 359 ALA A O 1
ATOM 2847 N N . PRO A 1 360 ? -10.603 15.007 24.540 1.00 87.62 360 PRO A N 1
ATOM 2848 C CA . PRO A 1 360 ? -11.820 15.594 25.114 1.00 87.62 360 PRO A CA 1
ATOM 2849 C C . PRO A 1 360 ? -13.071 15.508 24.218 1.00 87.62 360 PRO A C 1
ATOM 2851 O O . PRO A 1 360 ? -14.036 16.225 24.474 1.00 87.62 360 PRO A O 1
ATOM 2854 N N . ILE A 1 361 ? -13.074 14.675 23.171 1.00 88.81 361 ILE A N 1
ATOM 2855 C CA . ILE A 1 361 ? -14.242 14.545 22.289 1.00 88.81 361 ILE A CA 1
ATOM 2856 C C . ILE A 1 361 ? -15.453 14.025 23.095 1.00 88.81 361 ILE A C 1
ATOM 2858 O O . ILE A 1 361 ? -15.299 13.050 23.839 1.00 88.81 361 ILE A O 1
ATOM 2862 N N . PRO A 1 362 ? -16.641 14.655 22.980 1.00 89.38 362 PRO A N 1
ATOM 2863 C CA . PRO A 1 362 ? -17.831 14.237 23.717 1.00 89.38 362 PRO A CA 1
ATOM 2864 C C . PRO A 1 362 ? -18.283 12.821 23.351 1.00 89.38 362 PRO A C 1
ATOM 2866 O O . PRO A 1 362 ? -18.155 12.399 22.203 1.00 89.38 362 PRO A O 1
ATOM 2869 N N . SER A 1 363 ? -18.846 12.091 24.316 1.00 90.75 363 SER A N 1
ATOM 2870 C CA . SER A 1 363 ? -19.224 10.679 24.153 1.00 90.75 363 SER A CA 1
ATOM 2871 C C . SER A 1 363 ? -20.229 10.418 23.031 1.00 90.75 363 SER A C 1
ATOM 2873 O O . SER A 1 363 ? -20.194 9.353 22.431 1.00 90.75 363 SER A O 1
ATOM 2875 N N . GLU A 1 364 ? -21.097 11.378 22.722 1.00 92.75 364 GLU A N 1
ATOM 2876 C CA . GLU A 1 364 ? -22.095 11.294 21.652 1.00 92.75 364 GLU A CA 1
ATOM 2877 C C . GLU A 1 364 ? -21.490 11.380 20.240 1.00 92.75 364 GLU A C 1
ATOM 2879 O O . GLU A 1 364 ? -22.162 11.080 19.260 1.00 92.75 364 GLU A O 1
ATOM 2884 N N . TYR A 1 365 ? -20.211 11.749 20.132 1.00 93.31 365 TYR A N 1
ATOM 2885 C CA . TYR A 1 365 ? -19.440 11.707 18.888 1.00 93.31 365 TYR A CA 1
ATOM 2886 C C . TYR A 1 365 ? -18.606 10.423 18.785 1.00 93.31 365 TYR A C 1
ATOM 2888 O O . TYR A 1 365 ? -17.905 10.227 17.792 1.00 93.31 365 TYR A O 1
ATOM 2896 N N . LEU A 1 366 ? -18.623 9.558 19.800 1.00 94.31 366 LEU A N 1
ATOM 2897 C CA . LEU A 1 366 ? -17.781 8.368 19.849 1.00 94.31 366 LEU A CA 1
ATOM 2898 C C . LEU A 1 366 ? -18.556 7.118 19.423 1.00 94.31 366 LEU A C 1
ATOM 2900 O O . LEU A 1 366 ? -19.750 7.013 19.699 1.00 94.31 366 LEU A O 1
ATOM 2904 N N . PRO A 1 367 ? -17.882 6.132 18.809 1.00 95.12 367 PRO A N 1
ATOM 2905 C CA . PRO A 1 367 ? -18.457 4.803 18.634 1.00 95.12 367 PRO A CA 1
ATOM 2906 C C . PRO A 1 367 ? -18.923 4.215 19.985 1.00 95.12 367 PRO A C 1
ATOM 2908 O O . PRO A 1 367 ? -18.171 4.251 20.967 1.00 95.12 367 PRO A O 1
ATOM 2911 N N . PRO A 1 368 ? -20.125 3.612 20.051 1.00 94.62 368 PRO A N 1
ATOM 2912 C CA . PRO A 1 368 ? -20.607 2.910 21.235 1.00 94.62 368 PRO A CA 1
ATOM 2913 C C . PRO A 1 368 ? -19.664 1.769 21.618 1.00 94.62 368 PRO A C 1
ATOM 2915 O O . PRO A 1 368 ? -19.304 0.967 20.761 1.00 94.62 368 PRO A O 1
ATOM 2918 N N . MET A 1 369 ? -19.298 1.640 22.895 1.00 93.31 369 MET A N 1
ATOM 2919 C CA . MET A 1 369 ? -18.416 0.566 23.377 1.00 93.31 369 MET A CA 1
ATOM 2920 C C . MET A 1 369 ? -19.191 -0.750 23.582 1.00 93.31 369 MET A C 1
ATOM 2922 O O . MET A 1 369 ? -19.254 -1.294 24.684 1.00 93.31 369 MET A O 1
ATOM 2926 N N . GLN A 1 370 ? -19.827 -1.238 22.519 1.00 93.94 370 GLN A N 1
ATOM 2927 C CA . GLN A 1 370 ? -20.617 -2.466 22.517 1.00 93.94 370 GLN A CA 1
ATOM 2928 C C . GLN A 1 370 ? -20.528 -3.177 21.167 1.00 93.94 370 GLN A C 1
ATOM 2930 O O . GLN A 1 370 ? -20.260 -2.560 20.135 1.00 93.94 370 GLN A O 1
ATOM 2935 N N . ARG A 1 371 ? -20.791 -4.487 21.182 1.00 95.00 371 ARG A N 1
ATOM 2936 C CA . ARG A 1 371 ? -20.901 -5.297 19.966 1.00 95.00 371 ARG A CA 1
ATOM 2937 C C . ARG A 1 371 ? -22.069 -4.802 19.115 1.00 95.00 371 ARG A C 1
ATOM 2939 O O . ARG A 1 371 ? -23.122 -4.462 19.648 1.00 95.00 371 ARG A O 1
ATOM 2946 N N . VAL A 1 372 ? -21.882 -4.830 17.801 1.00 94.62 372 VAL A N 1
ATOM 2947 C CA . VAL A 1 372 ? -22.944 -4.518 16.849 1.00 94.62 372 VAL A CA 1
ATOM 2948 C C . VAL A 1 372 ? -23.963 -5.663 16.815 1.00 94.62 372 VAL A C 1
ATOM 2950 O O . VAL A 1 372 ? -23.598 -6.821 16.602 1.00 94.62 372 VAL A O 1
ATOM 2953 N N . CYS A 1 373 ? -25.239 -5.347 17.020 1.00 90.88 373 CYS A N 1
ATOM 2954 C CA . CYS A 1 373 ? -26.356 -6.293 16.962 1.00 90.88 373 CYS A CA 1
ATOM 2955 C C . CYS A 1 373 ? -27.115 -6.185 15.633 1.00 90.88 373 CYS A C 1
ATOM 2957 O O . CYS A 1 373 ? -26.947 -5.215 14.901 1.00 90.88 373 CYS A O 1
ATOM 2959 N N . ASP A 1 374 ? -27.993 -7.142 15.319 1.00 87.44 374 ASP A N 1
ATOM 2960 C CA . ASP A 1 374 ? -28.744 -7.150 14.051 1.00 87.44 374 ASP A CA 1
ATOM 2961 C C . ASP A 1 374 ? -29.542 -5.868 13.789 1.00 87.44 374 ASP A C 1
ATOM 2963 O O . ASP A 1 374 ? -29.619 -5.422 12.646 1.00 87.44 374 ASP A O 1
ATOM 2967 N N . GLN A 1 375 ? -30.060 -5.231 14.841 1.00 89.69 375 GLN A N 1
ATOM 2968 C CA . GLN A 1 375 ? -30.792 -3.972 14.721 1.00 89.69 375 GLN A CA 1
ATOM 2969 C C . GLN A 1 375 ? -29.907 -2.816 14.237 1.00 89.69 375 GLN A C 1
ATOM 2971 O O . GLN A 1 375 ? -30.382 -1.947 13.510 1.00 89.69 375 GLN A O 1
ATOM 2976 N N . ASP A 1 376 ? -28.623 -2.808 14.594 1.00 92.75 376 ASP A N 1
ATOM 2977 C CA . ASP A 1 376 ? -27.697 -1.765 14.156 1.00 92.75 376 ASP A CA 1
ATOM 2978 C C . ASP A 1 376 ? -27.457 -1.828 12.641 1.00 92.75 376 ASP A C 1
ATOM 2980 O O . ASP A 1 376 ? -27.305 -0.801 11.982 1.00 92.75 376 ASP A O 1
ATOM 2984 N N . TYR A 1 377 ? -27.497 -3.029 12.059 1.00 88.81 377 TYR A N 1
ATOM 2985 C CA . TYR A 1 377 ? -27.310 -3.231 10.620 1.00 88.81 377 TYR A CA 1
ATOM 2986 C C . TYR A 1 377 ? -28.485 -2.756 9.772 1.00 88.81 377 TYR A C 1
ATOM 2988 O O . TYR A 1 377 ? -28.318 -2.557 8.570 1.00 88.81 377 TYR A O 1
ATOM 2996 N N . GLU A 1 378 ? -29.648 -2.513 10.375 1.00 90.38 378 GLU A N 1
ATOM 2997 C CA . GLU A 1 378 ? -30.755 -1.839 9.693 1.00 90.38 378 GLU A CA 1
ATOM 2998 C C . GLU A 1 378 ? -30.419 -0.380 9.338 1.00 90.38 378 GLU A C 1
ATOM 3000 O O . GLU A 1 378 ? -31.088 0.208 8.494 1.00 90.38 378 GLU A O 1
ATOM 3005 N N . ARG A 1 379 ? -29.363 0.206 9.928 1.00 92.44 379 ARG A N 1
ATOM 3006 C CA . ARG A 1 379 ? -28.884 1.557 9.582 1.00 92.44 379 ARG A CA 1
ATOM 3007 C C . ARG A 1 379 ? -28.080 1.603 8.278 1.00 92.44 379 ARG A C 1
ATOM 3009 O O . ARG A 1 379 ? -27.852 2.694 7.753 1.00 92.44 379 ARG A O 1
ATOM 3016 N N . LEU A 1 380 ? -27.624 0.456 7.766 1.00 91.50 380 LEU A N 1
ATOM 3017 C CA . LEU A 1 380 ? -26.846 0.394 6.529 1.00 91.50 380 LEU A CA 1
ATOM 3018 C C . LEU A 1 380 ? -27.738 0.546 5.297 1.00 91.50 380 LEU A C 1
ATOM 3020 O O . LEU A 1 380 ? -28.813 -0.044 5.210 1.00 91.50 380 LEU A O 1
ATOM 3024 N N . LEU A 1 381 ? -27.240 1.281 4.300 1.00 85.00 381 LEU A N 1
ATOM 3025 C CA . LEU A 1 381 ? -27.919 1.435 3.010 1.00 85.00 381 LEU A CA 1
ATOM 3026 C C . LEU A 1 381 ? -27.896 0.138 2.193 1.00 85.00 381 LEU A C 1
ATOM 3028 O O . LEU A 1 381 ? -28.829 -0.148 1.446 1.00 85.00 381 LEU A O 1
ATOM 3032 N N . SER A 1 382 ? -26.828 -0.649 2.337 1.00 86.56 382 SER A N 1
ATOM 3033 C CA . SER A 1 382 ? -26.681 -1.946 1.687 1.00 86.56 382 SER A CA 1
ATOM 3034 C C . SER A 1 382 ? -26.170 -2.981 2.683 1.00 86.56 382 SER A C 1
ATOM 3036 O O . SER A 1 382 ? -25.195 -2.757 3.399 1.00 86.56 382 SER A O 1
ATOM 3038 N N . LYS A 1 383 ? -26.859 -4.122 2.752 1.00 87.12 383 LYS A N 1
ATOM 3039 C CA . LYS A 1 383 ? -26.472 -5.244 3.608 1.00 87.12 383 LYS A CA 1
ATOM 3040 C C . LYS A 1 383 ? -25.610 -6.188 2.787 1.00 87.12 383 LYS A C 1
ATOM 3042 O O . LYS A 1 383 ? -26.126 -7.062 2.099 1.00 87.12 383 LYS A O 1
ATOM 3047 N N . ASN A 1 384 ? -24.302 -5.978 2.848 1.00 89.38 384 ASN A N 1
ATOM 3048 C CA . ASN A 1 384 ? -23.335 -6.829 2.170 1.00 89.38 384 ASN A CA 1
ATOM 3049 C C . ASN A 1 384 ? -22.732 -7.816 3.165 1.00 89.38 384 ASN A C 1
ATOM 3051 O O . ASN A 1 384 ? -22.461 -7.490 4.321 1.00 89.38 384 ASN A O 1
ATOM 3055 N N . THR A 1 385 ? -22.536 -9.051 2.732 1.00 92.56 385 THR A N 1
ATOM 3056 C CA . THR A 1 385 ? -21.895 -10.103 3.522 1.00 92.56 385 THR A CA 1
ATOM 3057 C C . THR A 1 385 ? -21.042 -10.929 2.573 1.00 92.56 385 THR A C 1
ATOM 3059 O O . THR A 1 385 ? -21.448 -11.164 1.436 1.00 92.56 385 THR A O 1
ATOM 3062 N N . ASN A 1 386 ? -19.843 -11.304 3.007 1.00 93.56 386 ASN A N 1
ATOM 3063 C CA . ASN A 1 386 ? -18.972 -12.185 2.243 1.00 93.56 386 ASN A CA 1
ATOM 3064 C C . ASN A 1 386 ? -19.458 -13.643 2.326 1.00 93.56 386 ASN A C 1
ATOM 3066 O O . ASN A 1 386 ? -20.409 -13.967 3.046 1.00 93.56 386 ASN A O 1
ATOM 3070 N N . VAL A 1 387 ? -18.795 -14.542 1.604 1.00 92.81 387 VAL A N 1
ATOM 3071 C CA . VAL A 1 387 ? -19.225 -15.948 1.501 1.00 92.81 387 VAL A CA 1
ATOM 3072 C C . VAL A 1 387 ? -19.131 -16.711 2.830 1.00 92.81 387 VAL A C 1
ATOM 3074 O O . VAL A 1 387 ? -19.835 -17.698 3.025 1.00 92.81 387 VAL A O 1
ATOM 3077 N N . VAL A 1 388 ? -18.322 -16.224 3.778 1.00 94.50 388 VAL A N 1
ATOM 3078 C CA . VAL A 1 388 ? -18.159 -16.802 5.123 1.00 94.50 388 VAL A CA 1
ATOM 3079 C C . VAL A 1 388 ? -19.021 -16.111 6.188 1.00 94.50 388 VAL A C 1
ATOM 3081 O O . VAL A 1 388 ? -18.825 -16.321 7.389 1.00 94.50 388 VAL A O 1
ATOM 3084 N N . GLY A 1 389 ? -19.996 -15.294 5.784 1.00 93.38 389 GLY A N 1
ATOM 3085 C CA . GLY A 1 389 ? -20.960 -14.687 6.702 1.00 93.38 389 GLY A CA 1
ATOM 3086 C C . GLY A 1 389 ? -20.446 -13.454 7.457 1.00 93.38 389 GLY A C 1
ATOM 3087 O O . GLY A 1 389 ? -21.098 -13.010 8.403 1.00 93.38 389 GLY A O 1
ATOM 3088 N N . LEU A 1 390 ? -19.295 -12.891 7.077 1.00 95.25 390 LEU A N 1
ATOM 3089 C CA . LEU A 1 390 ? -18.801 -11.629 7.631 1.00 95.25 390 LEU A CA 1
ATOM 3090 C C . LEU A 1 390 ? -19.409 -10.457 6.874 1.00 95.25 390 LEU A C 1
ATOM 3092 O O . LEU A 1 390 ? -19.428 -10.423 5.645 1.00 95.25 390 LEU A O 1
ATOM 3096 N N . ARG A 1 391 ? -19.918 -9.478 7.612 1.00 94.56 391 ARG A N 1
ATOM 3097 C CA . ARG A 1 391 ? -20.586 -8.318 7.020 1.00 94.56 391 ARG A CA 1
ATOM 3098 C C . ARG A 1 391 ? -19.538 -7.393 6.403 1.00 94.56 391 ARG A C 1
ATOM 3100 O O . ARG A 1 391 ? -18.474 -7.221 6.981 1.00 94.56 391 ARG A O 1
ATOM 3107 N N . ARG A 1 392 ? -19.825 -6.843 5.223 1.00 95.25 392 ARG A N 1
ATOM 3108 C CA . ARG A 1 392 ? -18.911 -5.982 4.459 1.00 95.25 392 ARG A CA 1
ATOM 3109 C C . ARG A 1 392 ? -19.299 -4.520 4.637 1.00 95.25 392 ARG A C 1
ATOM 3111 O O . ARG A 1 392 ? -20.411 -4.134 4.282 1.00 95.25 392 ARG A O 1
ATOM 3118 N N . LEU A 1 393 ? -18.370 -3.721 5.158 1.00 96.06 393 LEU A N 1
ATOM 3119 C CA . LEU A 1 393 ? -18.459 -2.261 5.176 1.00 96.06 393 LEU A CA 1
ATOM 3120 C C . LEU A 1 393 ? -17.587 -1.720 4.042 1.00 96.06 393 LEU A C 1
ATOM 3122 O O . LEU A 1 393 ? -16.399 -2.032 3.982 1.00 96.06 393 LEU A O 1
ATOM 3126 N N . LEU A 1 394 ? -18.172 -0.929 3.143 1.00 94.12 394 LEU A N 1
ATOM 3127 C CA . LEU A 1 394 ? -17.519 -0.479 1.910 1.00 94.12 394 LEU A CA 1
ATOM 3128 C C . LEU A 1 394 ? -17.013 0.964 2.002 1.00 94.12 394 LEU A C 1
ATOM 3130 O O . LEU A 1 394 ? -16.366 1.458 1.080 1.00 94.12 394 LEU A O 1
ATOM 3134 N N . SER A 1 395 ? -17.328 1.668 3.089 1.00 95.69 395 SER A N 1
ATOM 3135 C CA . SER A 1 395 ? -17.017 3.085 3.243 1.00 95.69 395 SER A CA 1
ATOM 3136 C C . SER A 1 395 ? -17.039 3.542 4.702 1.00 95.69 395 SER A C 1
ATOM 3138 O O . SER A 1 395 ? -17.631 2.902 5.574 1.00 95.69 395 SER A O 1
ATOM 3140 N N . TRP A 1 396 ? -16.461 4.719 4.961 1.00 96.94 396 TRP A N 1
ATOM 3141 C CA . TRP A 1 396 ? -16.654 5.424 6.230 1.00 96.94 396 TRP A CA 1
ATOM 3142 C C . TRP A 1 396 ? -18.126 5.725 6.537 1.00 96.94 396 TRP A C 1
ATOM 3144 O O . TRP A 1 396 ? -18.499 5.717 7.706 1.00 96.94 396 TRP A O 1
ATOM 3154 N N . GLU A 1 397 ? -18.958 5.955 5.515 1.00 96.62 397 GLU A N 1
ATOM 3155 C CA . GLU A 1 397 ? -20.402 6.144 5.693 1.00 96.62 397 GLU A CA 1
ATOM 3156 C C . GLU A 1 397 ? -21.050 4.905 6.313 1.00 96.62 397 GLU A C 1
ATOM 3158 O O . GLU A 1 397 ? -21.780 5.033 7.295 1.00 96.62 397 GLU A O 1
ATOM 3163 N N . ASP A 1 398 ? -20.735 3.712 5.801 1.00 96.75 398 ASP A N 1
ATOM 3164 C CA . ASP A 1 398 ? -21.261 2.462 6.355 1.00 96.75 398 ASP A CA 1
ATOM 3165 C C . ASP A 1 398 ? -20.862 2.306 7.825 1.00 96.75 398 ASP A C 1
ATOM 3167 O O . ASP A 1 398 ? -21.706 2.012 8.668 1.00 96.75 398 ASP A O 1
ATOM 3171 N N . TYR A 1 399 ? -19.593 2.560 8.157 1.00 97.56 399 TYR A N 1
ATOM 3172 C CA . TYR A 1 399 ? -19.118 2.475 9.539 1.00 97.56 399 TYR A CA 1
ATOM 3173 C C . TYR A 1 399 ? -19.819 3.481 10.463 1.00 97.56 399 TYR A C 1
ATOM 3175 O O . TYR A 1 399 ? -20.293 3.097 11.533 1.00 97.56 399 TYR A O 1
ATOM 3183 N N . TYR A 1 400 ? -19.932 4.749 10.051 1.00 97.75 400 TYR A N 1
ATOM 3184 C CA . TYR A 1 400 ? -20.574 5.786 10.865 1.00 97.75 400 TYR A CA 1
ATOM 3185 C C . TYR A 1 400 ? -22.060 5.498 11.063 1.00 97.75 400 TYR A C 1
ATOM 3187 O O . TYR A 1 400 ? -22.553 5.603 12.183 1.00 97.75 400 TYR A O 1
ATOM 3195 N N . ARG A 1 401 ? -22.773 5.087 10.008 1.00 96.94 401 ARG A N 1
ATOM 3196 C CA . ARG A 1 401 ? -24.184 4.701 10.112 1.00 96.94 401 ARG A CA 1
ATOM 3197 C C . ARG A 1 401 ? -24.360 3.496 11.020 1.00 96.94 401 ARG A C 1
ATOM 3199 O O . ARG A 1 401 ? -25.205 3.537 11.905 1.00 96.94 401 ARG A O 1
ATOM 3206 N N . LEU A 1 402 ? -23.554 2.449 10.836 1.00 96.69 402 LEU A N 1
ATOM 3207 C CA . LEU A 1 402 ? -23.635 1.233 11.643 1.00 96.69 402 LEU A CA 1
ATOM 3208 C C . LEU A 1 402 ? -23.450 1.536 13.130 1.00 96.69 402 LEU A C 1
ATOM 3210 O O . LEU A 1 402 ? -24.217 1.058 13.965 1.00 96.69 402 LEU A O 1
ATOM 3214 N N . ARG A 1 403 ? -22.437 2.345 13.448 1.00 96.56 403 ARG A N 1
ATOM 3215 C CA . ARG A 1 403 ? -22.053 2.682 14.820 1.00 96.56 403 ARG A CA 1
ATOM 3216 C C . ARG A 1 403 ? -22.771 3.897 15.390 1.00 96.56 403 ARG A C 1
ATOM 3218 O O . ARG A 1 403 ? -22.444 4.276 16.504 1.00 96.56 403 ARG A O 1
ATOM 3225 N N . ASP A 1 404 ? -23.749 4.454 14.680 1.00 96.12 404 ASP A N 1
ATOM 3226 C CA . ASP A 1 404 ? -24.525 5.619 15.123 1.00 96.12 404 ASP A CA 1
ATOM 3227 C C . ASP A 1 404 ? -23.637 6.828 15.479 1.00 96.12 404 ASP A C 1
ATOM 3229 O O . ASP A 1 404 ? -23.805 7.492 16.499 1.00 96.12 404 ASP A O 1
ATOM 3233 N N . ILE A 1 405 ? -22.633 7.084 14.636 1.00 96.94 405 ILE A N 1
ATOM 3234 C CA . ILE A 1 405 ? -21.661 8.164 14.812 1.00 96.94 405 ILE A CA 1
ATOM 3235 C C . ILE A 1 405 ? -22.095 9.372 13.963 1.00 96.94 405 ILE A C 1
ATOM 3237 O O . ILE A 1 405 ? -22.277 9.230 12.746 1.00 96.94 405 ILE A O 1
ATOM 3241 N N . PRO A 1 406 ? -22.201 10.580 14.548 1.00 95.94 406 PRO A N 1
ATOM 3242 C CA . PRO A 1 406 ? -22.496 11.795 13.796 1.00 95.94 406 PRO A CA 1
ATOM 3243 C C . PRO A 1 406 ? -21.422 12.116 12.735 1.00 95.94 406 PRO A C 1
ATOM 3245 O O . PRO A 1 406 ? -20.229 11.988 13.025 1.00 95.94 406 PRO A O 1
ATOM 3248 N N . PRO A 1 407 ? -21.792 12.620 11.540 1.00 95.81 407 PRO A N 1
ATOM 3249 C CA . PRO A 1 407 ? -20.849 13.053 10.495 1.00 95.81 407 PRO A CA 1
ATOM 3250 C C . PRO A 1 407 ? -19.807 14.098 10.921 1.00 95.81 407 PRO A C 1
ATOM 3252 O O . PRO A 1 407 ? -18.754 14.231 10.294 1.00 95.81 407 PRO A O 1
ATOM 3255 N N . GLN A 1 408 ? -20.100 14.859 11.978 1.00 93.69 408 GLN A N 1
ATOM 3256 C CA . GLN A 1 408 ? -19.211 15.861 12.570 1.00 93.69 408 GLN A CA 1
ATOM 3257 C C . GLN A 1 408 ? -18.058 15.232 13.362 1.00 93.69 408 GLN A C 1
ATOM 3259 O O . GLN A 1 408 ? -17.088 15.911 13.683 1.00 93.69 408 GLN A O 1
ATOM 3264 N N . SER A 1 409 ? -18.161 13.949 13.715 1.00 94.12 409 SER A N 1
ATOM 3265 C CA . SER A 1 409 ? -17.159 13.283 14.535 1.00 94.12 409 SER A CA 1
ATOM 3266 C C . SER A 1 409 ? -15.844 13.055 13.781 1.00 94.12 409 SER A C 1
ATOM 3268 O O . SER A 1 409 ? -15.858 12.438 12.710 1.00 94.12 409 SER A O 1
ATOM 3270 N N . PRO A 1 410 ? -14.687 13.442 14.356 1.00 92.44 410 PRO A N 1
ATOM 3271 C CA . PRO A 1 410 ? -13.379 13.241 13.739 1.00 92.44 410 PRO A CA 1
ATOM 3272 C C . PRO A 1 410 ? -12.820 11.820 13.928 1.00 92.44 410 PRO A C 1
ATOM 3274 O O . PRO A 1 410 ? -11.674 11.565 13.560 1.00 92.44 410 PRO A O 1
ATOM 3277 N N . VAL A 1 411 ? -13.574 10.880 14.516 1.00 93.75 411 VAL A N 1
ATOM 3278 C CA . VAL A 1 411 ? -13.061 9.552 14.917 1.00 93.75 411 VAL A CA 1
ATOM 3279 C C . VAL A 1 411 ? -12.477 8.727 13.770 1.00 93.75 411 VAL A C 1
ATOM 3281 O O . VAL A 1 411 ? -11.613 7.894 14.032 1.00 93.75 411 VAL A O 1
ATOM 3284 N N . ALA A 1 412 ? -12.864 8.972 12.514 1.00 95.06 412 ALA A N 1
ATOM 3285 C CA . ALA A 1 412 ? -12.237 8.367 11.335 1.00 95.06 412 ALA A CA 1
ATOM 3286 C C . ALA A 1 412 ? -10.716 8.608 11.257 1.00 95.06 412 ALA A C 1
ATOM 3288 O O . ALA A 1 412 ? -9.984 7.781 10.713 1.00 95.06 412 ALA A O 1
ATOM 3289 N N . LEU A 1 413 ? -10.219 9.706 11.841 1.00 92.06 413 LEU A N 1
ATOM 3290 C CA . LEU A 1 413 ? -8.786 9.999 11.915 1.00 92.06 413 LEU A CA 1
ATOM 3291 C C . LEU A 1 413 ? -8.019 8.977 12.766 1.00 92.06 413 LEU A C 1
ATOM 3293 O O . LEU A 1 413 ? -6.861 8.707 12.471 1.00 92.06 413 LEU A O 1
ATOM 3297 N N . LEU A 1 414 ? -8.656 8.376 13.774 1.00 91.75 414 LEU A N 1
ATOM 3298 C CA . LEU A 1 414 ? -8.048 7.350 14.630 1.00 91.75 414 LEU A CA 1
ATOM 3299 C C . LEU A 1 414 ? -8.497 5.938 14.242 1.00 91.75 414 LEU A C 1
ATOM 3301 O O . LEU A 1 414 ? -7.699 5.007 14.229 1.00 91.75 414 LEU A O 1
ATOM 3305 N N . CYS A 1 415 ? -9.768 5.763 13.880 1.00 95.44 415 CYS A N 1
ATOM 3306 C CA . CYS A 1 415 ? -10.354 4.460 13.569 1.00 95.44 415 CYS A CA 1
ATOM 3307 C C . CYS A 1 415 ? -9.772 3.810 12.301 1.00 95.44 415 CYS A C 1
ATOM 3309 O O . CYS A 1 415 ? -10.054 2.645 12.044 1.00 95.44 415 CYS A O 1
ATOM 3311 N N . THR A 1 416 ? -8.953 4.507 11.505 1.00 95.06 416 THR A N 1
ATOM 3312 C CA . THR A 1 416 ? -8.337 3.932 10.296 1.00 95.06 416 THR A CA 1
ATOM 3313 C C . THR A 1 416 ? -7.584 2.624 10.580 1.00 95.06 416 THR A C 1
ATOM 3315 O O . THR A 1 416 ? -7.661 1.697 9.779 1.00 95.06 416 THR A O 1
ATOM 3318 N N . PHE A 1 417 ? -6.925 2.492 11.737 1.00 94.56 417 PHE A N 1
ATOM 3319 C CA . PHE A 1 417 ? -6.142 1.301 12.088 1.00 94.56 417 PHE A CA 1
ATOM 3320 C C . PHE A 1 417 ? -6.995 0.044 12.298 1.00 94.56 417 PHE A C 1
ATOM 3322 O O . PHE A 1 417 ? -6.825 -0.916 11.541 1.00 94.56 417 PHE A O 1
ATOM 3329 N N . PRO A 1 418 ? -7.938 0.007 13.264 1.00 96.75 418 PRO A N 1
ATOM 3330 C CA . PRO A 1 418 ? -8.774 -1.175 13.440 1.00 96.75 418 PRO A CA 1
ATOM 3331 C C . PRO A 1 418 ? -9.651 -1.455 12.221 1.00 96.75 418 PRO A C 1
ATOM 3333 O O . PRO A 1 418 ? -9.869 -2.619 11.900 1.00 96.75 418 PRO A O 1
ATOM 3336 N N . LEU A 1 419 ? -10.125 -0.424 11.513 1.00 98.25 419 LEU A N 1
ATOM 3337 C CA . LEU A 1 419 ? -10.981 -0.627 10.346 1.00 98.25 419 LEU A CA 1
ATOM 3338 C C . LEU A 1 419 ? -10.200 -1.175 9.146 1.00 98.25 419 LEU A C 1
ATOM 3340 O O . LEU A 1 419 ? -10.756 -1.958 8.384 1.00 98.25 419 LEU A O 1
ATOM 3344 N N . THR A 1 420 ? -8.908 -0.857 9.019 1.00 98.00 420 THR A N 1
ATOM 3345 C CA . THR A 1 420 ? -8.029 -1.498 8.027 1.00 98.00 420 THR A CA 1
ATOM 3346 C C . THR A 1 420 ? -7.840 -2.984 8.339 1.00 98.00 420 THR A C 1
ATOM 3348 O O . THR A 1 420 ? -7.932 -3.803 7.428 1.00 98.00 420 THR A O 1
ATOM 3351 N N . ILE A 1 421 ? -7.650 -3.362 9.612 1.00 98.44 421 ILE A N 1
ATOM 3352 C CA . ILE A 1 421 ? -7.574 -4.780 10.013 1.00 98.44 421 ILE A CA 1
ATOM 3353 C C . ILE A 1 421 ? -8.902 -5.495 9.760 1.00 98.44 421 ILE A C 1
ATOM 3355 O O . ILE A 1 421 ? -8.919 -6.574 9.178 1.00 98.44 421 ILE A O 1
ATOM 3359 N N . TYR A 1 422 ? -10.019 -4.897 10.175 1.00 98.56 422 TYR A N 1
ATOM 3360 C CA . TYR A 1 422 ? -11.345 -5.454 9.931 1.00 98.56 422 TYR A CA 1
ATOM 3361 C C . TYR A 1 422 ? -11.590 -5.675 8.433 1.00 98.56 422 TYR A C 1
ATOM 3363 O O . TYR A 1 422 ? -11.970 -6.772 8.034 1.00 98.56 422 TYR A O 1
ATOM 3371 N N . HIS A 1 423 ? -11.305 -4.670 7.603 1.00 98.44 423 HIS A N 1
ATOM 3372 C CA . HIS A 1 423 ? -11.432 -4.773 6.153 1.00 98.44 423 HIS A CA 1
ATOM 3373 C C . HIS A 1 423 ? -10.537 -5.878 5.579 1.00 98.44 423 HIS A C 1
ATOM 3375 O O . HIS A 1 423 ? -11.005 -6.675 4.774 1.00 98.44 423 HIS A O 1
ATOM 3381 N N . ALA A 1 424 ? -9.294 -5.997 6.055 1.00 98.50 424 ALA A N 1
ATOM 3382 C CA . ALA A 1 424 ? -8.391 -7.065 5.643 1.00 98.50 424 ALA A CA 1
ATOM 3383 C C . ALA A 1 424 ? -8.946 -8.466 5.960 1.00 98.50 424 ALA A C 1
ATOM 3385 O O . ALA A 1 424 ? -8.899 -9.346 5.106 1.00 98.50 424 ALA A O 1
ATOM 3386 N N . ILE A 1 425 ? -9.508 -8.668 7.158 1.00 98.50 425 ILE A N 1
ATOM 3387 C CA . ILE A 1 425 ? -10.139 -9.940 7.556 1.00 98.50 425 ILE A CA 1
ATOM 3388 C C . ILE A 1 425 ? -11.358 -10.240 6.678 1.00 98.50 425 ILE A C 1
ATOM 3390 O O . ILE A 1 425 ? -11.566 -11.376 6.263 1.00 98.50 425 ILE A O 1
ATOM 3394 N N . VAL A 1 426 ? -12.188 -9.232 6.415 1.00 97.62 426 VAL A N 1
ATOM 3395 C CA . VAL A 1 426 ? -13.453 -9.411 5.697 1.00 97.62 426 VAL A CA 1
ATOM 3396 C C . VAL A 1 426 ? -13.244 -9.652 4.199 1.00 97.62 426 VAL A C 1
ATOM 3398 O O . VAL A 1 426 ? -13.941 -10.494 3.632 1.00 97.62 426 VAL A O 1
ATOM 3401 N N . GLU A 1 427 ? -12.313 -8.941 3.563 1.00 96.94 427 GLU A N 1
ATOM 3402 C CA . GLU A 1 427 ? -12.078 -9.061 2.118 1.00 96.94 427 GLU A CA 1
ATOM 3403 C C . GLU A 1 427 ? -11.087 -10.171 1.762 1.00 96.94 427 GLU A C 1
ATOM 3405 O O . GLU A 1 427 ? -11.292 -10.856 0.770 1.00 96.94 427 GLU A O 1
ATOM 3410 N N . TYR A 1 428 ? -10.053 -10.399 2.580 1.00 97.62 428 TYR A N 1
ATOM 3411 C CA . TYR A 1 428 ? -8.960 -11.327 2.246 1.00 97.62 428 TYR A CA 1
ATOM 3412 C C . TYR A 1 428 ? -8.834 -12.510 3.214 1.00 97.62 428 TYR A C 1
ATOM 3414 O O . TYR A 1 428 ? -7.928 -13.332 3.087 1.00 97.62 428 TYR A O 1
ATOM 3422 N N . GLY A 1 429 ? -9.714 -12.602 4.213 1.00 97.00 429 GLY A N 1
ATOM 3423 C CA . GLY A 1 429 ? -9.672 -13.636 5.244 1.00 97.00 429 GLY A CA 1
ATOM 3424 C C . GLY A 1 429 ? -10.618 -14.812 5.012 1.00 97.00 429 GLY A C 1
ATOM 3425 O O . GLY A 1 429 ? -10.774 -15.606 5.930 1.00 97.00 429 GLY A O 1
ATOM 3426 N N . GLU A 1 430 ? -11.262 -14.959 3.849 1.00 95.69 430 GLU A N 1
ATOM 3427 C CA . GLU A 1 430 ? -12.288 -15.998 3.630 1.00 95.69 430 GLU A CA 1
ATOM 3428 C C . GLU A 1 430 ? -11.774 -17.418 3.936 1.00 95.69 430 GLU A C 1
ATOM 3430 O O . GLU A 1 430 ? -12.364 -18.137 4.752 1.00 95.69 430 GLU A O 1
ATOM 3435 N N . VAL A 1 431 ? -10.629 -17.803 3.365 1.00 96.81 431 VAL A N 1
ATOM 3436 C CA . VAL A 1 431 ? -9.987 -19.095 3.654 1.00 96.81 431 VAL A CA 1
ATOM 3437 C C . VAL A 1 431 ? -9.430 -19.154 5.090 1.00 96.81 431 VAL A C 1
ATOM 3439 O O . VAL A 1 431 ? -9.830 -20.070 5.817 1.00 96.81 431 VAL A O 1
ATOM 3442 N N . PRO A 1 432 ? -8.613 -18.189 5.574 1.00 96.50 432 PRO A N 1
ATOM 3443 C CA . PRO A 1 432 ? -8.169 -18.128 6.974 1.00 96.50 432 PRO A CA 1
ATOM 3444 C C . PRO A 1 432 ? -9.283 -18.301 8.020 1.00 96.50 432 PRO A C 1
ATOM 3446 O O . PRO A 1 432 ? -9.168 -19.105 8.946 1.00 96.50 432 PRO A O 1
ATOM 3449 N N . VAL A 1 433 ? -10.395 -17.581 7.860 1.00 97.50 433 VAL A N 1
ATOM 3450 C CA . VAL A 1 433 ? -11.561 -17.615 8.757 1.00 97.50 433 VAL A CA 1
ATOM 3451 C C . VAL A 1 433 ? -12.231 -18.983 8.724 1.00 97.50 433 VAL A C 1
ATOM 3453 O O . VAL A 1 433 ? -12.604 -19.517 9.772 1.00 97.50 433 VAL A O 1
ATOM 3456 N N . THR A 1 434 ? -12.374 -19.566 7.533 1.00 96.25 434 THR A N 1
ATOM 3457 C CA . THR A 1 434 ? -12.944 -20.908 7.364 1.00 96.25 434 THR A CA 1
ATOM 3458 C C . THR A 1 434 ? -12.095 -21.947 8.089 1.00 96.25 434 THR A C 1
ATOM 3460 O O . THR A 1 434 ? -12.622 -22.723 8.889 1.00 96.25 434 THR A O 1
ATOM 3463 N N . VAL A 1 435 ? -10.775 -21.911 7.891 1.00 94.12 435 VAL A N 1
ATOM 3464 C CA . VAL A 1 435 ? -9.825 -22.818 8.547 1.00 94.12 435 VAL A CA 1
ATOM 3465 C C . VAL A 1 435 ? -9.864 -22.654 10.067 1.00 94.12 435 VAL A C 1
ATOM 3467 O O . VAL A 1 435 ? -9.989 -23.651 10.781 1.00 94.12 435 VAL A O 1
ATOM 3470 N N . ALA A 1 436 ? -9.831 -21.422 10.580 1.00 94.56 436 ALA A N 1
ATOM 3471 C CA . ALA A 1 436 ? -9.895 -21.151 12.017 1.00 94.56 436 ALA A CA 1
ATOM 3472 C C . ALA A 1 436 ? -11.173 -21.730 12.657 1.00 94.56 436 ALA A C 1
ATOM 3474 O O . ALA A 1 436 ? -11.105 -22.432 13.671 1.00 94.56 436 ALA A O 1
ATOM 3475 N N . ARG A 1 437 ? -12.336 -21.531 12.016 1.00 94.81 437 ARG A N 1
ATOM 3476 C CA . ARG A 1 437 ? -13.619 -22.109 12.454 1.00 94.81 437 ARG A CA 1
ATOM 3477 C C . ARG A 1 437 ? -13.618 -23.637 12.415 1.00 94.81 437 ARG A C 1
ATOM 3479 O O . ARG A 1 437 ? -14.043 -24.265 13.385 1.00 94.81 437 ARG A O 1
ATOM 3486 N N . MET A 1 438 ? -13.125 -24.241 11.332 1.00 93.81 438 MET A N 1
ATOM 3487 C CA . MET A 1 438 ? -13.043 -25.702 11.188 1.00 93.81 438 MET A CA 1
ATOM 3488 C C . MET A 1 438 ? -12.159 -26.335 12.265 1.00 93.81 438 MET A C 1
ATOM 3490 O O . MET A 1 438 ? -12.521 -27.360 12.844 1.00 93.81 438 MET A O 1
ATOM 3494 N N . LEU A 1 439 ? -11.026 -25.700 12.564 1.00 93.06 439 LEU A N 1
ATOM 3495 C CA . LEU A 1 439 ? -10.078 -26.142 13.585 1.00 93.06 439 LEU A CA 1
ATOM 3496 C C . LEU A 1 439 ? -10.483 -25.732 15.008 1.00 93.06 439 LEU A C 1
ATOM 3498 O O . LEU A 1 439 ? -9.816 -26.129 15.961 1.00 93.06 439 LEU A O 1
ATOM 3502 N N . ARG A 1 440 ? -11.574 -24.968 15.166 1.00 93.12 440 ARG A N 1
ATOM 3503 C CA . ARG A 1 440 ? -12.070 -24.443 16.449 1.00 93.12 440 ARG A CA 1
ATOM 3504 C C . ARG A 1 440 ? -10.982 -23.729 17.255 1.00 93.12 440 ARG A C 1
ATOM 3506 O O . ARG A 1 440 ? -10.911 -23.871 18.475 1.00 93.12 440 ARG A O 1
ATOM 3513 N N . ARG A 1 441 ? -10.146 -22.955 16.566 1.00 94.06 441 ARG A N 1
ATOM 3514 C CA . ARG A 1 441 ? -9.108 -22.113 17.169 1.00 94.06 441 ARG A CA 1
ATOM 3515 C C . ARG A 1 441 ? -9.292 -20.654 16.748 1.00 94.06 441 ARG A C 1
ATOM 3517 O O . ARG A 1 441 ? -9.988 -20.399 15.764 1.00 94.06 441 ARG A O 1
ATOM 3524 N N . PRO A 1 442 ? -8.682 -19.694 17.459 1.00 95.81 442 PRO A N 1
ATOM 3525 C CA . PRO A 1 442 ? -8.674 -18.310 17.011 1.00 95.81 442 PRO A CA 1
ATOM 3526 C C . PRO A 1 442 ? -8.044 -18.156 15.620 1.00 95.81 442 PRO A C 1
ATOM 3528 O O . PRO A 1 442 ? -7.088 -18.861 15.286 1.00 95.81 442 PRO A O 1
ATOM 3531 N N . LEU A 1 443 ? -8.572 -17.214 14.835 1.00 97.19 443 LEU A N 1
ATOM 3532 C CA . LEU A 1 443 ? -7.895 -16.661 13.663 1.00 97.19 443 LEU A CA 1
ATOM 3533 C C . LEU A 1 443 ? -6.689 -15.858 14.154 1.00 97.19 443 LEU A C 1
ATOM 3535 O O . LEU A 1 443 ? -6.865 -14.867 14.868 1.00 97.19 443 LEU A O 1
ATOM 3539 N N . ARG A 1 444 ? -5.482 -16.283 13.785 1.00 96.25 444 ARG A N 1
ATOM 3540 C CA . ARG A 1 444 ? -4.234 -15.680 14.252 1.00 96.25 444 ARG A CA 1
ATOM 3541 C C . ARG A 1 444 ? -3.704 -14.687 13.232 1.00 96.25 444 ARG A C 1
ATOM 3543 O O . ARG A 1 444 ? -3.399 -15.047 12.095 1.00 96.25 444 ARG A O 1
ATOM 3550 N N . ILE A 1 445 ? -3.559 -13.440 13.663 1.00 97.88 445 ILE A N 1
ATOM 3551 C CA . ILE A 1 445 ? -3.134 -12.323 12.823 1.00 97.88 445 ILE A CA 1
ATOM 3552 C C . ILE A 1 445 ? -1.884 -11.703 13.430 1.00 97.88 445 ILE A C 1
ATOM 3554 O O . ILE A 1 445 ? -1.929 -11.177 14.539 1.00 97.88 445 ILE A O 1
ATOM 3558 N N . HIS A 1 446 ? -0.774 -11.719 12.699 1.00 97.12 446 HIS A N 1
ATOM 3559 C CA . HIS A 1 446 ? 0.419 -10.971 13.087 1.00 97.12 446 HIS A CA 1
ATOM 3560 C C . HIS A 1 446 ? 0.372 -9.579 12.461 1.00 97.12 446 HIS A C 1
ATOM 3562 O O . HIS A 1 446 ? 0.356 -9.451 11.239 1.00 97.12 446 HIS A O 1
ATOM 3568 N N . VAL A 1 447 ? 0.369 -8.535 13.289 1.00 96.75 447 VAL A N 1
ATOM 3569 C CA . VAL A 1 447 ? 0.490 -7.146 12.835 1.00 96.75 447 VAL A CA 1
ATOM 3570 C C . VAL A 1 447 ? 1.953 -6.739 12.951 1.00 96.75 447 VAL A C 1
ATOM 3572 O O . VAL A 1 447 ? 2.471 -6.556 14.052 1.00 96.75 447 VAL A O 1
ATOM 3575 N N . VAL A 1 448 ? 2.645 -6.664 11.817 1.00 93.44 448 VAL A N 1
ATOM 3576 C CA . VAL A 1 448 ? 4.104 -6.491 11.755 1.00 93.44 448 VAL A CA 1
ATOM 3577 C C . VAL A 1 448 ? 4.456 -5.041 11.442 1.00 93.44 448 VAL A C 1
ATOM 3579 O O . VAL A 1 448 ? 3.738 -4.371 10.703 1.00 93.44 448 VAL A O 1
ATOM 3582 N N . GLY A 1 449 ? 5.581 -4.567 11.986 1.00 86.12 449 GLY A N 1
ATOM 3583 C CA . GLY A 1 449 ? 6.054 -3.195 11.773 1.00 86.12 449 GLY A CA 1
ATOM 3584 C C . GLY A 1 449 ? 5.225 -2.170 12.538 1.00 86.12 449 GLY A C 1
ATOM 3585 O O . GLY A 1 449 ? 5.110 -1.030 12.108 1.00 86.12 449 GLY A O 1
ATOM 3586 N N . THR A 1 450 ? 4.626 -2.599 13.648 1.00 85.31 450 THR A N 1
ATOM 3587 C CA . THR A 1 450 ? 3.789 -1.747 14.488 1.00 85.31 450 THR A CA 1
ATOM 3588 C C . THR A 1 450 ? 4.651 -0.703 15.182 1.00 85.31 450 THR A C 1
ATOM 3590 O O . THR A 1 450 ? 5.667 -1.045 15.789 1.00 85.31 450 THR A O 1
ATOM 3593 N N . GLU A 1 451 ? 4.221 0.552 15.131 1.00 78.19 451 GLU A N 1
ATOM 3594 C CA . GLU A 1 451 ? 4.887 1.659 15.807 1.00 78.19 451 GLU A CA 1
ATOM 3595 C C . GLU A 1 451 ? 3.884 2.334 16.749 1.00 78.19 451 GLU A C 1
ATOM 3597 O O . GLU A 1 451 ? 3.548 1.813 17.817 1.00 78.19 451 GLU A O 1
ATOM 3602 N N . LYS A 1 452 ? 3.330 3.476 16.333 1.00 76.75 452 LYS A N 1
ATOM 3603 C CA . LYS A 1 452 ? 2.367 4.231 17.129 1.00 76.75 452 LYS A CA 1
ATOM 3604 C C . LYS A 1 452 ? 1.033 3.512 17.300 1.00 76.75 452 LYS A C 1
ATOM 3606 O O . LYS A 1 452 ? 0.256 3.914 18.157 1.00 76.75 452 LYS A O 1
ATOM 3611 N N . GLU A 1 453 ? 0.737 2.473 16.522 1.00 83.81 453 GLU A N 1
ATOM 3612 C CA . GLU A 1 453 ? -0.511 1.720 16.642 1.00 83.81 453 GLU A CA 1
ATOM 3613 C C . GLU A 1 453 ? -0.634 1.003 17.984 1.00 83.81 453 GLU A C 1
ATOM 3615 O O . GLU A 1 453 ? -1.746 0.855 18.496 1.00 83.81 453 GLU A O 1
ATOM 3620 N N . LEU A 1 454 ? 0.498 0.685 18.623 1.00 81.06 454 LEU A N 1
ATOM 3621 C CA . LEU A 1 454 ? 0.528 0.231 20.013 1.00 81.06 454 LEU A CA 1
ATOM 3622 C C . LEU A 1 454 ? -0.094 1.260 20.964 1.00 81.06 454 LEU A C 1
ATOM 3624 O O . LEU A 1 454 ? -0.664 0.913 21.988 1.00 81.06 454 LEU A O 1
ATOM 3628 N N . ASN A 1 455 ? -0.096 2.543 20.625 1.00 79.00 455 ASN A N 1
ATOM 3629 C CA . ASN A 1 455 ? -0.758 3.540 21.457 1.00 79.00 455 ASN A CA 1
ATOM 3630 C C . ASN A 1 455 ? -2.277 3.484 21.336 1.00 79.00 455 ASN A C 1
ATOM 3632 O O . ASN A 1 455 ? -2.957 4.073 22.172 1.00 79.00 455 ASN A O 1
ATOM 3636 N N . PHE A 1 456 ? -2.832 2.748 20.376 1.00 83.94 456 PHE A N 1
ATOM 3637 C CA . PHE A 1 456 ? -4.266 2.619 20.144 1.00 83.94 456 PHE A CA 1
ATOM 3638 C C . PHE A 1 456 ? -4.806 1.223 20.504 1.00 83.94 456 PHE A C 1
ATOM 3640 O O . PHE A 1 456 ? -5.881 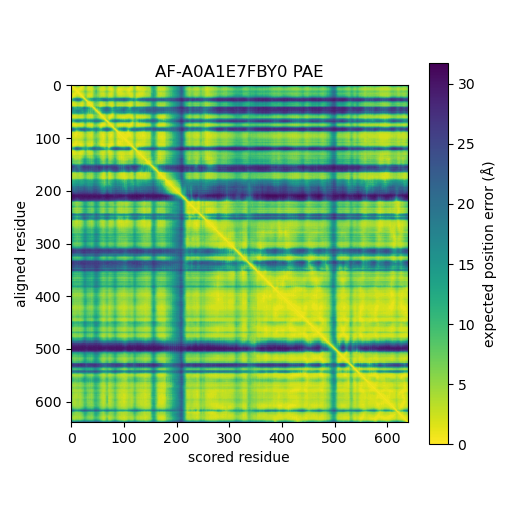0.883 20.037 1.00 83.94 456 PHE A O 1
ATOM 3647 N N . LEU A 1 457 ? -4.139 0.412 21.348 1.00 84.94 457 LEU A N 1
ATOM 3648 C CA . LEU A 1 457 ? -4.582 -0.976 21.637 1.00 84.94 457 LEU A CA 1
ATOM 3649 C C . LEU A 1 457 ? -6.077 -1.107 21.987 1.00 84.94 457 LEU A C 1
ATOM 3651 O O . LEU A 1 457 ? -6.770 -1.930 21.397 1.00 84.94 457 LEU A O 1
ATOM 3655 N N . ASP A 1 458 ? -6.600 -0.271 22.892 1.00 86.56 458 ASP A N 1
ATOM 3656 C CA . ASP A 1 458 ? -8.028 -0.295 23.257 1.00 86.56 458 ASP A CA 1
ATOM 3657 C C . ASP A 1 458 ? -8.963 0.045 22.083 1.00 86.56 458 ASP A C 1
ATOM 3659 O O . ASP A 1 458 ? -10.116 -0.382 22.079 1.00 86.56 458 ASP A O 1
ATOM 3663 N N . LEU A 1 459 ? -8.487 0.790 21.081 1.00 90.69 459 LEU A N 1
ATOM 3664 C CA . LEU A 1 459 ? -9.248 1.122 19.877 1.00 90.69 459 LEU A CA 1
ATOM 3665 C C . LEU A 1 459 ? -9.478 -0.121 19.002 1.00 90.69 459 LEU A C 1
ATOM 3667 O O . LEU A 1 459 ? -10.473 -0.193 18.288 1.00 90.69 459 LEU A O 1
ATOM 3671 N N . PHE A 1 460 ? -8.627 -1.147 19.106 1.00 93.88 460 PHE A N 1
ATOM 3672 C CA . PHE A 1 460 ? -8.814 -2.410 18.384 1.00 93.88 460 PHE A CA 1
ATOM 3673 C C . PHE A 1 460 ? -9.982 -3.254 18.903 1.00 93.88 460 PHE A C 1
ATOM 3675 O O . PHE A 1 460 ? -10.390 -4.188 18.215 1.00 93.88 460 PHE A O 1
ATOM 3682 N N . LYS A 1 461 ? -10.617 -2.879 20.027 1.00 94.50 461 LYS A N 1
ATOM 3683 C CA . LYS A 1 461 ? -11.931 -3.422 20.426 1.00 94.50 461 LYS A CA 1
ATOM 3684 C C . LYS A 1 461 ? -12.973 -3.295 19.318 1.00 94.50 461 LYS A C 1
ATOM 3686 O O . LYS A 1 461 ? -13.829 -4.167 19.200 1.00 94.50 461 LYS A O 1
ATOM 3691 N N . GLU A 1 462 ? -12.847 -2.279 18.464 1.00 96.94 462 GLU A N 1
ATOM 3692 C CA . GLU A 1 462 ? -13.680 -2.107 17.275 1.00 96.94 462 GLU A CA 1
ATOM 3693 C C . GLU A 1 462 ? -13.680 -3.342 16.364 1.00 96.94 462 GLU A C 1
ATOM 3695 O O . GLU A 1 462 ? -14.740 -3.739 15.889 1.00 96.94 462 GLU A O 1
ATOM 3700 N N . VAL A 1 463 ? -12.541 -4.024 16.193 1.00 97.94 463 VAL A N 1
ATOM 3701 C CA . VAL A 1 463 ? -12.470 -5.271 15.410 1.00 97.94 463 VAL A CA 1
ATOM 3702 C C . VAL A 1 463 ? -13.353 -6.351 16.043 1.00 97.94 463 VAL A C 1
ATOM 3704 O O . VAL A 1 463 ? -14.144 -6.993 15.355 1.00 97.94 463 VAL A O 1
ATOM 3707 N N . GLY A 1 464 ? -13.276 -6.510 17.368 1.00 97.19 464 GLY A N 1
ATOM 3708 C CA . GLY A 1 464 ? -14.094 -7.468 18.114 1.00 97.19 464 GLY A CA 1
ATOM 3709 C C . GLY A 1 464 ? -15.588 -7.140 18.076 1.00 97.19 464 GLY A C 1
ATOM 3710 O O . GLY A 1 464 ? -16.407 -8.047 17.938 1.00 97.19 464 GLY A O 1
ATOM 3711 N N . PHE A 1 465 ? -15.952 -5.855 18.145 1.00 97.44 465 PHE A N 1
ATOM 3712 C CA . PHE A 1 465 ? -17.344 -5.399 18.084 1.00 97.44 465 PHE A CA 1
ATOM 3713 C C . PHE A 1 465 ? -17.989 -5.569 16.705 1.00 97.44 465 PHE A C 1
ATOM 3715 O O . PHE A 1 465 ? -19.198 -5.803 16.641 1.00 97.44 465 PHE A O 1
ATOM 3722 N N . LEU A 1 466 ? -17.207 -5.442 15.628 1.00 97.50 466 LEU A N 1
ATOM 3723 C CA . LEU A 1 466 ? -17.678 -5.570 14.246 1.00 97.50 466 LEU A CA 1
ATOM 3724 C C . LEU A 1 466 ? -17.731 -7.027 13.762 1.00 97.50 466 LEU A C 1
ATOM 3726 O O . LEU A 1 466 ? -18.590 -7.375 12.952 1.00 97.50 466 LEU A O 1
ATOM 3730 N N . LEU A 1 467 ? -16.824 -7.883 14.237 1.00 97.25 467 LEU A N 1
ATOM 3731 C CA . LEU A 1 467 ? -16.818 -9.307 13.899 1.00 97.25 467 LEU A CA 1
ATOM 3732 C C . LEU A 1 467 ? -17.873 -10.084 14.704 1.00 97.25 467 LEU A C 1
ATOM 3734 O O . LEU A 1 467 ? -18.225 -9.688 15.818 1.00 97.25 467 LEU A O 1
ATOM 3738 N N . PRO A 1 468 ? -18.395 -11.201 14.171 1.00 93.81 468 PRO A N 1
ATOM 3739 C CA . PRO A 1 468 ? -19.372 -12.009 14.885 1.00 93.81 468 PRO A CA 1
ATOM 3740 C C . PRO A 1 468 ? -18.722 -12.751 16.066 1.00 93.81 468 PRO A C 1
ATOM 3742 O O . PRO A 1 468 ? -17.522 -13.027 16.080 1.00 93.81 468 PRO A O 1
ATOM 3745 N N . GLU A 1 469 ? -19.518 -13.058 17.092 1.00 90.81 469 GLU A N 1
ATOM 3746 C CA . GLU A 1 469 ? -19.019 -13.581 18.374 1.00 90.81 469 GLU A CA 1
ATOM 3747 C C . GLU A 1 469 ? -18.417 -14.997 18.291 1.00 90.81 469 GLU A C 1
ATOM 3749 O O . GLU A 1 469 ? -17.551 -15.362 19.100 1.00 90.81 469 GLU A O 1
ATOM 3754 N N . ASP A 1 470 ? -18.864 -15.782 17.309 1.00 92.50 470 ASP A N 1
ATOM 3755 C CA . ASP A 1 470 ? -18.373 -17.130 17.027 1.00 92.50 470 ASP A CA 1
ATOM 3756 C C . ASP A 1 470 ? -16.957 -17.127 16.432 1.00 92.50 470 ASP A C 1
ATOM 3758 O O . ASP A 1 470 ? -16.232 -18.113 16.571 1.00 92.50 470 ASP A O 1
ATOM 3762 N N . LEU A 1 471 ? -16.537 -16.022 15.810 1.00 96.31 471 LEU A N 1
ATOM 3763 C CA . LEU A 1 471 ? -15.191 -15.863 15.277 1.00 96.31 471 LEU A CA 1
ATOM 3764 C C . LEU A 1 471 ? -14.262 -15.313 16.360 1.00 96.31 471 LEU A C 1
ATOM 3766 O O . LEU A 1 471 ? -14.232 -14.109 16.617 1.00 96.31 471 LEU A O 1
ATOM 3770 N N . LYS A 1 472 ? -13.483 -16.204 16.982 1.00 97.00 472 LYS A N 1
ATOM 3771 C CA . LYS A 1 472 ? -12.384 -15.818 17.875 1.00 97.00 472 LYS A CA 1
ATOM 3772 C C . LYS A 1 472 ? -11.203 -15.315 17.051 1.00 97.00 472 LYS A C 1
ATOM 3774 O O . LYS A 1 472 ? -10.799 -15.976 16.098 1.00 97.00 472 LYS A O 1
ATOM 3779 N N . VAL A 1 473 ? -10.642 -14.177 17.436 1.00 97.62 473 VAL A N 1
ATOM 3780 C CA . VAL A 1 473 ? -9.495 -13.552 16.774 1.00 97.62 473 VAL A CA 1
ATOM 3781 C C . VAL A 1 473 ? -8.403 -13.284 17.794 1.00 97.62 473 VAL A C 1
ATOM 3783 O O . VAL A 1 473 ? -8.662 -12.815 18.903 1.00 97.62 473 VAL A O 1
ATOM 3786 N N . GLU A 1 474 ? -7.172 -13.563 17.394 1.00 96.56 474 GLU A N 1
ATOM 3787 C CA . GLU A 1 474 ? -5.976 -13.230 18.143 1.00 96.56 474 GLU A CA 1
ATOM 3788 C C . GLU A 1 474 ? -5.069 -12.341 17.290 1.00 96.56 474 GLU A C 1
ATOM 3790 O O . GLU A 1 474 ? -4.530 -12.777 16.272 1.00 96.56 474 GLU A O 1
ATOM 3795 N N . ILE A 1 475 ? -4.912 -11.086 17.711 1.00 96.88 475 ILE A N 1
ATOM 3796 C CA . ILE A 1 475 ? -4.034 -10.113 17.059 1.00 96.88 475 ILE A CA 1
ATOM 3797 C C . ILE A 1 475 ? -2.731 -10.034 17.845 1.00 96.88 475 ILE A C 1
ATOM 3799 O O . ILE A 1 475 ? -2.734 -9.632 19.008 1.00 96.88 475 ILE A O 1
ATOM 3803 N N . ILE A 1 476 ? -1.615 -10.372 17.209 1.00 94.31 476 ILE A N 1
ATOM 3804 C CA . ILE A 1 476 ? -0.282 -10.264 17.797 1.00 94.31 476 ILE A CA 1
ATOM 3805 C C . ILE A 1 476 ? 0.465 -9.111 17.137 1.00 94.31 476 ILE A C 1
ATOM 3807 O O . ILE A 1 476 ? 0.866 -9.201 15.978 1.00 94.31 476 ILE A O 1
ATOM 3811 N N . PHE A 1 477 ? 0.654 -8.018 17.871 1.00 93.12 477 PHE A N 1
ATOM 3812 C CA . PHE A 1 477 ? 1.487 -6.908 17.430 1.00 93.12 477 PHE A CA 1
ATOM 3813 C C . PHE A 1 477 ? 2.959 -7.261 17.610 1.00 93.12 477 PHE A C 1
ATOM 3815 O O . PHE A 1 477 ? 3.408 -7.561 18.717 1.00 93.12 477 PHE A O 1
ATOM 3822 N N . ILE A 1 478 ? 3.703 -7.188 16.514 1.00 90.94 478 ILE A N 1
ATOM 3823 C CA . ILE A 1 478 ? 5.142 -7.415 16.470 1.00 90.94 478 ILE A CA 1
ATOM 3824 C C . ILE A 1 478 ? 5.804 -6.066 16.248 1.00 90.94 478 ILE A C 1
ATOM 3826 O O . ILE A 1 478 ? 5.646 -5.437 15.193 1.00 90.94 478 ILE A O 1
ATOM 3830 N N . ALA A 1 479 ? 6.512 -5.620 17.277 1.00 85.19 479 ALA A N 1
ATOM 3831 C CA . ALA A 1 479 ? 7.150 -4.319 17.320 1.00 85.19 479 ALA A CA 1
ATOM 3832 C C . ALA A 1 479 ? 8.636 -4.480 17.610 1.00 85.19 479 ALA A C 1
ATOM 3834 O O . ALA A 1 479 ? 9.034 -5.249 18.484 1.00 85.19 479 ALA A O 1
ATOM 3835 N N . ARG A 1 480 ? 9.467 -3.718 16.900 1.00 80.50 480 ARG A N 1
ATOM 3836 C CA . ARG A 1 480 ? 10.900 -3.673 17.188 1.00 80.50 480 ARG A CA 1
ATOM 3837 C C . ARG A 1 480 ? 11.132 -3.204 18.621 1.00 80.50 480 ARG A C 1
ATOM 3839 O O . ARG A 1 480 ? 10.435 -2.315 19.106 1.00 80.50 480 ARG A O 1
ATOM 3846 N N . GLU A 1 481 ? 12.147 -3.758 19.273 1.00 76.94 481 GLU A N 1
ATOM 3847 C CA . GLU A 1 481 ? 12.402 -3.480 20.688 1.00 76.94 481 GLU A CA 1
ATOM 3848 C C . GLU A 1 481 ? 12.642 -2.001 21.000 1.00 76.94 481 GLU A C 1
ATOM 3850 O O . GLU A 1 481 ? 12.233 -1.509 22.050 1.00 76.94 481 GLU A O 1
ATOM 3855 N N . ASP A 1 482 ? 13.282 -1.272 20.087 1.00 73.19 482 ASP A N 1
ATOM 3856 C CA . ASP A 1 482 ? 13.556 0.156 20.237 1.00 73.19 482 ASP A CA 1
ATOM 3857 C C . ASP A 1 482 ? 12.312 1.044 20.078 1.00 73.19 482 ASP A C 1
ATOM 3859 O O . ASP A 1 482 ? 12.333 2.193 20.515 1.00 73.19 482 ASP A O 1
ATOM 3863 N N . MET A 1 483 ? 11.224 0.487 19.540 1.00 73.44 483 MET A N 1
ATOM 3864 C CA . MET A 1 483 ? 9.927 1.145 19.328 1.00 73.44 483 MET A CA 1
ATOM 3865 C C . MET A 1 483 ? 8.948 0.882 20.471 1.00 73.44 483 MET A C 1
ATOM 3867 O O . MET A 1 483 ? 7.883 1.496 20.538 1.00 73.44 483 MET A O 1
ATOM 3871 N N . LEU A 1 484 ? 9.280 -0.054 21.360 1.00 73.56 484 LEU A N 1
ATOM 3872 C CA . LEU A 1 484 ? 8.467 -0.347 22.527 1.00 73.56 484 LEU A CA 1
ATOM 3873 C C . LEU A 1 484 ? 8.573 0.795 23.547 1.00 73.56 484 LEU A C 1
ATOM 3875 O O . LEU A 1 484 ? 9.677 1.299 23.795 1.00 73.56 484 LEU A O 1
ATOM 3879 N N . PRO A 1 485 ? 7.469 1.149 24.229 1.00 68.56 485 PRO A N 1
ATOM 3880 C CA . PRO A 1 485 ? 7.511 2.099 25.332 1.00 68.56 485 PRO A CA 1
ATOM 3881 C C . PRO A 1 485 ? 8.554 1.704 26.384 1.00 68.56 485 PRO A C 1
ATOM 3883 O O . PRO A 1 485 ? 8.666 0.531 26.749 1.00 68.56 485 PRO A O 1
ATOM 3886 N N . THR A 1 486 ? 9.281 2.678 26.940 1.00 65.50 486 THR A N 1
ATOM 3887 C CA . THR A 1 486 ? 10.390 2.441 27.888 1.00 65.50 486 THR A CA 1
ATOM 3888 C C . THR A 1 486 ? 10.007 1.514 29.043 1.00 65.50 486 THR A C 1
ATOM 3890 O O . THR A 1 486 ? 10.789 0.648 29.423 1.00 65.50 486 THR A O 1
ATOM 3893 N N . LYS A 1 487 ? 8.784 1.626 29.578 1.00 63.66 487 LYS A N 1
ATOM 3894 C CA . LYS A 1 487 ? 8.325 0.745 30.665 1.00 63.66 487 LYS A CA 1
ATOM 3895 C C . LYS A 1 487 ? 8.102 -0.704 30.228 1.00 63.66 487 LYS A C 1
ATOM 3897 O O . LYS A 1 487 ? 8.365 -1.604 31.017 1.00 63.66 487 LYS A O 1
ATOM 3902 N N . CYS A 1 488 ? 7.690 -0.933 28.980 1.00 64.31 488 CYS A N 1
ATOM 3903 C CA . CYS A 1 488 ? 7.593 -2.280 28.408 1.00 64.31 488 CYS A CA 1
ATOM 3904 C C . CYS A 1 488 ? 8.989 -2.904 28.254 1.00 64.31 488 CYS A C 1
ATOM 3906 O O . CYS A 1 488 ? 9.170 -4.078 28.550 1.00 64.31 488 CYS A O 1
ATOM 3908 N N . ARG A 1 489 ? 9.994 -2.094 27.889 1.00 63.84 489 ARG A N 1
ATOM 3909 C CA . ARG A 1 489 ? 11.402 -2.519 27.796 1.00 63.84 489 ARG A CA 1
ATOM 3910 C C . ARG A 1 489 ? 12.061 -2.792 29.151 1.00 63.84 489 ARG A C 1
ATOM 3912 O O . ARG A 1 489 ? 13.017 -3.546 29.219 1.00 63.84 489 ARG A O 1
ATOM 3919 N N . MET A 1 490 ? 11.603 -2.157 30.231 1.00 56.34 490 MET A N 1
ATOM 3920 C CA . MET A 1 490 ? 12.147 -2.400 31.576 1.00 56.34 490 MET A CA 1
ATOM 3921 C C . MET A 1 490 ? 11.577 -3.673 32.219 1.00 56.34 490 MET A C 1
ATOM 3923 O O . MET A 1 490 ? 12.263 -4.319 33.010 1.00 56.34 490 MET A O 1
ATOM 3927 N N . ALA A 1 491 ? 10.344 -4.055 31.867 1.00 54.47 491 ALA A N 1
ATOM 3928 C CA . ALA A 1 491 ? 9.717 -5.288 32.344 1.00 54.47 491 ALA A CA 1
ATOM 3929 C C . ALA A 1 491 ? 10.418 -6.557 31.815 1.00 54.47 491 ALA A C 1
ATOM 3931 O O . ALA A 1 491 ? 10.517 -7.546 32.542 1.00 54.47 491 ALA A O 1
ATOM 3932 N N . THR A 1 492 ? 10.978 -6.515 30.599 1.00 50.56 492 THR A N 1
ATOM 3933 C CA . THR A 1 492 ? 11.771 -7.620 30.021 1.00 50.56 492 THR A CA 1
ATOM 3934 C C . THR A 1 492 ? 13.123 -7.809 30.704 1.00 50.56 492 THR A C 1
ATOM 3936 O O . THR A 1 492 ? 13.610 -8.925 30.810 1.00 50.56 492 THR A O 1
ATOM 3939 N N . SER A 1 493 ? 13.724 -6.735 31.225 1.00 45.97 493 SER A N 1
ATOM 3940 C CA . SER A 1 493 ? 14.985 -6.804 31.979 1.00 45.97 493 SER A CA 1
ATOM 3941 C C . SER A 1 493 ? 14.829 -7.206 33.452 1.00 45.97 493 SER A C 1
ATOM 3943 O O . SER A 1 493 ? 15.827 -7.469 34.111 1.00 45.97 493 SER A O 1
ATOM 3945 N N . ALA A 1 494 ? 13.604 -7.215 33.989 1.00 44.59 494 ALA A N 1
ATOM 3946 C CA . ALA A 1 494 ? 13.319 -7.589 35.380 1.00 44.59 494 ALA A CA 1
ATOM 3947 C C . ALA A 1 494 ? 12.813 -9.037 35.527 1.00 44.59 494 ALA A C 1
ATOM 3949 O O . ALA A 1 494 ? 12.831 -9.584 36.623 1.00 44.59 494 ALA A O 1
ATOM 3950 N N . SER A 1 495 ? 12.375 -9.661 34.430 1.00 44.88 495 SER A N 1
ATOM 3951 C CA . SER A 1 495 ? 11.922 -11.060 34.369 1.00 44.88 495 SER A CA 1
ATOM 3952 C C . SER A 1 495 ? 13.076 -12.066 34.235 1.00 44.88 495 SER A C 1
ATOM 3954 O O . SER A 1 495 ? 12.851 -13.271 34.287 1.00 44.88 495 SER A O 1
ATOM 3956 N N . SER A 1 496 ? 14.321 -11.590 34.124 1.00 42.59 496 SER A N 1
ATOM 3957 C CA . SER A 1 496 ? 15.530 -12.422 34.138 1.00 42.59 496 SER A CA 1
ATOM 3958 C C . SER A 1 496 ? 15.994 -12.846 35.540 1.00 42.59 496 SER A C 1
ATOM 3960 O O . SER A 1 496 ? 16.881 -13.693 35.639 1.00 42.59 496 SER A O 1
ATOM 3962 N N . ASP A 1 497 ? 15.399 -12.307 36.610 1.00 35.47 497 ASP A N 1
ATOM 3963 C CA . ASP A 1 497 ? 15.645 -12.755 37.985 1.00 35.47 497 ASP A CA 1
ATOM 3964 C C . ASP A 1 497 ? 14.506 -13.692 38.412 1.00 35.47 497 ASP A C 1
ATOM 3966 O O . ASP A 1 497 ? 13.380 -13.272 38.673 1.00 35.47 497 ASP A O 1
ATOM 3970 N N . GLY A 1 498 ? 14.804 -14.991 38.384 1.00 43.41 498 GLY A N 1
ATOM 3971 C CA . GLY A 1 498 ? 13.831 -16.070 38.495 1.00 43.41 498 GLY A CA 1
ATOM 3972 C C . GLY A 1 498 ? 13.017 -16.083 39.788 1.00 43.41 498 GLY A C 1
ATOM 3973 O O . GLY A 1 498 ? 13.573 -16.086 40.879 1.00 43.41 498 GLY A O 1
ATOM 3974 N N . ASP A 1 499 ? 11.700 -16.185 39.616 1.00 37.09 499 ASP A N 1
ATOM 3975 C CA . ASP A 1 499 ? 10.777 -16.962 40.451 1.00 37.09 499 ASP A CA 1
ATOM 3976 C C . ASP A 1 499 ? 9.470 -17.138 39.651 1.00 37.09 499 ASP A C 1
ATOM 3978 O O . ASP A 1 499 ? 8.531 -16.347 39.732 1.00 37.09 499 ASP A O 1
ATOM 3982 N N . GLY A 1 500 ? 9.459 -18.145 38.771 1.00 37.47 500 GLY A N 1
ATOM 3983 C CA . GLY A 1 500 ? 8.360 -18.415 37.844 1.00 37.47 500 GLY A CA 1
ATOM 3984 C C . GLY A 1 500 ? 7.244 -19.249 38.473 1.00 37.47 500 GLY A C 1
ATOM 3985 O O . GLY A 1 500 ? 7.408 -20.450 38.684 1.00 37.47 500 GLY A O 1
ATOM 3986 N N . ASP A 1 501 ? 6.086 -18.628 38.699 1.00 33.34 501 ASP A N 1
ATOM 3987 C CA . ASP A 1 501 ? 4.802 -19.333 38.692 1.00 33.34 501 ASP A CA 1
ATOM 3988 C C . ASP A 1 501 ? 4.438 -19.601 37.219 1.00 33.34 501 ASP A C 1
ATOM 3990 O O . ASP A 1 501 ? 4.293 -18.673 36.421 1.00 33.34 501 ASP A O 1
ATOM 3994 N N . GLY A 1 502 ? 4.426 -20.877 36.829 1.00 35.31 502 GLY A N 1
ATOM 3995 C CA . GLY A 1 502 ? 4.556 -21.360 35.448 1.00 35.31 502 GLY A CA 1
ATOM 3996 C C . GLY A 1 502 ? 3.342 -21.156 34.537 1.00 35.31 502 GLY A C 1
ATOM 3997 O O . GLY A 1 502 ? 2.864 -22.126 33.953 1.00 35.31 502 GLY A O 1
ATOM 3998 N N . ASN A 1 503 ? 2.846 -19.924 34.399 1.00 39.16 503 ASN A N 1
ATOM 3999 C CA . ASN A 1 503 ? 1.691 -19.612 33.550 1.00 39.16 503 ASN A CA 1
ATOM 4000 C C . ASN A 1 503 ? 1.855 -18.373 32.643 1.00 39.16 503 ASN A C 1
ATOM 4002 O O . ASN A 1 503 ? 0.910 -18.013 31.943 1.00 39.16 503 ASN A O 1
ATOM 4006 N N . ASN A 1 504 ? 3.029 -17.730 32.625 1.00 43.12 504 ASN A N 1
ATOM 4007 C CA . ASN A 1 504 ? 3.350 -16.678 31.658 1.00 43.12 504 ASN A CA 1
ATOM 4008 C C . ASN A 1 504 ? 4.186 -17.260 30.512 1.00 43.12 504 ASN A C 1
ATOM 4010 O O . ASN A 1 504 ? 5.249 -17.830 30.727 1.00 43.12 504 ASN A O 1
ATOM 4014 N N . ASP A 1 505 ? 3.693 -17.127 29.282 1.00 52.84 505 ASP A N 1
ATOM 4015 C CA . ASP A 1 505 ? 4.501 -17.316 28.075 1.00 52.84 505 ASP A CA 1
ATOM 4016 C C . ASP A 1 505 ? 5.486 -16.140 28.013 1.00 52.84 505 ASP A C 1
ATOM 4018 O O . ASP A 1 505 ? 5.102 -15.037 27.617 1.00 52.84 505 ASP A O 1
ATOM 4022 N N . ASP A 1 506 ? 6.724 -16.363 28.476 1.00 63.78 506 ASP A N 1
ATOM 4023 C CA . ASP A 1 506 ? 7.790 -15.363 28.703 1.00 63.78 506 ASP A CA 1
ATOM 4024 C C . ASP A 1 506 ? 8.113 -14.468 27.485 1.00 63.78 506 ASP A C 1
ATOM 4026 O O . ASP A 1 506 ? 8.868 -13.503 27.589 1.00 63.78 506 ASP A O 1
ATOM 4030 N N . ARG A 1 507 ? 7.535 -14.760 26.315 1.00 71.38 507 ARG A N 1
ATOM 4031 C CA . ARG A 1 507 ? 7.685 -13.989 25.073 1.00 71.38 507 ARG A CA 1
ATOM 4032 C C . ARG A 1 507 ? 6.718 -12.814 24.939 1.00 71.38 507 ARG A C 1
ATOM 4034 O O . ARG A 1 507 ? 6.988 -11.887 24.173 1.00 71.38 507 ARG A O 1
ATOM 4041 N N . PHE A 1 508 ? 5.581 -12.846 25.632 1.00 77.94 508 PHE A N 1
ATOM 4042 C CA . PHE A 1 508 ? 4.583 -11.785 25.544 1.00 77.94 508 PHE A CA 1
ATOM 4043 C C . PHE A 1 508 ? 4.877 -10.661 26.530 1.00 77.94 508 PHE A C 1
ATOM 4045 O O . PHE A 1 508 ? 4.818 -10.839 27.742 1.00 77.94 508 PHE A O 1
ATOM 4052 N N . LEU A 1 509 ? 5.081 -9.459 25.997 1.00 78.81 509 LEU A N 1
ATOM 4053 C CA . LEU A 1 509 ? 5.194 -8.238 26.799 1.00 78.81 509 LEU A CA 1
ATOM 4054 C C . LEU A 1 509 ? 3.855 -7.856 27.429 1.00 78.81 509 LEU A C 1
ATOM 4056 O O . LEU A 1 509 ? 3.790 -7.264 28.504 1.00 78.81 509 LEU A O 1
ATOM 4060 N N . LEU A 1 510 ? 2.781 -8.152 26.701 1.00 81.88 510 LEU A N 1
ATOM 4061 C CA . LEU A 1 510 ? 1.409 -7.881 27.078 1.00 81.88 510 LEU A CA 1
ATOM 4062 C C . LEU A 1 510 ? 0.507 -8.880 26.361 1.00 81.88 510 LEU A C 1
ATOM 4064 O O . LEU A 1 510 ? 0.672 -9.108 25.163 1.00 81.88 510 LEU A O 1
ATOM 4068 N N . ARG A 1 511 ? -0.484 -9.422 27.068 1.00 86.88 511 ARG A N 1
ATOM 4069 C CA . ARG A 1 511 ? -1.591 -10.175 26.474 1.00 86.88 511 ARG A CA 1
ATOM 4070 C C . ARG A 1 511 ? -2.879 -9.814 27.198 1.00 86.88 511 ARG A C 1
ATOM 4072 O O . ARG A 1 511 ? -2.963 -9.952 28.414 1.00 86.88 511 ARG A O 1
ATOM 4079 N N . VAL A 1 512 ? -3.857 -9.293 26.464 1.00 87.12 512 VAL A N 1
ATOM 4080 C CA . VAL A 1 512 ? -5.089 -8.726 27.025 1.00 87.12 512 VAL A CA 1
ATOM 4081 C C . VAL A 1 512 ? -6.292 -9.217 26.235 1.00 87.12 512 VAL A C 1
ATOM 4083 O O . VAL A 1 512 ? -6.325 -9.144 25.005 1.00 87.12 512 VAL A O 1
ATOM 4086 N N . GLU A 1 513 ? -7.306 -9.691 26.952 1.00 91.69 513 GLU A N 1
ATOM 4087 C CA . GLU A 1 513 ? -8.631 -9.916 26.385 1.00 91.69 513 GLU A CA 1
ATOM 4088 C C . GLU A 1 513 ? -9.330 -8.565 26.190 1.00 91.69 513 GLU A C 1
ATOM 4090 O O . GLU A 1 513 ? -9.578 -7.823 27.141 1.00 91.69 513 GLU A O 1
ATOM 4095 N N . MET A 1 514 ? -9.612 -8.222 24.935 1.00 91.12 514 MET A N 1
ATOM 4096 C CA . MET A 1 514 ? -10.198 -6.933 24.567 1.00 91.12 514 MET A CA 1
ATOM 4097 C C . MET A 1 514 ? -11.725 -6.995 24.546 1.00 91.12 514 MET A C 1
ATOM 4099 O O . MET A 1 514 ? -12.392 -6.061 24.993 1.00 91.12 514 MET A O 1
ATOM 4103 N N . THR A 1 515 ? -12.274 -8.088 24.012 1.00 94.19 515 THR A N 1
ATOM 4104 C CA . THR A 1 515 ? -13.710 -8.407 23.969 1.00 94.19 515 THR A CA 1
ATOM 4105 C C . THR A 1 515 ? -13.885 -9.928 24.028 1.00 94.19 515 THR A C 1
ATOM 4107 O O . THR A 1 515 ? -12.905 -10.655 23.872 1.00 94.19 515 THR A O 1
ATOM 4110 N N . THR A 1 516 ? -15.124 -10.424 24.139 1.00 94.56 516 THR A N 1
ATOM 4111 C CA . THR A 1 516 ? -15.410 -11.873 24.232 1.00 94.56 516 THR A CA 1
ATOM 4112 C C . THR A 1 516 ? -14.873 -12.704 23.062 1.00 94.56 516 THR A C 1
ATOM 4114 O O . THR A 1 516 ? -14.792 -13.929 23.164 1.00 94.56 516 THR A O 1
ATOM 4117 N N . ASN A 1 517 ? -14.539 -12.082 21.927 1.00 96.75 517 ASN A N 1
ATOM 4118 C CA . ASN A 1 517 ? -14.002 -12.751 20.744 1.00 96.75 517 ASN A CA 1
ATOM 4119 C C . ASN A 1 517 ? -12.662 -12.185 20.248 1.00 96.75 517 ASN A C 1
ATOM 4121 O O . ASN A 1 517 ? -12.222 -12.588 19.176 1.00 96.75 517 ASN A O 1
ATOM 4125 N N . LEU A 1 518 ? -12.009 -11.292 20.999 1.00 97.00 518 LEU A N 1
ATOM 4126 C CA . LEU A 1 518 ? -10.742 -10.685 20.588 1.00 97.00 518 LEU A CA 1
ATOM 4127 C C . LEU A 1 518 ? -9.724 -10.678 21.726 1.00 97.00 518 LEU A C 1
ATOM 4129 O O . LEU A 1 518 ? -9.933 -10.024 22.751 1.00 97.00 518 LEU A O 1
ATOM 4133 N N . THR A 1 519 ? -8.577 -11.297 21.472 1.00 95.00 519 THR A N 1
ATOM 4134 C CA . THR A 1 519 ? -7.376 -11.193 22.302 1.00 95.00 519 THR A CA 1
ATOM 4135 C C . THR A 1 519 ? -6.296 -10.437 21.540 1.00 95.00 519 THR A C 1
ATOM 4137 O O . THR A 1 519 ? -6.116 -10.631 20.339 1.00 95.00 519 THR A O 1
ATOM 4140 N N . VAL A 1 520 ? -5.574 -9.570 22.244 1.00 92.69 520 VAL A N 1
ATOM 4141 C CA . VAL A 1 520 ? -4.442 -8.822 21.699 1.00 92.69 520 VAL A CA 1
ATOM 4142 C C . VAL A 1 520 ? -3.182 -9.166 22.481 1.00 92.69 520 VAL A C 1
ATOM 4144 O O . VAL A 1 520 ? -3.182 -9.101 23.709 1.00 92.69 520 VAL A O 1
ATOM 4147 N N . GLY A 1 521 ? -2.115 -9.513 21.768 1.00 90.06 521 GLY A N 1
ATOM 4148 C CA . GLY A 1 521 ? -0.778 -9.730 22.310 1.00 90.06 521 GLY A CA 1
ATOM 4149 C C . GLY A 1 521 ? 0.239 -8.751 21.727 1.00 90.06 521 GLY A C 1
ATOM 4150 O O . GLY A 1 521 ? 0.068 -8.273 20.608 1.00 90.06 521 GLY A O 1
ATOM 4151 N N . VAL A 1 522 ? 1.304 -8.461 22.474 1.00 88.38 522 VAL A N 1
ATOM 4152 C CA . VAL A 1 522 ? 2.451 -7.665 22.013 1.00 88.38 522 VAL A CA 1
ATOM 4153 C C . VAL A 1 522 ? 3.733 -8.460 22.228 1.00 88.38 522 VAL A C 1
ATOM 4155 O O . VAL A 1 522 ? 3.994 -8.925 23.340 1.00 88.38 522 VAL A O 1
ATOM 4158 N N . VAL A 1 523 ? 4.529 -8.585 21.169 1.00 87.12 523 VAL A N 1
ATOM 4159 C CA . VAL A 1 523 ? 5.826 -9.269 21.163 1.00 87.12 523 VAL A CA 1
ATOM 4160 C C . VAL A 1 523 ? 6.891 -8.309 20.637 1.00 87.12 523 VAL A C 1
ATOM 4162 O O . VAL A 1 523 ? 6.685 -7.616 19.636 1.00 87.12 523 VAL A O 1
ATOM 4165 N N . GLY A 1 524 ? 8.023 -8.256 21.338 1.00 83.62 524 GLY A N 1
ATOM 4166 C CA . GLY A 1 524 ? 9.201 -7.504 20.917 1.00 83.62 524 GLY A CA 1
ATOM 4167 C C . GLY A 1 524 ? 10.035 -8.292 19.910 1.00 83.62 524 GLY A C 1
ATOM 4168 O O . GLY A 1 524 ? 10.263 -9.481 20.107 1.00 83.62 524 GLY A O 1
ATOM 4169 N N . GLY A 1 525 ? 10.487 -7.640 18.840 1.00 83.00 525 GLY A N 1
ATOM 4170 C CA . GLY A 1 525 ? 11.434 -8.200 17.876 1.00 83.00 525 GLY A CA 1
ATOM 4171 C C . GLY A 1 525 ? 11.080 -7.918 16.418 1.00 83.00 525 GLY A C 1
ATOM 4172 O O . GLY A 1 525 ? 10.211 -7.106 16.092 1.00 83.00 525 GLY A O 1
ATOM 4173 N N . THR A 1 526 ? 11.783 -8.598 15.518 1.00 84.44 526 THR A N 1
ATOM 4174 C CA . THR A 1 526 ? 11.523 -8.583 14.070 1.00 84.44 526 THR A CA 1
ATOM 4175 C C . THR A 1 526 ? 11.524 -9.998 13.520 1.00 84.44 526 THR A C 1
ATOM 4177 O O . THR A 1 526 ? 12.143 -10.880 14.102 1.00 84.44 526 THR A O 1
ATOM 4180 N N . TYR A 1 527 ? 10.847 -10.251 12.400 1.00 86.44 527 TYR A N 1
ATOM 4181 C CA . TYR A 1 527 ? 10.944 -11.559 11.747 1.00 86.44 527 TYR A CA 1
ATOM 4182 C C . TYR A 1 527 ? 12.391 -11.873 11.368 1.00 86.44 527 TYR A C 1
ATOM 4184 O O . TYR A 1 527 ? 13.069 -11.034 10.769 1.00 86.44 527 TYR A O 1
ATOM 4192 N N . ALA A 1 528 ? 12.832 -13.089 11.687 1.00 68.94 528 ALA A N 1
ATOM 4193 C CA . ALA A 1 528 ? 14.191 -13.549 11.450 1.00 68.94 528 ALA A CA 1
ATOM 4194 C C . ALA A 1 528 ? 14.602 -13.430 9.973 1.00 68.94 528 ALA A C 1
ATOM 4196 O O . ALA A 1 528 ? 13.881 -13.857 9.070 1.00 68.94 528 ALA A O 1
ATOM 4197 N N . GLY A 1 529 ? 15.775 -12.838 9.737 1.00 58.19 529 GLY A N 1
ATOM 4198 C CA . GLY A 1 529 ? 16.487 -12.872 8.457 1.00 58.19 529 GLY A CA 1
ATOM 4199 C C . GLY A 1 529 ? 17.673 -13.847 8.499 1.00 58.19 529 GLY A C 1
ATOM 4200 O O . GLY A 1 529 ? 17.845 -14.586 9.459 1.00 58.19 529 GLY A O 1
ATOM 4201 N N . GLU A 1 530 ? 18.537 -13.827 7.478 1.00 43.19 530 GLU A N 1
ATOM 4202 C CA . GLU A 1 530 ? 19.749 -14.676 7.414 1.00 43.19 530 GLU A CA 1
ATOM 4203 C C . GLU A 1 530 ? 20.756 -14.419 8.561 1.00 43.19 530 GLU A C 1
ATOM 4205 O O . GLU A 1 530 ? 21.643 -15.240 8.798 1.00 43.19 530 GLU A O 1
ATOM 4210 N N . SER A 1 531 ? 20.641 -13.295 9.278 1.00 44.84 531 SER A N 1
ATOM 4211 C CA . SER A 1 531 ? 21.421 -12.992 10.480 1.00 44.84 531 SER A CA 1
ATOM 4212 C C . SER A 1 531 ? 20.613 -13.313 11.736 1.00 44.84 531 SER A C 1
ATOM 4214 O O . SER A 1 531 ? 19.642 -12.623 12.038 1.00 44.84 531 SER A O 1
ATOM 4216 N N . ILE A 1 532 ? 21.040 -14.342 12.467 1.00 44.50 532 ILE A N 1
ATOM 4217 C CA . ILE A 1 532 ? 20.540 -14.673 13.803 1.00 44.50 532 ILE A CA 1
ATOM 4218 C C . ILE A 1 532 ? 21.187 -13.685 14.779 1.00 44.50 532 ILE A C 1
ATOM 4220 O O . ILE A 1 532 ? 22.365 -13.822 15.108 1.00 44.50 532 ILE A O 1
ATOM 4224 N N . ASP A 1 533 ? 20.439 -12.667 15.191 1.00 54.75 533 ASP A N 1
ATOM 4225 C CA . ASP A 1 533 ? 20.703 -11.938 16.431 1.00 54.75 533 ASP A CA 1
ATOM 4226 C C . ASP A 1 533 ? 19.569 -12.200 17.436 1.00 54.75 533 ASP A C 1
ATOM 4228 O O . ASP A 1 533 ? 18.504 -12.705 17.064 1.00 54.75 533 ASP A O 1
ATOM 4232 N N . ASP A 1 534 ? 19.803 -11.883 18.711 1.00 53.69 534 ASP A N 1
ATOM 4233 C CA . ASP A 1 534 ? 18.870 -12.152 19.817 1.00 53.69 534 ASP A CA 1
ATOM 4234 C C . ASP A 1 534 ? 17.528 -11.389 19.703 1.00 53.69 534 ASP A C 1
ATOM 4236 O O . ASP A 1 534 ? 16.630 -11.620 20.506 1.00 53.69 534 ASP A O 1
ATOM 4240 N N . THR A 1 535 ? 17.354 -10.511 18.703 1.00 59.88 535 THR A N 1
ATOM 4241 C CA . THR A 1 535 ? 16.118 -9.735 18.465 1.00 59.88 535 THR A CA 1
ATOM 4242 C C . THR A 1 535 ? 15.247 -10.301 17.333 1.00 59.88 535 THR A C 1
ATOM 4244 O O . THR A 1 535 ? 14.235 -9.703 16.936 1.00 59.88 535 THR A O 1
ATOM 4247 N N . THR A 1 536 ? 15.637 -11.460 16.794 1.00 71.88 536 THR A N 1
ATOM 4248 C CA . THR A 1 536 ? 14.933 -12.148 15.708 1.00 71.88 536 THR A CA 1
ATOM 4249 C C . THR A 1 536 ? 13.885 -13.143 16.210 1.00 71.88 536 THR A C 1
ATOM 4251 O O . THR A 1 536 ? 14.106 -13.919 17.135 1.00 71.88 536 THR A O 1
ATOM 4254 N N . LEU A 1 537 ? 12.721 -13.138 15.561 1.00 80.06 537 LEU A N 1
ATOM 4255 C CA . LEU A 1 537 ? 11.578 -13.995 15.856 1.00 80.06 537 LEU A CA 1
ATOM 4256 C C . LEU A 1 537 ? 11.384 -15.005 14.725 1.00 80.06 537 LEU A C 1
ATOM 4258 O O . LEU A 1 537 ? 11.274 -14.613 13.560 1.00 80.06 537 LEU A O 1
ATOM 4262 N N . ASP A 1 538 ? 11.274 -16.291 15.065 1.00 84.75 538 ASP A N 1
ATOM 4263 C CA . ASP A 1 538 ? 10.671 -17.280 14.165 1.00 84.75 538 ASP A CA 1
ATOM 4264 C C . ASP A 1 538 ? 9.207 -16.881 13.944 1.00 84.75 538 ASP A C 1
ATOM 4266 O O . ASP A 1 538 ? 8.453 -16.911 14.913 1.00 84.75 538 ASP A O 1
ATOM 4270 N N . PRO A 1 539 ? 8.761 -16.530 12.723 1.00 86.12 539 PRO A N 1
ATOM 4271 C CA . PRO A 1 539 ? 7.377 -16.124 12.472 1.00 86.12 539 PRO A CA 1
ATOM 4272 C C . PRO A 1 539 ? 6.324 -17.159 12.892 1.00 86.12 539 PRO A C 1
ATOM 4274 O O . PRO A 1 539 ? 5.161 -16.801 13.062 1.00 86.12 539 PRO A O 1
ATOM 4277 N N . ASN A 1 540 ? 6.719 -18.425 13.063 1.00 87.00 540 ASN A N 1
ATOM 4278 C CA . ASN A 1 540 ? 5.861 -19.512 13.530 1.00 87.00 540 ASN A CA 1
ATOM 4279 C C . ASN A 1 540 ? 5.894 -19.701 15.056 1.00 87.00 540 ASN A C 1
ATOM 4281 O O . ASN A 1 540 ? 5.476 -20.757 15.539 1.00 87.00 540 ASN A O 1
ATOM 4285 N N . PHE A 1 541 ? 6.416 -18.730 15.817 1.00 82.38 541 PHE A N 1
ATOM 4286 C CA . PHE A 1 541 ? 6.519 -18.838 17.268 1.00 82.38 541 PHE A CA 1
ATOM 4287 C C . PHE A 1 541 ? 5.175 -19.223 17.895 1.00 82.38 541 PHE A C 1
ATOM 4289 O O . PHE A 1 541 ? 4.109 -18.697 17.561 1.00 82.38 541 PHE A O 1
ATOM 4296 N N . ASP A 1 542 ? 5.230 -20.177 18.822 1.00 72.88 542 ASP A N 1
ATOM 4297 C CA . ASP A 1 542 ? 4.017 -20.692 19.432 1.00 72.88 542 ASP A CA 1
ATOM 4298 C C . ASP A 1 542 ? 3.379 -19.652 20.355 1.00 72.88 542 ASP A C 1
ATOM 4300 O O . ASP A 1 542 ? 3.927 -19.308 21.396 1.00 72.88 542 ASP A O 1
ATOM 4304 N N . CYS A 1 543 ? 2.202 -19.170 19.976 1.00 71.00 543 CYS A N 1
ATOM 4305 C CA . CYS A 1 543 ? 1.330 -18.390 20.851 1.00 71.00 543 CYS A CA 1
ATOM 4306 C C . CYS A 1 543 ? 0.102 -19.175 21.363 1.00 71.00 543 CYS A C 1
ATOM 4308 O O . CYS A 1 543 ? -0.894 -18.590 21.797 1.00 71.00 543 CYS A O 1
ATOM 4310 N N . GLY A 1 544 ? 0.112 -20.507 21.237 1.00 68.38 544 GLY A N 1
ATOM 4311 C CA . GLY A 1 544 ? -0.918 -21.439 21.719 1.00 68.38 544 GLY A CA 1
ATOM 4312 C C . GLY A 1 544 ? -1.922 -21.942 20.669 1.00 68.38 544 GLY A C 1
ATOM 4313 O O . GLY A 1 544 ? -2.862 -22.648 21.020 1.00 68.38 544 GLY A O 1
ATOM 4314 N N . SER A 1 545 ? -1.779 -21.571 19.390 1.00 70.38 545 SER A N 1
ATOM 4315 C CA . SER A 1 545 ? -2.700 -21.964 18.304 1.00 70.38 545 SER A CA 1
ATOM 4316 C C . SER A 1 545 ? -2.063 -22.087 16.901 1.00 70.38 545 SER A C 1
ATOM 4318 O O . SER A 1 545 ? -2.786 -22.155 15.910 1.00 70.38 545 SER A O 1
ATOM 4320 N N . GLY A 1 546 ? -0.728 -22.214 16.809 1.00 81.44 546 GLY A N 1
ATOM 4321 C CA . GLY A 1 546 ? 0.010 -22.460 15.553 1.00 81.44 546 GLY A CA 1
ATOM 4322 C C . GLY A 1 546 ? 0.636 -21.230 14.855 1.00 81.44 546 GLY A C 1
ATOM 4323 O O . GLY A 1 546 ? 0.794 -20.176 15.457 1.00 81.44 546 GLY A O 1
ATOM 4324 N N . PRO A 1 547 ? 1.063 -21.336 13.589 1.00 88.62 547 PRO A N 1
ATOM 4325 C CA . PRO A 1 547 ? 1.587 -20.191 12.832 1.00 88.62 547 PRO A CA 1
ATOM 4326 C C . PRO A 1 547 ? 0.491 -19.143 12.536 1.00 88.62 547 PRO A C 1
ATOM 4328 O O . PRO A 1 547 ? -0.695 -19.441 12.711 1.00 88.62 547 PRO A O 1
ATOM 4331 N N . PRO A 1 548 ? 0.844 -17.920 12.090 1.00 95.31 548 PRO A N 1
ATOM 4332 C CA . PRO A 1 548 ? -0.149 -16.931 11.681 1.00 95.31 548 PRO A CA 1
ATOM 4333 C C . PRO A 1 548 ? -0.951 -17.403 10.467 1.00 95.31 548 PRO A C 1
ATOM 4335 O O . PRO A 1 548 ? -0.391 -17.950 9.522 1.00 95.31 548 PRO A O 1
ATOM 4338 N N . ASP A 1 549 ? -2.253 -17.123 10.461 1.00 96.88 549 ASP A N 1
ATOM 4339 C CA . ASP A 1 549 ? -3.096 -17.287 9.272 1.00 96.88 549 ASP A CA 1
ATOM 4340 C C . ASP A 1 549 ? -2.974 -16.082 8.340 1.00 96.88 549 ASP A C 1
ATOM 4342 O O . ASP A 1 549 ? -3.033 -16.201 7.114 1.00 96.88 549 ASP A O 1
ATOM 4346 N N . MET A 1 550 ? -2.809 -14.903 8.945 1.00 98.31 550 MET A N 1
ATOM 4347 C CA . MET A 1 550 ? -2.670 -13.640 8.241 1.00 98.31 550 MET A CA 1
ATOM 4348 C C . MET A 1 550 ? -1.520 -12.817 8.817 1.00 98.31 550 MET A C 1
ATOM 4350 O O . MET A 1 550 ? -1.304 -12.769 10.030 1.00 98.31 550 MET A O 1
ATOM 4354 N N . ILE A 1 551 ? -0.812 -12.115 7.940 1.00 98.25 551 ILE A N 1
ATOM 4355 C CA . ILE A 1 551 ? 0.147 -11.073 8.300 1.00 98.25 551 ILE A CA 1
ATOM 4356 C C . ILE A 1 551 ? -0.406 -9.753 7.788 1.00 98.25 551 ILE A C 1
ATOM 4358 O O . ILE A 1 551 ? -0.694 -9.633 6.602 1.00 98.25 551 ILE A O 1
ATOM 4362 N N . ILE A 1 552 ? -0.537 -8.764 8.665 1.00 98.38 552 ILE A N 1
ATOM 4363 C CA . ILE A 1 552 ? -0.982 -7.421 8.304 1.00 98.38 552 ILE A CA 1
ATOM 4364 C C . ILE A 1 552 ? 0.134 -6.428 8.603 1.00 98.38 552 ILE A C 1
ATOM 4366 O O . ILE A 1 552 ? 0.711 -6.450 9.686 1.00 98.38 552 ILE A O 1
ATOM 4370 N N . ALA A 1 553 ? 0.435 -5.532 7.670 1.00 96.00 553 ALA A N 1
ATOM 4371 C CA . ALA A 1 553 ? 1.360 -4.433 7.921 1.00 96.00 553 ALA A CA 1
ATOM 4372 C C . ALA A 1 553 ? 0.811 -3.125 7.353 1.00 96.00 553 ALA A C 1
ATOM 4374 O O . ALA A 1 553 ? 0.529 -2.999 6.160 1.00 96.00 553 ALA A O 1
ATOM 4375 N N . MET A 1 554 ? 0.647 -2.146 8.236 1.00 93.75 554 MET A N 1
ATOM 4376 C CA . MET A 1 554 ? 0.073 -0.849 7.907 1.00 93.75 554 MET A CA 1
ATOM 4377 C C . MET A 1 554 ? 1.171 0.132 7.515 1.00 93.75 554 MET A C 1
ATOM 4379 O O . MET A 1 554 ? 2.200 0.199 8.178 1.00 93.75 554 MET A O 1
ATOM 4383 N N . ASN A 1 555 ? 0.961 0.886 6.433 1.00 91.19 555 ASN A N 1
ATOM 4384 C CA . ASN A 1 555 ? 1.917 1.859 5.903 1.00 91.19 555 ASN A CA 1
ATOM 4385 C C . ASN A 1 555 ? 3.337 1.283 5.743 1.00 91.19 555 ASN A C 1
ATOM 4387 O O . ASN A 1 555 ? 4.329 1.968 5.988 1.00 91.19 555 ASN A O 1
ATOM 4391 N N . ALA A 1 556 ? 3.429 0.012 5.338 1.00 87.56 556 ALA A N 1
ATOM 4392 C CA . ALA A 1 556 ? 4.624 -0.805 5.521 1.00 87.56 556 ALA A CA 1
ATOM 4393 C C . ALA A 1 556 ? 5.857 -0.230 4.806 1.00 87.56 556 ALA A C 1
ATOM 4395 O O . ALA A 1 556 ? 6.976 -0.335 5.302 1.00 87.56 556 ALA A O 1
ATOM 4396 N N . GLY A 1 557 ? 5.672 0.384 3.632 1.00 83.25 557 GLY A N 1
ATOM 4397 C CA . GLY A 1 557 ? 6.781 0.941 2.859 1.00 83.25 557 GLY A CA 1
ATOM 4398 C C . GLY A 1 557 ? 7.846 -0.118 2.551 1.00 83.25 557 GLY A C 1
ATOM 4399 O O . GLY A 1 557 ? 9.026 0.092 2.820 1.00 83.25 557 GLY A O 1
ATOM 4400 N N . LEU A 1 558 ? 7.439 -1.266 1.996 1.00 87.19 558 LEU A N 1
ATOM 4401 C CA . LEU A 1 558 ? 8.290 -2.456 1.816 1.00 87.19 558 LEU A CA 1
ATOM 4402 C C . LEU A 1 558 ? 9.605 -2.190 1.058 1.00 87.19 558 LEU A C 1
ATOM 4404 O O . LEU A 1 558 ? 10.601 -2.872 1.286 1.00 87.19 558 LEU A O 1
ATOM 4408 N N . TYR A 1 559 ? 9.633 -1.191 0.171 1.00 77.19 559 TYR A N 1
ATOM 4409 C CA . TYR A 1 559 ? 10.848 -0.773 -0.546 1.00 77.19 559 TYR A CA 1
ATOM 4410 C C . TYR A 1 559 ? 11.772 0.154 0.248 1.00 77.19 559 TYR A C 1
ATOM 4412 O O . TYR A 1 559 ? 12.929 0.325 -0.135 1.00 77.19 559 TYR A O 1
ATOM 4420 N N . ALA A 1 560 ? 11.273 0.790 1.305 1.00 74.69 560 ALA A N 1
ATOM 4421 C CA . ALA A 1 560 ? 12.024 1.778 2.069 1.00 74.69 560 ALA A CA 1
ATOM 4422 C C . ALA A 1 560 ? 12.982 1.130 3.082 1.00 74.69 560 ALA A C 1
ATOM 4424 O O . ALA A 1 560 ? 14.035 1.703 3.367 1.00 74.69 560 ALA A O 1
ATOM 4425 N N . TYR A 1 561 ? 12.657 -0.066 3.590 1.00 73.88 561 TYR A N 1
ATOM 4426 C CA . TYR A 1 561 ? 13.416 -0.712 4.664 1.00 73.88 561 TYR A CA 1
ATOM 4427 C C . TYR A 1 561 ? 13.748 -2.174 4.345 1.00 73.88 561 TYR A C 1
ATOM 4429 O O . TYR A 1 561 ? 12.861 -2.997 4.133 1.00 73.88 561 TYR A O 1
ATOM 4437 N N . GLU A 1 562 ? 15.040 -2.519 4.376 1.00 72.38 562 GLU A N 1
ATOM 4438 C CA . GLU A 1 562 ? 15.532 -3.890 4.140 1.00 72.38 562 GLU A CA 1
ATOM 4439 C C . GLU A 1 562 ? 14.996 -4.895 5.176 1.00 72.38 562 GLU A C 1
ATOM 4441 O O . GLU A 1 562 ? 14.857 -6.075 4.865 1.00 72.38 562 GLU A O 1
ATOM 4446 N N . SER A 1 563 ? 14.614 -4.431 6.372 1.00 77.00 563 SER A N 1
ATOM 4447 C CA . SER A 1 563 ? 14.021 -5.255 7.435 1.00 77.00 563 SER A CA 1
ATOM 4448 C C . SER A 1 563 ? 12.718 -5.946 7.026 1.00 77.00 563 SER A C 1
ATOM 4450 O O . SER A 1 563 ? 12.376 -6.971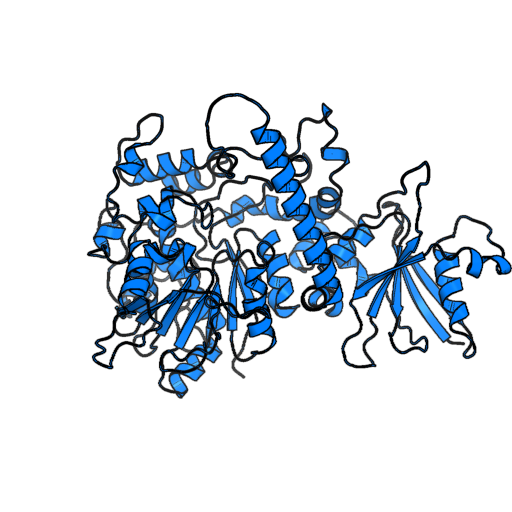 7.601 1.00 77.00 563 SER A O 1
ATOM 4452 N N . TRP A 1 564 ? 12.000 -5.440 6.018 1.00 86.31 564 TRP A N 1
ATOM 4453 C CA . TRP A 1 564 ? 10.793 -6.097 5.503 1.00 86.31 564 TRP A CA 1
ATOM 4454 C C . TRP A 1 564 ? 11.074 -7.378 4.730 1.00 86.31 564 TRP A C 1
ATOM 4456 O O . TRP A 1 564 ? 10.171 -8.187 4.528 1.00 86.31 564 TRP A O 1
ATOM 4466 N N . ARG A 1 565 ? 12.319 -7.588 4.303 1.00 83.12 565 ARG A N 1
ATOM 4467 C CA . ARG A 1 565 ? 12.695 -8.733 3.482 1.00 83.12 565 ARG A CA 1
ATOM 4468 C C . ARG A 1 565 ? 12.329 -10.065 4.129 1.00 83.12 565 ARG A C 1
ATOM 4470 O O . ARG A 1 565 ? 11.844 -10.933 3.417 1.00 83.12 565 ARG A O 1
ATOM 4477 N N . SER A 1 566 ? 12.528 -10.226 5.437 1.00 86.69 566 SER A N 1
ATOM 4478 C CA . SER A 1 566 ? 12.179 -11.468 6.142 1.00 86.69 566 SER A CA 1
ATOM 4479 C C . SER A 1 566 ? 10.677 -11.754 6.103 1.00 86.69 566 SER A C 1
ATOM 4481 O O . SER A 1 566 ? 10.274 -12.898 5.925 1.00 86.69 566 SER A O 1
ATOM 4483 N N . VAL A 1 567 ? 9.837 -10.718 6.171 1.00 91.50 567 VAL A N 1
ATOM 4484 C CA . VAL A 1 567 ? 8.377 -10.842 6.028 1.00 91.50 567 VAL A CA 1
ATOM 4485 C C . VAL A 1 567 ? 7.998 -11.298 4.620 1.00 91.50 567 VAL A C 1
ATOM 4487 O O . VAL A 1 567 ? 7.200 -12.222 4.458 1.00 91.50 567 VAL A O 1
ATOM 4490 N N . ILE A 1 568 ? 8.595 -10.683 3.597 1.00 91.56 568 ILE A N 1
ATOM 4491 C CA . ILE A 1 568 ? 8.331 -11.036 2.196 1.00 91.56 568 ILE A CA 1
ATOM 4492 C C . ILE A 1 568 ? 8.843 -12.438 1.871 1.00 91.56 568 ILE A C 1
ATOM 4494 O O . ILE A 1 568 ? 8.154 -13.197 1.194 1.00 91.56 568 ILE A O 1
ATOM 4498 N N . ASP A 1 569 ? 10.015 -12.809 2.379 1.00 88.81 569 ASP A N 1
ATOM 4499 C CA . ASP A 1 569 ? 10.589 -14.139 2.198 1.00 88.81 569 ASP A CA 1
ATOM 4500 C C . ASP A 1 569 ? 9.765 -15.220 2.910 1.00 88.81 569 ASP A C 1
ATOM 4502 O O . ASP A 1 569 ? 9.479 -16.268 2.329 1.00 88.81 569 ASP A O 1
ATOM 4506 N N . TYR A 1 570 ? 9.276 -14.937 4.121 1.00 91.88 570 TYR A N 1
ATOM 4507 C CA . TYR A 1 570 ? 8.356 -15.826 4.822 1.00 91.88 570 TYR A CA 1
ATOM 4508 C C . TYR A 1 570 ? 7.076 -16.065 4.009 1.00 91.88 570 TYR A C 1
ATOM 4510 O O . TYR A 1 570 ? 6.713 -17.216 3.772 1.00 91.88 570 TYR A O 1
ATOM 4518 N N . LEU A 1 571 ? 6.422 -15.010 3.512 1.00 93.81 571 LEU A N 1
ATOM 4519 C CA . LEU A 1 571 ? 5.226 -15.134 2.664 1.00 93.81 571 LEU A CA 1
ATOM 4520 C C . LEU A 1 571 ? 5.525 -15.798 1.313 1.00 93.81 571 LEU A C 1
ATOM 4522 O O . LEU A 1 571 ? 4.665 -16.465 0.732 1.00 93.81 571 LEU A O 1
ATOM 4526 N N . TYR A 1 572 ? 6.740 -15.640 0.786 1.00 90.94 572 TYR A N 1
ATOM 4527 C CA . TYR A 1 572 ? 7.159 -16.322 -0.431 1.00 90.94 572 TYR A CA 1
ATOM 4528 C C . TYR A 1 572 ? 7.178 -17.845 -0.237 1.00 90.94 572 TYR A C 1
ATOM 4530 O O . TYR A 1 572 ? 6.662 -18.564 -1.096 1.00 90.94 572 TYR A O 1
ATOM 4538 N N . HIS A 1 573 ? 7.682 -18.322 0.905 1.00 90.56 573 HIS A N 1
ATOM 4539 C CA . HIS A 1 573 ? 7.776 -19.747 1.233 1.00 90.56 573 HIS A CA 1
ATOM 4540 C C . HIS A 1 573 ? 6.504 -20.337 1.870 1.00 90.56 573 HIS A C 1
ATOM 4542 O O . HIS A 1 573 ? 6.287 -21.543 1.780 1.00 90.56 573 HIS A O 1
ATOM 4548 N N . ASN A 1 574 ? 5.632 -19.511 2.456 1.00 93.12 574 ASN A N 1
ATOM 4549 C CA . ASN A 1 574 ? 4.422 -19.947 3.159 1.00 93.12 574 ASN A CA 1
ATOM 4550 C C . ASN A 1 574 ? 3.157 -19.468 2.436 1.00 93.12 574 ASN A C 1
ATOM 4552 O O . ASN A 1 574 ? 2.463 -18.560 2.886 1.00 93.12 574 ASN A O 1
ATOM 4556 N N . LYS A 1 575 ? 2.828 -20.110 1.307 1.00 92.75 575 LYS A N 1
ATOM 4557 C CA . LYS A 1 575 ? 1.649 -19.769 0.481 1.00 92.75 575 LYS A CA 1
ATOM 4558 C C . LYS A 1 575 ? 0.299 -19.956 1.181 1.00 92.75 575 LYS A C 1
ATOM 4560 O O . LYS A 1 575 ? -0.692 -19.393 0.730 1.00 92.75 575 LYS A O 1
ATOM 4565 N N . GLY A 1 576 ? 0.277 -20.706 2.284 1.00 93.94 576 GLY A N 1
ATOM 4566 C CA . GLY A 1 576 ? -0.893 -20.851 3.151 1.00 93.94 576 GLY A CA 1
ATOM 4567 C C . GLY A 1 576 ? -1.196 -19.624 4.018 1.00 93.94 576 GLY A C 1
ATOM 4568 O O . GLY A 1 576 ? -2.290 -19.556 4.563 1.00 93.94 576 GLY A O 1
ATOM 4569 N N . VAL A 1 577 ? -0.275 -18.658 4.125 1.00 96.75 577 VAL A N 1
ATOM 4570 C CA . VAL A 1 577 ? -0.450 -17.436 4.926 1.00 96.75 577 VAL A CA 1
ATOM 4571 C C . VAL A 1 577 ? -0.770 -16.257 4.014 1.00 96.75 577 VAL A C 1
ATOM 4573 O O . VAL A 1 577 ? -0.020 -15.979 3.071 1.00 96.75 577 VAL A O 1
ATOM 4576 N N . VAL A 1 578 ? -1.857 -15.546 4.321 1.00 98.44 578 VAL A N 1
ATOM 4577 C CA . VAL A 1 578 ? -2.290 -14.354 3.577 1.00 98.44 578 VAL A CA 1
ATOM 4578 C C . VAL A 1 578 ? -1.566 -13.120 4.117 1.00 98.44 578 VAL A C 1
ATOM 4580 O O . VAL A 1 578 ? -1.623 -12.827 5.309 1.00 98.44 578 VAL A O 1
ATOM 4583 N N . GLY A 1 579 ? -0.879 -12.374 3.254 1.00 98.31 579 GLY A N 1
ATOM 4584 C CA . GLY A 1 579 ? -0.225 -11.117 3.629 1.00 98.31 579 GLY A CA 1
ATOM 4585 C C . GLY A 1 579 ? -1.023 -9.916 3.139 1.00 98.31 579 GLY A C 1
ATOM 4586 O O . GLY A 1 579 ? -1.172 -9.762 1.937 1.00 98.31 579 GLY A O 1
ATOM 4587 N N . VAL A 1 580 ? -1.501 -9.041 4.019 1.00 98.62 580 VAL A N 1
ATOM 4588 C CA . VAL A 1 580 ? -2.245 -7.829 3.646 1.00 98.62 580 VAL A CA 1
ATOM 4589 C C . VAL A 1 580 ? -1.469 -6.593 4.073 1.00 98.62 580 VAL A C 1
ATOM 4591 O O . VAL A 1 580 ? -1.098 -6.429 5.233 1.00 98.62 580 VAL A O 1
ATOM 4594 N N . PHE A 1 581 ? -1.225 -5.690 3.137 1.00 98.06 581 PHE A N 1
ATOM 4595 C CA . PHE A 1 581 ? -0.350 -4.549 3.355 1.00 98.06 581 PHE A CA 1
ATOM 4596 C C . PHE A 1 581 ? -1.031 -3.264 2.925 1.00 98.06 581 PHE A C 1
ATOM 4598 O O . PHE A 1 581 ? -1.737 -3.256 1.917 1.00 98.06 581 PHE A O 1
ATOM 4605 N N . SER A 1 582 ? -0.764 -2.167 3.633 1.00 96.94 582 SER A N 1
ATOM 4606 C CA . SER A 1 582 ? -1.153 -0.833 3.180 1.00 96.94 582 SER A CA 1
ATOM 4607 C C . SER A 1 582 ? 0.046 0.077 2.906 1.00 96.94 582 SER A C 1
ATOM 4609 O O . SER A 1 582 ? 1.150 -0.127 3.416 1.00 96.94 582 SER A O 1
ATOM 4611 N N . ASP A 1 583 ? -0.167 1.087 2.065 1.00 94.56 583 ASP A N 1
ATOM 4612 C CA . ASP A 1 583 ? 0.807 2.130 1.743 1.00 94.56 583 ASP A CA 1
ATOM 4613 C C . ASP A 1 583 ? 0.118 3.501 1.652 1.00 94.56 583 ASP A C 1
ATOM 4615 O O . ASP A 1 583 ? -1.094 3.607 1.436 1.00 94.56 583 ASP A O 1
ATOM 4619 N N . TYR A 1 584 ? 0.904 4.565 1.799 1.00 91.75 584 TYR A N 1
ATOM 4620 C CA . TYR A 1 584 ? 0.412 5.934 1.837 1.00 91.75 584 TYR A CA 1
ATOM 4621 C C . TYR A 1 584 ? -0.157 6.392 0.497 1.00 91.75 584 TYR A C 1
ATOM 4623 O O . TYR A 1 584 ? -1.169 7.090 0.448 1.00 91.75 584 TYR A O 1
ATOM 4631 N N . ASN A 1 585 ? 0.518 6.036 -0.598 1.00 91.06 585 ASN A N 1
ATOM 4632 C CA . ASN A 1 585 ? 0.172 6.474 -1.946 1.00 91.06 585 ASN A CA 1
ATOM 4633 C C . ASN A 1 585 ? 0.231 5.323 -2.948 1.00 91.06 585 ASN A C 1
ATOM 4635 O O . ASN A 1 585 ? 1.010 4.383 -2.803 1.00 91.06 585 ASN A O 1
ATOM 4639 N N . GLU A 1 586 ? -0.556 5.454 -4.012 1.00 92.12 586 GLU A N 1
ATOM 4640 C CA . GLU A 1 586 ? -0.739 4.417 -5.027 1.00 92.12 586 GLU A CA 1
ATOM 4641 C C . GLU A 1 586 ? 0.567 4.032 -5.729 1.00 92.12 586 GLU A C 1
ATOM 4643 O O . GLU A 1 586 ? 0.803 2.859 -5.998 1.00 92.12 586 GLU A O 1
ATOM 4648 N N . TYR A 1 587 ? 1.444 5.007 -5.991 1.00 90.31 587 TYR A N 1
ATOM 4649 C CA . TYR A 1 587 ? 2.725 4.757 -6.651 1.00 90.31 587 TYR A CA 1
ATOM 4650 C C . TYR A 1 587 ? 3.645 3.878 -5.796 1.00 90.31 587 TYR A C 1
ATOM 4652 O O . TYR A 1 587 ? 4.252 2.938 -6.306 1.00 90.31 587 TYR A O 1
ATOM 4660 N N . SER A 1 588 ? 3.755 4.175 -4.500 1.00 89.88 588 SER A N 1
ATOM 4661 C CA . SER A 1 588 ? 4.527 3.360 -3.560 1.00 89.88 588 SER A CA 1
ATOM 4662 C C . SER A 1 588 ? 3.888 1.987 -3.377 1.00 89.88 588 SER A C 1
ATOM 4664 O O . SER A 1 588 ? 4.560 0.978 -3.594 1.00 89.88 588 SER A O 1
ATOM 4666 N N . GLY A 1 589 ? 2.575 1.949 -3.120 1.00 92.94 589 GLY A N 1
ATOM 4667 C CA . GLY A 1 589 ? 1.814 0.710 -2.966 1.00 92.94 589 GLY A CA 1
ATOM 4668 C C . GLY A 1 589 ? 1.956 -0.218 -4.169 1.00 92.94 589 GLY A C 1
ATOM 4669 O O . GLY A 1 589 ? 2.157 -1.410 -3.991 1.00 92.94 589 GLY A O 1
ATOM 4670 N N . TYR A 1 590 ? 1.973 0.321 -5.390 1.00 91.62 590 TYR A N 1
ATOM 4671 C CA . TYR A 1 590 ? 2.197 -0.456 -6.607 1.00 91.62 590 TYR A CA 1
ATOM 4672 C C . TYR A 1 590 ? 3.564 -1.127 -6.664 1.00 91.62 590 TYR A C 1
ATOM 4674 O O . TYR A 1 590 ? 3.674 -2.309 -7.005 1.00 91.62 590 TYR A O 1
ATOM 4682 N N . ASN A 1 591 ? 4.612 -0.373 -6.334 1.00 89.44 591 ASN A N 1
ATOM 4683 C CA . ASN A 1 591 ? 5.950 -0.934 -6.282 1.00 89.44 591 ASN A CA 1
ATOM 4684 C C . ASN A 1 591 ? 5.974 -2.039 -5.228 1.00 89.44 591 ASN A C 1
ATOM 4686 O O . ASN A 1 591 ? 6.295 -3.171 -5.574 1.00 89.44 591 ASN A O 1
ATOM 4690 N N . CYS A 1 592 ? 5.535 -1.758 -3.999 1.00 92.50 592 CYS A N 1
ATOM 4691 C CA . CYS A 1 592 ? 5.468 -2.728 -2.905 1.00 92.50 592 CYS A CA 1
ATOM 4692 C C . CYS A 1 592 ? 4.671 -3.994 -3.277 1.00 92.50 592 CYS A C 1
ATOM 4694 O O . CYS A 1 592 ? 5.168 -5.104 -3.094 1.00 92.50 592 CYS A O 1
ATOM 4696 N N . ALA A 1 593 ? 3.503 -3.841 -3.901 1.00 93.94 593 ALA A N 1
ATOM 4697 C CA . ALA A 1 593 ? 2.666 -4.932 -4.388 1.00 93.94 593 ALA A CA 1
ATOM 4698 C C . ALA A 1 593 ? 3.387 -5.837 -5.402 1.00 93.94 593 ALA A C 1
ATOM 4700 O O . ALA A 1 593 ? 3.174 -7.048 -5.436 1.00 93.94 593 ALA A O 1
ATOM 4701 N N . SER A 1 594 ? 4.303 -5.274 -6.196 1.00 91.44 594 SER A N 1
ATOM 4702 C CA . SER A 1 594 ? 5.089 -6.024 -7.180 1.00 91.44 594 SER A CA 1
ATOM 4703 C C . SER A 1 594 ? 6.042 -7.061 -6.589 1.00 91.44 594 SER A C 1
ATOM 4705 O O . SER A 1 594 ? 6.443 -7.976 -7.311 1.00 91.44 594 SER A O 1
ATOM 4707 N N . LEU A 1 595 ? 6.329 -6.984 -5.286 1.00 91.50 595 LEU A N 1
ATOM 4708 C CA . LEU A 1 595 ? 7.075 -8.006 -4.550 1.00 91.50 595 LEU A CA 1
ATOM 4709 C C . LEU A 1 595 ? 6.262 -9.296 -4.353 1.00 91.50 595 LEU A C 1
ATOM 4711 O O . LEU A 1 595 ? 6.843 -10.369 -4.205 1.00 91.50 595 LEU A O 1
ATOM 4715 N N . GLY A 1 596 ? 4.930 -9.216 -4.409 1.00 91.31 596 GLY A N 1
ATOM 4716 C CA . GLY A 1 596 ? 4.024 -10.365 -4.329 1.00 91.31 596 GLY A CA 1
ATOM 4717 C C . GLY A 1 596 ? 3.757 -11.035 -5.682 1.00 91.31 596 GLY A C 1
ATOM 4718 O O . GLY A 1 596 ? 3.228 -12.144 -5.727 1.00 91.31 596 GLY A O 1
ATOM 4719 N N . GLY A 1 597 ? 4.199 -10.417 -6.783 1.00 90.62 597 GLY A N 1
ATOM 4720 C CA . GLY A 1 597 ? 3.995 -10.902 -8.150 1.00 90.62 597 GLY A CA 1
ATOM 4721 C C . GLY A 1 597 ? 2.779 -10.270 -8.829 1.00 90.62 597 GLY A C 1
ATOM 4722 O O . GLY A 1 597 ? 2.236 -9.268 -8.371 1.00 90.62 597 GLY A O 1
ATOM 4723 N N . ALA A 1 598 ? 2.368 -10.825 -9.970 1.00 89.75 598 ALA A N 1
ATOM 4724 C CA . ALA A 1 598 ? 1.328 -10.246 -10.818 1.00 89.75 598 ALA A CA 1
ATOM 4725 C C . ALA A 1 598 ? -0.032 -10.135 -10.121 1.00 89.75 598 ALA A C 1
ATOM 4727 O O . ALA A 1 598 ? -0.654 -9.084 -10.222 1.00 89.75 598 ALA A O 1
ATOM 4728 N N . ALA A 1 599 ? -0.460 -11.178 -9.403 1.00 91.94 599 ALA A N 1
ATOM 4729 C CA . ALA A 1 599 ? -1.729 -11.172 -8.673 1.00 91.94 599 ALA A CA 1
ATOM 4730 C C . ALA A 1 599 ? -1.763 -10.032 -7.642 1.00 91.94 599 ALA A C 1
ATOM 4732 O O . ALA A 1 599 ? -2.644 -9.182 -7.695 1.00 91.94 599 ALA A O 1
ATOM 4733 N N . SER A 1 600 ? -0.718 -9.915 -6.816 1.00 94.12 600 SER A N 1
ATOM 4734 C CA . SER A 1 600 ? -0.588 -8.831 -5.837 1.00 94.12 600 SER A CA 1
ATOM 4735 C C . SER A 1 600 ? -0.561 -7.436 -6.465 1.00 94.12 600 SER A C 1
ATOM 4737 O O . SER A 1 600 ? -1.127 -6.501 -5.910 1.00 94.12 600 SER A O 1
ATOM 4739 N N . ARG A 1 601 ? 0.066 -7.259 -7.639 1.00 91.44 601 ARG A N 1
ATOM 4740 C CA . ARG A 1 601 ? 0.053 -5.963 -8.355 1.00 91.44 601 ARG A CA 1
ATOM 4741 C C . ARG A 1 601 ? -1.352 -5.541 -8.763 1.00 91.44 601 ARG A C 1
ATOM 4743 O O . ARG A 1 601 ? -1.657 -4.353 -8.695 1.00 91.44 601 ARG A O 1
ATOM 4750 N N . GLU A 1 602 ? -2.158 -6.490 -9.229 1.00 90.88 602 GLU A N 1
ATOM 4751 C CA . GLU A 1 602 ? -3.537 -6.233 -9.655 1.00 90.88 602 GLU A CA 1
ATOM 4752 C C . GLU A 1 602 ? -4.493 -6.102 -8.469 1.00 90.88 602 GLU A C 1
ATOM 4754 O O . GLU A 1 602 ? -5.501 -5.412 -8.582 1.00 90.88 602 GLU A O 1
ATOM 4759 N N . SER A 1 603 ? -4.147 -6.679 -7.316 1.00 94.56 603 SER A N 1
ATOM 4760 C CA . SER A 1 603 ? -4.943 -6.554 -6.097 1.00 94.56 603 SER A CA 1
ATOM 4761 C C . SER A 1 603 ? -4.864 -5.158 -5.459 1.00 94.56 603 SER A C 1
ATOM 4763 O O . SER A 1 603 ? -5.598 -4.885 -4.513 1.00 94.56 603 SER A O 1
ATOM 4765 N N . LEU A 1 604 ? -3.937 -4.289 -5.892 1.00 95.00 604 LEU A N 1
ATOM 4766 C CA . LEU A 1 604 ? -3.773 -2.955 -5.314 1.00 95.00 604 LEU A CA 1
ATOM 4767 C C . LEU A 1 604 ? -5.028 -2.107 -5.540 1.00 95.00 604 LEU A C 1
ATOM 4769 O O . LEU A 1 604 ? -5.325 -1.700 -6.667 1.00 95.00 604 LEU A O 1
ATOM 4773 N N . CYS A 1 605 ? -5.681 -1.723 -4.452 1.00 94.88 605 CYS A N 1
ATOM 4774 C CA . CYS A 1 605 ? -6.863 -0.877 -4.478 1.00 94.88 605 CYS A CA 1
ATOM 4775 C C . CYS A 1 605 ? -6.810 0.208 -3.393 1.00 94.88 605 CYS A C 1
ATOM 4777 O O . CYS A 1 605 ? -5.884 0.286 -2.583 1.00 94.88 605 CYS A O 1
ATOM 4779 N N . ILE A 1 606 ? -7.783 1.118 -3.425 1.00 95.44 606 ILE A N 1
ATOM 4780 C CA . ILE A 1 606 ? -7.945 2.135 -2.383 1.00 95.44 606 ILE A CA 1
ATOM 4781 C C . ILE A 1 606 ? -8.486 1.444 -1.135 1.00 95.44 606 ILE A C 1
ATOM 4783 O O . ILE A 1 606 ? -9.473 0.721 -1.222 1.00 95.44 606 ILE A O 1
ATOM 4787 N N . ASN A 1 607 ? -7.910 1.734 0.029 1.00 97.38 607 ASN A N 1
ATOM 4788 C CA . ASN A 1 607 ? -8.523 1.330 1.285 1.00 97.38 607 ASN A CA 1
ATOM 4789 C C . ASN A 1 607 ? -9.752 2.223 1.566 1.00 97.38 607 ASN A C 1
ATOM 4791 O O . ASN A 1 607 ? -9.604 3.454 1.679 1.00 97.38 607 ASN A O 1
ATOM 4795 N N . PRO A 1 608 ? -10.963 1.655 1.708 1.00 96.38 608 PRO A N 1
ATOM 4796 C CA . PRO A 1 608 ? -12.161 2.437 2.016 1.00 96.38 608 PRO A CA 1
ATOM 4797 C C . PRO A 1 608 ? -12.073 3.149 3.374 1.00 96.38 608 PRO A C 1
ATOM 4799 O O . PRO A 1 608 ? -12.698 4.194 3.550 1.00 96.38 608 PRO A O 1
ATOM 4802 N N . PHE A 1 609 ? -11.237 2.641 4.287 1.00 97.12 609 PHE A N 1
ATOM 4803 C CA . PHE A 1 609 ? -10.996 3.186 5.626 1.00 97.12 609 PHE A CA 1
ATOM 4804 C C . PHE A 1 609 ? -9.648 3.897 5.762 1.00 97.12 609 PHE A C 1
ATOM 4806 O O . PHE A 1 609 ? -9.118 4.041 6.870 1.00 97.12 609 PHE A O 1
ATOM 4813 N N . ARG A 1 610 ? -9.081 4.374 4.647 1.00 95.38 610 ARG A N 1
ATOM 4814 C CA . ARG A 1 610 ? -7.939 5.294 4.691 1.00 95.38 610 ARG A CA 1
ATOM 4815 C C . ARG A 1 610 ? -8.269 6.519 5.538 1.00 95.38 610 ARG A C 1
ATOM 4817 O O . ARG A 1 610 ? -9.412 6.989 5.556 1.00 95.38 610 ARG A O 1
ATOM 4824 N N . GLN A 1 611 ? -7.266 7.054 6.216 1.00 93.12 611 GLN A N 1
ATOM 4825 C CA . GLN A 1 611 ? -7.436 8.223 7.068 1.00 93.12 611 GLN A CA 1
ATOM 4826 C C . GLN A 1 611 ? -7.897 9.438 6.236 1.00 93.12 611 GLN A C 1
ATOM 4828 O O . GLN A 1 611 ? -7.281 9.727 5.207 1.00 93.12 611 GLN A O 1
ATOM 4833 N N . PRO A 1 612 ? -8.922 10.199 6.667 1.00 91.75 612 PRO A N 1
ATOM 4834 C CA . PRO A 1 612 ? -9.428 11.358 5.924 1.00 91.75 612 PRO A CA 1
ATOM 4835 C C . PRO A 1 612 ? -8.550 12.617 6.052 1.00 91.75 612 PRO A C 1
ATOM 4837 O O . PRO A 1 612 ? -9.047 13.737 5.996 1.00 91.75 612 PRO A O 1
ATOM 4840 N N . LEU A 1 613 ? -7.238 12.439 6.215 1.00 89.06 613 LEU A N 1
ATOM 4841 C CA . LEU A 1 613 ? -6.225 13.489 6.248 1.00 89.06 613 LEU A CA 1
ATOM 4842 C C . LEU A 1 613 ? -5.304 13.330 5.038 1.00 89.06 613 LEU A C 1
ATOM 4844 O O . LEU A 1 613 ? -4.667 12.288 4.875 1.00 89.06 613 LEU A O 1
ATOM 4848 N N . SER A 1 614 ? -5.176 14.378 4.221 1.00 86.12 614 SER A N 1
ATOM 4849 C CA . SER A 1 614 ? -4.104 14.425 3.228 1.00 86.12 614 SER A CA 1
AT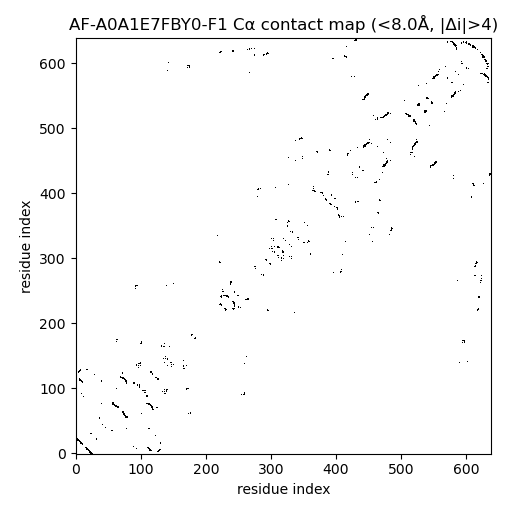OM 4850 C C . SER A 1 614 ? -2.783 14.720 3.937 1.00 86.12 614 SER A C 1
ATOM 4852 O O . SER A 1 614 ? -2.580 15.827 4.429 1.00 86.12 614 SER A O 1
ATOM 4854 N N . LEU A 1 615 ? -1.865 13.754 3.950 1.00 83.12 615 LEU A N 1
ATOM 4855 C CA . LEU A 1 615 ? -0.594 13.880 4.670 1.00 83.12 615 LEU A CA 1
ATOM 4856 C C . LEU A 1 615 ? 0.384 14.855 3.984 1.00 83.12 615 LEU A C 1
ATOM 4858 O O . LEU A 1 615 ? 0.348 14.997 2.750 1.00 83.12 615 LEU A O 1
ATOM 4862 N N . PRO A 1 616 ? 1.305 15.487 4.738 1.00 74.25 616 PRO A N 1
ATOM 4863 C CA . PRO A 1 616 ? 2.294 16.409 4.194 1.00 74.25 616 PRO A CA 1
ATOM 4864 C C . PRO A 1 616 ? 3.339 15.719 3.321 1.00 74.25 616 PRO A C 1
ATOM 4866 O O . PRO A 1 616 ? 3.857 14.643 3.621 1.00 74.25 616 PRO A O 1
ATOM 4869 N N . VAL A 1 617 ? 3.669 16.370 2.210 1.00 69.31 617 VAL A N 1
ATOM 4870 C CA . VAL A 1 617 ? 4.567 15.847 1.191 1.00 69.31 617 VAL A CA 1
ATOM 4871 C C . VAL A 1 617 ? 5.936 16.512 1.284 1.00 69.31 617 VAL A C 1
ATOM 4873 O O . VAL A 1 617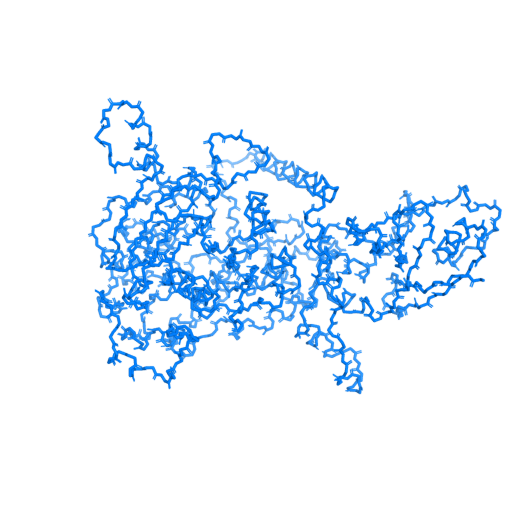 ? 6.110 17.666 0.881 1.00 69.31 617 VAL A O 1
ATOM 4876 N N . TYR A 1 618 ? 6.956 15.733 1.635 1.00 69.00 618 TYR A N 1
ATOM 4877 C CA . TYR A 1 618 ? 8.319 16.261 1.703 1.00 69.00 618 TYR A CA 1
ATOM 4878 C C . TYR A 1 618 ? 9.125 16.106 0.410 1.00 69.00 618 TYR A C 1
ATOM 4880 O O . TYR A 1 618 ? 10.105 16.816 0.237 1.00 69.00 618 TYR A O 1
ATOM 4888 N N . SER A 1 619 ? 8.753 15.235 -0.539 1.00 68.50 619 SER A N 1
ATOM 4889 C CA . SER A 1 619 ? 9.538 15.082 -1.787 1.00 68.50 619 SER A CA 1
ATOM 4890 C C . SER A 1 619 ? 8.757 14.790 -3.076 1.00 68.50 619 SER A C 1
ATOM 4892 O O . SER A 1 619 ? 9.244 15.134 -4.156 1.00 68.50 619 SER A O 1
ATOM 4894 N N . MET A 1 620 ? 7.542 14.235 -3.005 1.00 83.62 620 MET A N 1
ATOM 4895 C CA . MET A 1 620 ? 6.720 13.895 -4.181 1.00 83.62 620 MET A CA 1
ATOM 4896 C C . MET A 1 620 ? 5.254 14.250 -3.968 1.00 83.62 620 MET A C 1
ATOM 4898 O O . MET A 1 620 ? 4.595 13.651 -3.129 1.00 83.62 620 MET A O 1
ATOM 4902 N N . ASN A 1 621 ? 4.723 15.201 -4.731 1.00 87.75 621 ASN A N 1
ATOM 4903 C CA . ASN A 1 621 ? 3.371 15.743 -4.579 1.00 87.75 621 ASN A CA 1
ATOM 4904 C C . ASN A 1 621 ? 2.258 14.812 -5.087 1.00 87.75 621 ASN A C 1
ATOM 4906 O O . ASN A 1 621 ? 1.397 15.229 -5.860 1.00 87.75 621 ASN A O 1
ATOM 4910 N N . LEU A 1 622 ? 2.269 13.558 -4.651 1.00 90.38 622 LEU A N 1
ATOM 4911 C CA . LEU A 1 622 ? 1.250 12.557 -4.947 1.00 90.38 622 LEU A CA 1
ATOM 4912 C C . LEU A 1 622 ? 0.137 12.594 -3.881 1.00 90.38 622 LEU A C 1
ATOM 4914 O O . LEU A 1 622 ? 0.359 13.136 -2.793 1.00 90.38 622 LEU A O 1
ATOM 4918 N N . PRO A 1 623 ? -1.089 12.134 -4.185 1.00 90.75 623 PRO A N 1
ATOM 4919 C CA . PRO A 1 623 ? -2.115 11.927 -3.166 1.00 90.75 623 PRO A CA 1
ATOM 4920 C C . PRO A 1 623 ? -1.637 10.875 -2.168 1.00 90.75 623 PRO A C 1
ATOM 4922 O O . PRO A 1 623 ? -1.190 9.805 -2.581 1.00 90.75 623 PRO A O 1
ATOM 4925 N N . GLN A 1 624 ? -1.694 11.193 -0.878 1.00 89.75 624 GLN A N 1
ATOM 4926 C CA . GLN A 1 624 ? -1.193 10.315 0.169 1.00 89.75 624 GLN A CA 1
ATOM 4927 C C . GLN A 1 624 ? -2.003 10.457 1.456 1.00 89.75 624 GLN A C 1
ATOM 4929 O O . GLN A 1 624 ? -2.340 11.568 1.869 1.00 89.75 624 GLN A O 1
ATOM 4934 N N . PHE A 1 625 ? -2.285 9.319 2.077 1.00 91.12 625 PHE A N 1
ATOM 4935 C CA . PHE A 1 625 ? -3.152 9.185 3.245 1.00 91.12 625 PHE A CA 1
ATOM 4936 C C . PHE A 1 625 ? -2.602 8.068 4.113 1.00 91.12 625 PHE A C 1
ATOM 4938 O O . PHE A 1 625 ? -2.068 7.102 3.574 1.00 91.12 625 PHE A O 1
ATOM 4945 N N . SER A 1 626 ? -2.757 8.143 5.432 1.00 91.12 626 SER A N 1
ATOM 4946 C CA . SER A 1 626 ? -2.457 6.966 6.248 1.00 91.12 626 SER A CA 1
ATOM 4947 C C . SER A 1 626 ? -3.386 5.816 5.851 1.00 91.12 626 SER A C 1
ATOM 4949 O O . SER A 1 626 ? -4.594 6.016 5.682 1.00 91.12 626 SER A O 1
ATOM 4951 N N . ASN A 1 627 ? -2.805 4.631 5.661 1.00 94.38 627 ASN A N 1
ATOM 4952 C CA . ASN A 1 627 ? -3.465 3.439 5.144 1.00 94.38 627 ASN A CA 1
ATOM 4953 C C . ASN A 1 627 ? -4.207 3.704 3.826 1.00 94.38 627 ASN A C 1
ATOM 4955 O O . ASN A 1 627 ? -5.316 3.216 3.654 1.00 94.38 627 ASN A O 1
ATOM 4959 N N . GLY A 1 628 ? -3.639 4.505 2.918 1.00 95.00 628 GLY A N 1
ATOM 4960 C CA . GLY A 1 628 ? -4.297 4.981 1.695 1.00 95.00 628 GLY A CA 1
ATOM 4961 C C . GLY A 1 628 ? -4.724 3.885 0.721 1.00 95.00 628 GLY A C 1
ATOM 4962 O O . GLY A 1 628 ? -5.846 3.897 0.210 1.00 95.00 628 GLY A O 1
ATOM 4963 N N . PHE A 1 629 ? -3.821 2.946 0.465 1.00 96.19 629 PHE A N 1
ATOM 4964 C CA . PHE A 1 629 ? -3.977 1.889 -0.531 1.00 96.19 629 PHE A CA 1
ATOM 4965 C C . PHE A 1 629 ? -3.640 0.549 0.097 1.00 96.19 629 PHE A C 1
ATOM 4967 O O . PHE A 1 629 ? -2.738 0.500 0.926 1.00 96.19 629 PHE A O 1
ATOM 4974 N N . ILE A 1 630 ? -4.339 -0.511 -0.296 1.00 97.88 630 ILE A N 1
ATOM 4975 C CA . ILE A 1 630 ? -4.179 -1.865 0.239 1.00 97.88 630 ILE A CA 1
ATOM 4976 C C . ILE A 1 630 ? -3.875 -2.846 -0.895 1.00 97.88 630 ILE A C 1
ATOM 4978 O O . ILE A 1 630 ? -4.337 -2.660 -2.020 1.00 97.88 630 ILE A O 1
ATOM 4982 N N . TYR A 1 631 ? -3.052 -3.851 -0.622 1.00 97.69 631 TYR A N 1
ATOM 4983 C CA . TYR A 1 631 ? -2.714 -4.931 -1.549 1.00 97.69 631 TYR A CA 1
ATOM 4984 C C . TYR A 1 631 ? -2.460 -6.229 -0.776 1.00 97.69 631 TYR A C 1
ATOM 4986 O O . TYR A 1 631 ? -2.130 -6.197 0.412 1.00 97.69 631 TYR A O 1
ATOM 4994 N N . VAL A 1 632 ? -2.608 -7.370 -1.451 1.00 98.12 632 VAL A N 1
ATOM 4995 C CA . VAL A 1 632 ? -2.586 -8.697 -0.830 1.00 98.12 632 VAL A CA 1
ATOM 4996 C C . VAL A 1 632 ? -1.580 -9.623 -1.510 1.00 98.12 632 VAL A C 1
ATOM 4998 O O . VAL A 1 632 ? -1.382 -9.618 -2.724 1.00 98.12 632 VAL A O 1
ATOM 5001 N N . PHE A 1 633 ? -0.876 -10.396 -0.694 1.00 97.38 633 PHE A N 1
ATOM 5002 C CA . PHE A 1 633 ? 0.069 -11.436 -1.069 1.00 97.38 633 PHE A CA 1
ATOM 5003 C C . PHE A 1 633 ? -0.553 -12.771 -0.707 1.00 97.38 633 PHE A C 1
ATOM 5005 O O . PHE A 1 633 ? -1.098 -12.916 0.386 1.00 97.38 633 PHE A O 1
ATOM 5012 N N . ASN A 1 634 ? -0.403 -13.749 -1.603 1.00 96.56 634 ASN A N 1
ATOM 5013 C CA . ASN A 1 634 ? -1.007 -15.070 -1.447 1.00 96.56 634 ASN A CA 1
ATOM 5014 C C . ASN A 1 634 ? -2.517 -14.966 -1.169 1.00 96.56 634 ASN A C 1
ATOM 5016 O O . ASN A 1 634 ? -3.005 -15.567 -0.219 1.00 96.56 634 ASN A O 1
ATOM 5020 N N . GLU A 1 635 ? -3.236 -14.160 -1.954 1.00 95.38 635 GLU A N 1
ATOM 5021 C CA . GLU A 1 635 ? -4.700 -14.126 -1.902 1.00 95.38 635 GLU A CA 1
ATOM 5022 C C . GLU A 1 635 ? -5.257 -15.535 -2.142 1.00 95.38 635 GLU A C 1
ATOM 5024 O O . GLU A 1 635 ? -4.736 -16.282 -2.977 1.00 95.38 635 GLU A O 1
ATOM 5029 N N . GLN A 1 636 ? -6.263 -15.911 -1.356 1.00 93.38 636 GLN A N 1
ATOM 5030 C CA . GLN A 1 636 ? -6.857 -17.242 -1.359 1.00 93.38 636 GLN A CA 1
ATOM 5031 C C . GLN A 1 636 ? -8.361 -17.109 -1.564 1.00 93.38 636 GLN A C 1
ATOM 5033 O O . GLN A 1 636 ? -9.010 -16.315 -0.885 1.00 93.38 636 GLN A O 1
ATOM 5038 N N . GLU A 1 637 ? -8.901 -17.929 -2.455 1.00 87.00 637 GLU A N 1
ATOM 5039 C CA . GLU A 1 637 ? -10.334 -18.041 -2.712 1.00 87.00 637 GLU A CA 1
ATOM 5040 C C . GLU A 1 637 ? -10.819 -19.421 -2.248 1.00 87.00 637 GLU A C 1
ATOM 5042 O O . GLU A 1 637 ? -10.042 -20.378 -2.183 1.00 87.00 637 GLU A O 1
ATOM 5047 N N . LEU A 1 638 ? -12.093 -19.514 -1.868 1.00 83.19 638 LEU A N 1
ATOM 5048 C CA . LEU A 1 638 ? -12.735 -20.793 -1.568 1.00 83.19 638 LEU A CA 1
ATOM 5049 C C . LEU A 1 638 ? -13.171 -21.453 -2.884 1.00 83.19 638 LEU A C 1
ATOM 5051 O O . LEU A 1 638 ? -13.909 -20.836 -3.650 1.00 83.19 638 LEU A O 1
ATOM 5055 N N . ASP A 1 639 ? -12.720 -22.690 -3.111 1.00 70.25 639 ASP A N 1
ATOM 5056 C CA . ASP A 1 639 ? -13.121 -23.527 -4.256 1.00 70.25 639 ASP A CA 1
ATOM 5057 C C . ASP A 1 639 ? -14.580 -24.016 -4.173 1.00 70.25 639 ASP A C 1
ATOM 5059 O O . ASP A 1 639 ? -15.029 -24.406 -3.063 1.00 70.25 639 ASP A O 1
#

Mean predicted aligned error: 10.54 Å

Solvent-accessible surface area (backbone atoms only — not comparable to full-atom values): 35552 Å² total; per-residue (Å²): 117,50,74,37,34,25,28,38,39,51,27,52,82,90,52,71,76,40,83,44,78,46,70,39,57,97,88,47,68,72,50,54,57,49,45,53,51,50,67,72,39,78,90,56,99,70,62,84,91,48,48,89,85,58,74,45,66,43,82,41,75,56,29,75,48,56,97,53,93,84,42,59,14,34,33,41,36,28,66,59,68,78,93,52,95,66,80,65,53,61,13,53,42,61,23,15,36,32,34,35,19,57,38,74,85,54,79,45,42,35,48,33,38,36,41,28,41,37,88,72,94,52,84,49,66,44,70,36,54,66,75,73,44,47,54,26,38,71,28,40,59,66,51,63,70,59,49,54,57,73,44,68,86,75,68,74,82,87,69,68,91,77,73,74,74,65,44,68,65,50,42,33,18,17,21,53,46,64,73,29,68,68,51,39,56,51,49,52,55,50,53,54,49,49,52,50,48,51,54,48,51,53,49,57,58,68,67,56,90,70,78,98,64,87,77,64,90,70,61,80,42,25,13,8,63,77,80,62,44,76,27,88,41,54,39,90,84,26,52,23,38,24,30,44,64,79,93,69,45,46,71,83,68,38,61,74,47,70,43,37,38,67,60,36,26,58,50,34,71,44,34,62,74,76,58,60,60,92,66,43,38,62,87,56,50,60,56,31,60,32,72,60,24,31,42,30,65,64,57,50,49,56,49,52,32,57,75,49,74,44,79,63,59,100,81,44,64,49,58,75,70,49,56,83,58,18,44,61,46,60,63,66,61,56,91,67,57,79,82,29,71,50,44,55,69,41,56,75,87,73,63,87,51,68,68,51,26,55,41,76,53,56,72,78,43,39,70,64,98,58,66,71,51,77,76,36,56,69,54,37,96,65,90,44,58,43,98,79,71,43,69,53,72,79,34,58,55,42,51,29,42,40,45,66,31,50,50,80,38,69,52,54,68,66,47,21,60,34,45,45,52,43,49,46,46,54,76,60,22,54,45,48,51,51,52,18,60,76,68,72,45,56,35,33,32,36,33,42,75,45,52,65,62,58,71,43,58,72,59,40,37,53,36,38,23,72,45,60,73,88,56,37,34,34,42,34,37,30,21,43,60,85,43,45,23,60,68,64,57,49,54,64,69,58,66,76,65,85,81,80,75,94,79,70,70,91,67,52,80,40,78,46,79,64,45,99,24,24,36,42,34,35,34,71,22,43,56,44,53,99,63,88,52,98,54,49,33,67,79,58,54,81,81,86,80,53,54,52,37,30,39,38,24,66,51,55,47,57,83,81,40,79,76,42,49,28,56,54,51,47,46,70,77,35,63,86,26,28,36,39,38,21,11,39,26,64,72,60,33,43,57,45,21,20,60,55,16,43,68,9,41,70,49,53,41,76,34,57,43,27,24,71,44,38,51,56,36,47,45,50,48,54,52,34,16,57,39,24,18,32,27,38,27,51,79,60,80,83,131

Foldseek 3Di:
DDKAWKWKQFLPPVDDIDIDIQDDDPPDPPRVLVVVVCVQPVPDPDDPVCCVVPPQKDKDFLFPADPDQPRWTKIKIHGDPDPDPDDARWRLLVQLLSLLLQNLVDTDGGMIMMWTAGPPPHTDTHYDDCLLRVQSSQASAQQPVLSLVLCVPVDDPVVNDDRDRRDQRSLQNSLNCLPDPVSVVVVVVVVVVVVVVVVVVVVVVVPPDDDDDPPQPPDQFAAAQQPRHHFDDADPQQSWFTHDPVVVCSVVVPSSCVSCRSVSNVQQVCQPVLQDDPLADCVLLVQQSDPVQQTGLQSVLVSLCVQQVHDADPRRPCLVVQDLQELVNLLSQDDSPLVGPSLQSRDLVPHDDPVSHHPPHDPQQDQDLAAQDPVLQVQAPDFAADPQGQTDDQAPSRVCSSRVHHSHRQCLQVLLVLVLVLNCCRPQVNVLQVVCLVVVHAQEEEAEADASVSSVVLSNSVSVRRGDLSHAHEYEYEYALSRHHPVLNVVLVVPVPDDDPDDDPSQWSDWDDNDSRYIYTYGYAADDDPDDDPRHDPQQDDPPGTHHQEYEYWQNLCVVDPSCVSVLVCLVVCLSHKYKYFHFAQVSCLSVLSSLGNQQNNQKDFDSSFRSHQHHHHGTNGGTTGSGIMTMHSRDDDD

pLDDT: mean 79.23, std 17.12, range [29.12, 98.62]

InterPro domains:
  IPR046824 Mitochondrial splicing suppressor 51-like, C-terminal domain [PF20179] (418-614)

Sequence (639 aa):
MMQVVVVLIPSDLSKPLKTHYISWDETGSAKIDHGILSLLHQDEDIEISNFDAMDDRIEVPLLRPGNSTDSPGLYAYYRSYGRLKSQPTPNIRATRLAMAVGLMSLRFHGDVLIARSHPSGRPRWSNVTIEDLRGACISPDLRSKNQNELMCGIGDDSVREDMEVAPLWIKNAAQKNYHDAVAIARLRKVMENEKKHQQNVDKILANSSSSEEKFSLTAKSPLCLHCRRPSKNLCKSCSGAYFCSPQRGCRSVGWSHDCQCRTWMSYVSRREELSTFGYFDPDWQAKLVGREFQLSDDPYKKFLASQMNIKCDEDCEVIYSLSMSSWWRTETDGWAGGDSSSAQQVDITTRKSYLQGFAPIPSEYLPPMQRVCDQDYERLLSKNTNVVGLRRLLSWEDYYRLRDIPPQSPVALLCTFPLTIYHAIVEYGEVPVTVARMLRRPLRIHVVGTEKELNFLDLFKEVGFLLPEDLKVEIIFIAREDMLPTKCRMATSASSDGDGDGNNDDRFLLRVEMTTNLTVGVVGGTYAGESIDDTTLDPNFDCGSGPPDMIIAMNAGLYAYESWRSVIDYLYHNKGVVGVFSDYNEYSGYNCASLGGAASRESLCINPFRQPLSLPVYSMNLPQFSNGFIYVFNEQELD

Nearest PDB structures (foldseek):
  4d9k-assembly2_D  TM=1.767E-01  e=5.829E+00  Escherichia coli K-12
  4d9g-assembly1_A  TM=2.313E-01  e=9.041E+00  Escherichia coli K-12
  4d9k-assembly1_A  TM=1.862E-01  e=9.041E+00  Escherichia coli K-12

Secondary structure (DSSP, 8-state):
-EEEEEEEE-SSTTSPPEEEEEEE-TT-THHHHHHHHHHH-TTS---GGGGGG---EEEEEEE---SSTT--EEEEEEE--TT-SSPPPB-HHHHHHHHHTT-TT---BS-EEEEEE-SSSS--EE---SHHHHHHHH-S---HHHHHHHHTTSS-GGG-S------HHHHHHHHHHHH-HHHHHHHHHHHHHHHHHHHHHHHHHHTS-S------SS-SS-B-TTT-SB--EE-TTTS-BEE--GGG-HHHH-HHHHHHHHHHHHHHHTHHHHH--TTS-HHHHHHHTSTTTTT-SHHHHHHHHHHTT----TT-GGGGGS-TT-HHHHHHT---GGG-HHHHH--TTS---HHHHHTTS-GGGSPPSSPPPHHHHTT-SS-EE-TTSPEEP-SHHHHHHHTT--TT-TTHHHHHHHHHHHHHHHHH-HHHHHHHHHTTSPEEEEEES-SGGGGGGGGGHHHHHHS-TT--EEEEEEE-GGGS-HHHHHHHHHTTS----TT--TTEEEEEEEETTEEEEEEESEE--SS--TTEE-TT--SSS-S-SEEEETT--TTT-GGGHHHHHHHHH-TTSEEEEEESSHHHHHHHHGGG-HHHHHT-EE-TT--SS----SSB-----TT-EEEEES-----